Protein AF-0000000078801180 (afdb_homodimer)

InterPro domains:
  IPR013830 SGNH hydrolase-type esterase domain [PF13472] (107-257)
  IPR036514 SGNH hydrolase superfamily [G3DSA:3.40.50.1110] (74-267)
  IPR051532 Diverse Ester Hydrolysis Enzymes [PTHR30383] (93-264)

Organism: NCBI:txid675817

Nearest PDB structures (foldseek):
  7pzh-assembly4_GGG  TM=9.002E-01  e=5.634E-15  Phocaeicola vulgatus
  7pzg-assembly1_AAA  TM=9.194E-01  e=4.192E-14  Phocaeicola vulgatus
  4rsh-assembly3_C  TM=8.633E-01  e=1.940E-08  Desulfitobacterium hafniense DCB-2
  5a4a-assembly1_A  TM=7.432E-01  e=2.061E-05  Drosophila melanogaster
  5cd9-assembly1_A  TM=7.722E-01  e=9.286E-05  Drosophila melanogaster

Radius of gyration: 22.98 Å; Cα contacts (8 Å, |Δi|>4): 877; chains: 2; bounding box: 66×63×44 Å

Structure (mmCIF, N/CA/C/O backbone):
data_AF-0000000078801180-model_v1
#
loop_
_entity.id
_entity.type
_entity.pdbx_description
1 polymer 'Lipase/acylhydrolase family protein'
#
loop_
_atom_site.group_PDB
_atom_site.id
_atom_site.type_symbol
_atom_site.label_atom_id
_atom_site.label_alt_id
_atom_site.label_comp_id
_atom_site.label_asym_id
_atom_site.label_entity_id
_atom_site.label_seq_id
_atom_site.pdbx_PDB_ins_code
_atom_site.Cartn_x
_atom_site.Cartn_y
_atom_site.Cartn_z
_atom_site.occupancy
_atom_site.B_iso_or_equiv
_atom_site.auth_seq_id
_atom_site.auth_comp_id
_atom_site.auth_asym_id
_atom_site.auth_atom_id
_atom_site.pdbx_PDB_model_num
ATOM 1 N N . MET A 1 1 ? -27.172 15.695 18.641 1 19.78 1 MET A N 1
ATOM 2 C CA . MET A 1 1 ? -26.609 16.672 17.703 1 19.78 1 MET A CA 1
ATOM 3 C C . MET A 1 1 ? -25.266 16.203 17.156 1 19.78 1 MET A C 1
ATOM 5 O O . MET A 1 1 ? -24.766 16.75 16.188 1 19.78 1 MET A O 1
ATOM 9 N N . THR A 1 2 ? -24.531 15.453 18.062 1 22.25 2 THR A N 1
ATOM 10 C CA . THR A 1 2 ? -23.172 14.93 17.891 1 22.25 2 THR A CA 1
ATOM 11 C C . THR A 1 2 ? -23.141 13.852 16.812 1 22.25 2 THR A C 1
ATOM 13 O O . THR A 1 2 ? -22.125 13.195 16.609 1 22.25 2 THR A O 1
ATOM 16 N N . LYS A 1 3 ? -24.328 13.344 16.484 1 25.94 3 LYS A N 1
ATOM 17 C CA . LYS A 1 3 ? -24.688 12.086 15.828 1 25.94 3 LYS A CA 1
ATOM 18 C C . LYS A 1 3 ? -24.172 12.055 14.391 1 25.94 3 LYS A C 1
ATOM 20 O O . LYS A 1 3 ? -23.969 10.977 13.828 1 25.94 3 LYS A O 1
ATOM 25 N N . GLU A 1 4 ? -24.484 13.164 13.664 1 24.86 4 GLU A N 1
ATOM 26 C CA . GLU A 1 4 ? -24.5 12.992 12.219 1 24.86 4 GLU A CA 1
ATOM 27 C C . GLU A 1 4 ? -23.094 12.992 11.633 1 24.86 4 GLU A C 1
ATOM 29 O O . GLU A 1 4 ? -22.641 14.008 11.102 1 24.86 4 GLU A O 1
ATOM 34 N N . ILE A 1 5 ? -22.125 12.82 12.492 1 25.98 5 ILE A N 1
ATOM 35 C CA . ILE A 1 5 ? -20.781 12.789 11.922 1 25.98 5 ILE A CA 1
ATOM 36 C C . ILE A 1 5 ? -20.766 11.836 10.727 1 25.98 5 ILE A C 1
ATOM 38 O O . ILE A 1 5 ? -20.859 10.617 10.891 1 25.98 5 ILE A O 1
ATOM 42 N N . ASN A 1 6 ? -21.547 12.234 9.734 1 26.91 6 ASN A N 1
ATOM 43 C CA . ASN A 1 6 ? -21.531 11.5 8.469 1 26.91 6 ASN A CA 1
ATOM 44 C C . ASN A 1 6 ? -20.125 11.102 8.07 1 26.91 6 ASN A C 1
ATOM 46 O O . ASN A 1 6 ? -19.25 11.961 7.902 1 26.91 6 ASN A O 1
ATOM 50 N N . ASN A 1 7 ? -19.641 10.141 8.648 1 28.7 7 ASN A N 1
ATOM 51 C CA . ASN A 1 7 ? -18.375 9.414 8.648 1 28.7 7 ASN A CA 1
ATOM 52 C C . ASN A 1 7 ? -17.828 9.242 7.242 1 28.7 7 ASN A C 1
ATOM 54 O O . ASN A 1 7 ? -18 8.195 6.621 1 28.7 7 ASN A O 1
ATOM 58 N N . ARG A 1 8 ? -18.203 10.219 6.398 1 29.83 8 ARG A N 1
ATOM 59 C CA . ARG A 1 8 ? -17.703 10.016 5.047 1 29.83 8 ARG A CA 1
ATOM 60 C C . ARG A 1 8 ? -16.188 9.828 5.047 1 29.83 8 ARG A C 1
ATOM 62 O O . ARG A 1 8 ? -15.445 10.703 5.496 1 29.83 8 ARG A O 1
ATOM 69 N N . ILE A 1 9 ? -15.781 8.844 5.391 1 31.25 9 ILE A N 1
ATOM 70 C CA . ILE A 1 9 ? -14.383 8.523 5.109 1 31.25 9 ILE A CA 1
ATOM 71 C C . ILE A 1 9 ? -14.047 8.898 3.668 1 31.25 9 ILE A C 1
ATOM 73 O O . ILE A 1 9 ? -14.945 9 2.822 1 31.25 9 ILE A O 1
ATOM 77 N N . GLN A 1 10 ? -12.773 8.758 3.184 1 36.28 10 GLN A N 1
ATOM 78 C CA . GLN A 1 10 ? -12.07 9.227 1.995 1 36.28 10 GLN A CA 1
ATOM 79 C C . GLN A 1 10 ? -12.82 8.836 0.722 1 36.28 10 GLN A C 1
ATOM 81 O O . GLN A 1 10 ? -13.016 7.652 0.45 1 36.28 10 GLN A O 1
ATOM 86 N N . ASN A 1 11 ? -13.883 9.375 0.411 1 37.59 11 ASN A N 1
ATOM 87 C CA . ASN A 1 11 ? -14.578 9.273 -0.865 1 37.59 11 ASN A CA 1
ATOM 88 C C . ASN A 1 11 ? -13.625 9.438 -2.043 1 37.59 11 ASN A C 1
ATOM 90 O O . ASN A 1 11 ? -13.5 10.531 -2.6 1 37.59 11 ASN A O 1
ATOM 94 N N . TYR A 1 12 ? -12.391 9.125 -2.018 1 42.25 12 TYR A N 1
ATOM 95 C CA . TYR A 1 12 ? -11.883 9.398 -3.355 1 42.25 12 TYR A CA 1
ATOM 96 C C . TYR A 1 12 ? -12.68 8.641 -4.41 1 42.25 12 TYR A C 1
ATOM 98 O O . TYR A 1 12 ? -12.703 7.41 -4.422 1 42.25 12 TYR A O 1
ATOM 106 N N . ASP A 1 13 ? -13.852 9.148 -4.691 1 46.62 13 ASP A N 1
ATOM 107 C CA . ASP A 1 13 ? -14.875 8.68 -5.613 1 46.62 13 ASP A CA 1
ATOM 108 C C . ASP A 1 13 ? -14.273 8.281 -6.957 1 46.62 13 ASP A C 1
ATOM 110 O O . ASP A 1 13 ? -13.148 8.68 -7.277 1 46.62 13 ASP A O 1
ATOM 114 N N . ALA A 1 14 ? -14.883 7.211 -7.469 1 50.72 14 ALA A N 1
ATOM 115 C CA . ALA A 1 14 ? -14.695 6.832 -8.867 1 50.72 14 ALA A CA 1
ATOM 116 C C . ALA A 1 14 ? -14.438 8.062 -9.734 1 50.72 14 ALA A C 1
ATOM 118 O O . ALA A 1 14 ? -13.75 7.977 -10.758 1 50.72 14 ALA A O 1
ATOM 119 N N . SER A 1 15 ? -14.844 9.141 -9.148 1 53.44 15 SER A N 1
ATOM 120 C CA . SER A 1 15 ? -14.719 10.352 -9.945 1 53.44 15 SER A CA 1
ATOM 121 C C . SER A 1 15 ? -13.273 10.844 -9.969 1 53.44 15 SER A C 1
ATOM 123 O O . SER A 1 15 ? -12.789 11.32 -11 1 53.44 15 SER A O 1
ATOM 125 N N . ILE A 1 16 ? -12.641 10.688 -8.898 1 59 16 ILE A N 1
ATOM 126 C CA . ILE A 1 16 ? -11.258 11.148 -8.883 1 59 16 ILE A CA 1
ATOM 127 C C . ILE A 1 16 ? -10.406 10.266 -9.797 1 59 16 ILE A C 1
ATOM 129 O O . ILE A 1 16 ? -9.547 10.766 -10.531 1 59 16 ILE A O 1
ATOM 133 N N . TYR A 1 17 ? -10.781 9.016 -9.742 1 58.81 17 TYR A N 1
ATOM 134 C CA . TYR A 1 17 ? -10.055 8.102 -10.617 1 58.81 17 TYR A CA 1
ATOM 135 C C . TYR A 1 17 ? -10.297 8.445 -12.086 1 58.81 17 TYR A C 1
ATOM 137 O O . TYR A 1 17 ? -9.352 8.508 -12.875 1 58.81 17 TYR A O 1
ATOM 145 N N . LYS A 1 18 ? -11.586 8.633 -12.242 1 59.03 18 LYS A N 1
ATOM 146 C CA . LYS A 1 18 ? -11.93 9.039 -13.609 1 59.03 18 LYS A CA 1
ATOM 147 C C . LYS A 1 18 ? -11.219 10.336 -13.984 1 59.03 18 LYS A C 1
ATOM 149 O O . LYS A 1 18 ? -10.703 10.461 -15.102 1 59.03 18 LYS A O 1
ATOM 154 N N . TYR A 1 19 ? -11.188 11.172 -13.055 1 61.28 19 TYR A N 1
ATOM 155 C CA . TYR A 1 19 ? -10.523 12.453 -13.281 1 61.28 19 TYR A CA 1
ATOM 156 C C . TYR A 1 19 ? -9.031 12.258 -13.531 1 61.28 19 TYR A C 1
ATOM 158 O O . TYR A 1 19 ? -8.469 12.852 -14.453 1 61.28 19 TYR A O 1
ATOM 166 N N . CYS A 1 20 ? -8.445 11.398 -12.758 1 62.66 20 CYS A N 1
ATOM 167 C CA . CYS A 1 20 ? -7.016 11.148 -12.914 1 62.66 20 CYS A CA 1
ATOM 168 C C . CYS A 1 20 ? -6.723 10.445 -14.234 1 62.66 20 CYS A C 1
ATOM 170 O O . CYS A 1 20 ? -5.73 10.75 -14.898 1 62.66 20 CYS A O 1
ATOM 172 N N . LEU A 1 21 ? -7.672 9.602 -14.523 1 61.16 21 LEU A N 1
ATOM 173 C CA . LEU A 1 21 ? -7.5 8.883 -15.781 1 61.16 21 LEU A CA 1
ATOM 174 C C . LEU A 1 21 ? -7.672 9.812 -16.969 1 61.16 21 LEU A C 1
ATOM 176 O O . LEU A 1 21 ? -6.969 9.688 -17.969 1 61.16 21 LEU A O 1
ATOM 180 N N . GLU A 1 22 ? -8.57 10.75 -16.781 1 63 22 GLU A N 1
ATOM 181 C CA . GLU A 1 22 ? -8.852 11.695 -17.859 1 63 22 GLU A CA 1
ATOM 182 C C . GLU A 1 22 ? -7.734 12.719 -18 1 63 22 GLU A C 1
ATOM 184 O O . GLU A 1 22 ? -7.555 13.305 -19.078 1 63 22 GLU A O 1
ATOM 189 N N . HIS A 1 23 ? -7.016 12.898 -16.859 1 65.06 23 HIS A N 1
ATOM 190 C CA . HIS A 1 23 ? -5.953 13.898 -16.875 1 65.06 23 HIS A CA 1
ATOM 191 C C . HIS A 1 23 ? -4.598 13.273 -16.578 1 65.06 23 HIS A C 1
ATOM 193 O O . HIS A 1 23 ? -3.824 13.797 -15.781 1 65.06 23 HIS A O 1
ATOM 199 N N . LYS A 1 24 ? -4.41 12.219 -17.234 1 61.19 24 LYS A N 1
ATOM 200 C CA . LYS A 1 24 ? -3.273 11.352 -16.938 1 61.19 24 LYS A CA 1
ATOM 201 C C . LYS A 1 24 ? -1.95 12.07 -17.203 1 61.19 24 LYS A C 1
ATOM 203 O O . LYS A 1 24 ? -0.89 11.594 -16.781 1 61.19 24 LYS A O 1
ATOM 208 N N . GLU A 1 25 ? -2.088 13.172 -17.797 1 60.78 25 GLU A N 1
ATOM 209 C CA . GLU A 1 25 ? -0.867 13.898 -18.125 1 60.78 25 GLU A CA 1
ATOM 210 C C . GLU A 1 25 ? -0.395 14.758 -16.953 1 60.78 25 GLU A C 1
ATOM 212 O O . GLU A 1 25 ? 0.766 15.172 -16.922 1 60.78 25 GLU A O 1
ATOM 217 N N . LYS A 1 26 ? -1.3 14.883 -16.047 1 65.5 26 LYS A N 1
ATOM 218 C CA . LYS A 1 26 ? -0.955 15.742 -14.93 1 65.5 26 LYS A CA 1
ATOM 219 C C . LYS A 1 26 ? -0.483 14.93 -13.727 1 65.5 26 LYS A C 1
ATOM 221 O O . LYS A 1 26 ? -0.857 13.758 -13.578 1 65.5 26 LYS A O 1
ATOM 226 N N . SER A 1 27 ? 0.336 15.688 -13.031 1 70.06 27 SER A N 1
ATOM 227 C CA . SER A 1 27 ? 0.757 15.031 -11.789 1 70.06 27 SER A CA 1
ATOM 228 C C . SER A 1 27 ? -0.417 14.852 -10.836 1 70.06 27 SER A C 1
ATOM 230 O O . SER A 1 27 ? -1.324 15.688 -10.797 1 70.06 27 SER A O 1
ATOM 232 N N . VAL A 1 28 ? -0.466 13.75 -10.125 1 69.06 28 VAL A N 1
ATOM 233 C CA . VAL A 1 28 ? -1.507 13.453 -9.141 1 69.06 28 VAL A CA 1
ATOM 234 C C . VAL A 1 28 ? -1.634 14.617 -8.164 1 69.06 28 VAL A C 1
ATOM 236 O O . VAL A 1 28 ? -2.738 14.969 -7.742 1 69.06 28 VAL A O 1
ATOM 239 N N . PHE A 1 29 ? -0.525 15.188 -7.93 1 61.09 29 PHE A N 1
ATOM 240 C CA . PHE A 1 29 ? -0.535 16.297 -6.984 1 61.09 29 PHE A CA 1
ATOM 241 C C . PHE A 1 29 ? -1.318 17.484 -7.543 1 61.09 29 PHE A C 1
ATOM 243 O O . PHE A 1 29 ? -2.113 18.094 -6.832 1 61.09 29 PHE A O 1
ATOM 250 N N . ASP A 1 30 ? -1.023 17.703 -8.773 1 66.31 30 ASP A N 1
ATOM 251 C CA . ASP A 1 30 ? -1.758 18.781 -9.422 1 66.31 30 ASP A CA 1
ATOM 252 C C . ASP A 1 30 ? -3.252 18.469 -9.492 1 66.31 30 ASP A C 1
ATOM 254 O O . ASP A 1 30 ? -4.086 19.359 -9.289 1 66.31 30 ASP A O 1
ATOM 258 N N . LEU A 1 31 ? -3.512 17.25 -9.703 1 67.5 31 LEU A N 1
ATOM 259 C CA . LEU A 1 31 ? -4.906 16.828 -9.797 1 67.5 31 LEU A CA 1
ATOM 260 C C . LEU A 1 31 ? -5.602 16.953 -8.445 1 67.5 31 LEU A C 1
ATOM 262 O O . LEU A 1 31 ? -6.727 17.438 -8.359 1 67.5 31 LEU A O 1
ATOM 266 N N . MET A 1 32 ? -4.883 16.547 -7.449 1 66.25 32 MET A N 1
ATOM 267 C CA . MET A 1 32 ? -5.461 16.594 -6.109 1 66.25 32 MET A CA 1
ATOM 268 C C . MET A 1 32 ? -5.621 18.047 -5.648 1 66.25 32 MET A C 1
ATOM 270 O O . MET A 1 32 ? -6.637 18.391 -5.043 1 66.25 32 MET A O 1
ATOM 274 N N . ALA A 1 33 ? -4.625 18.828 -5.984 1 61.66 33 ALA A N 1
ATOM 275 C CA . ALA A 1 33 ? -4.723 20.25 -5.66 1 61.66 33 ALA A CA 1
ATOM 276 C C . ALA A 1 33 ? -5.945 20.875 -6.324 1 61.66 33 ALA A C 1
ATOM 278 O O . ALA A 1 33 ? -6.68 21.641 -5.691 1 61.66 33 ALA A O 1
ATOM 279 N N . SER A 1 34 ? -6.074 20.594 -7.59 1 63.81 34 SER A N 1
ATOM 280 C CA . SER A 1 34 ? -7.215 21.109 -8.336 1 63.81 34 SER A CA 1
ATOM 281 C C . SER A 1 34 ? -8.531 20.578 -7.766 1 63.81 34 SER A C 1
ATOM 283 O O . SER A 1 34 ? -9.484 21.344 -7.594 1 63.81 34 SER A O 1
ATOM 285 N N . PHE A 1 35 ? -8.547 19.375 -7.441 1 63.91 35 PHE A N 1
ATOM 286 C CA . PHE A 1 35 ? -9.758 18.734 -6.934 1 63.91 35 PHE A CA 1
ATOM 287 C C . PHE A 1 35 ? -10.164 19.328 -5.594 1 63.91 35 PHE A C 1
ATOM 289 O O . PHE A 1 35 ? -11.336 19.672 -5.391 1 63.91 35 PHE A O 1
ATOM 296 N N . PHE A 1 36 ? -9.195 19.531 -4.773 1 62.19 36 PHE A N 1
ATOM 297 C CA . PHE A 1 36 ? -9.5 19.984 -3.42 1 62.19 36 PHE A CA 1
ATOM 298 C C . PHE A 1 36 ? -9.672 21.5 -3.371 1 62.19 36 PHE A C 1
ATOM 300 O O . PHE A 1 36 ? -10.07 22.047 -2.342 1 62.19 36 PHE A O 1
ATOM 307 N N . SER A 1 37 ? -9.281 22.141 -4.469 1 60.84 37 SER A N 1
ATOM 308 C CA . SER A 1 37 ? -9.539 23.578 -4.555 1 60.84 37 SER A CA 1
ATOM 309 C C . SER A 1 37 ? -11.031 23.859 -4.688 1 60.84 37 SER A C 1
ATOM 311 O O . SER A 1 37 ? -11.492 24.969 -4.387 1 60.84 37 SER A O 1
ATOM 313 N N . ASP A 1 38 ? -11.656 22.828 -5.207 1 60.16 38 ASP A N 1
ATOM 314 C CA . ASP A 1 38 ? -13.109 22.938 -5.297 1 60.16 38 ASP A CA 1
ATOM 315 C C . ASP A 1 38 ? -13.773 22.578 -3.965 1 60.16 38 ASP A C 1
ATOM 317 O O . ASP A 1 38 ? -13.742 21.422 -3.539 1 60.16 38 ASP A O 1
ATOM 321 N N . LYS A 1 39 ? -14.305 23.562 -3.365 1 57.34 39 LYS A N 1
ATOM 322 C CA . LYS A 1 39 ? -14.898 23.438 -2.039 1 57.34 39 LYS A CA 1
ATOM 323 C C . LYS A 1 39 ? -15.945 22.328 -2.002 1 57.34 39 LYS A C 1
ATOM 325 O O . LYS A 1 39 ? -16.156 21.703 -0.959 1 57.34 39 LYS A O 1
ATOM 330 N N . SER A 1 40 ? -16.594 22.109 -3.031 1 56.25 40 SER A N 1
ATOM 331 C CA . SER A 1 40 ? -17.641 21.094 -3.082 1 56.25 40 SER A CA 1
ATOM 332 C C . SER A 1 40 ? -17.047 19.688 -2.91 1 56.25 40 SER A C 1
ATOM 334 O O . SER A 1 40 ? -17.766 18.75 -2.576 1 56.25 40 SER A O 1
ATOM 336 N N . ASN A 1 41 ? -15.766 19.656 -3.191 1 56.03 41 ASN A N 1
ATOM 337 C CA . ASN A 1 41 ? -15.117 18.344 -3.129 1 56.03 41 ASN A CA 1
ATOM 338 C C . ASN A 1 41 ? -14.57 18.062 -1.732 1 56.03 41 ASN A C 1
ATOM 340 O O . ASN A 1 41 ? -14.047 16.984 -1.479 1 56.03 41 ASN A O 1
ATOM 344 N N . LEU A 1 42 ? -14.492 19.047 -0.943 1 52.09 42 LEU A N 1
ATOM 345 C CA . LEU A 1 42 ? -13.844 19 0.364 1 52.09 42 LEU A CA 1
ATOM 346 C C . LEU A 1 42 ? -14.742 18.297 1.385 1 52.09 42 LEU A C 1
ATOM 348 O O . LEU A 1 42 ? -14.477 18.375 2.588 1 52.09 42 LEU A O 1
ATOM 352 N N . ASP A 1 43 ? -15.625 17.703 0.972 1 51.12 43 ASP A N 1
ATOM 353 C CA . ASP A 1 43 ? -16.562 17.203 1.962 1 51.12 43 ASP A CA 1
ATOM 354 C C . ASP A 1 43 ? -15.922 16.109 2.826 1 51.12 43 ASP A C 1
ATOM 356 O O . ASP A 1 43 ? -16.594 15.164 3.234 1 51.12 43 ASP A O 1
ATOM 360 N N . ASN A 1 44 ? -14.516 16.375 3.131 1 56.66 44 ASN A N 1
ATOM 361 C CA . ASN A 1 44 ? -14.086 15.398 4.133 1 56.66 44 ASN A CA 1
ATOM 362 C C . ASN A 1 44 ? -14.586 15.773 5.523 1 56.66 44 ASN A C 1
ATOM 364 O O . ASN A 1 44 ? -13.938 16.531 6.238 1 56.66 44 ASN A O 1
ATOM 368 N N . LYS A 1 45 ? -15.734 15.328 5.82 1 57.44 45 LYS A N 1
ATOM 369 C CA . LYS A 1 45 ? -16.453 15.68 7.043 1 57.44 45 LYS A CA 1
ATOM 370 C C . LYS A 1 45 ? -15.648 15.289 8.281 1 57.44 45 LYS A C 1
ATOM 372 O O . LYS A 1 45 ? -15.656 16.016 9.281 1 57.44 45 LYS A O 1
ATOM 377 N N . ILE A 1 46 ? -14.914 14.273 8.141 1 60.03 46 ILE A N 1
ATOM 378 C CA . ILE A 1 46 ? -14.164 13.812 9.305 1 60.03 46 ILE A CA 1
ATOM 379 C C . ILE A 1 46 ? -13.062 14.812 9.641 1 60.03 46 ILE A C 1
ATOM 381 O O . ILE A 1 46 ? -12.93 15.242 10.789 1 60.03 46 ILE A O 1
ATOM 385 N N . LEU A 1 47 ? -12.344 15.148 8.617 1 68.75 47 LEU A N 1
ATOM 386 C CA . LEU A 1 47 ? -11.266 16.109 8.836 1 68.75 47 LEU A CA 1
ATOM 387 C C . LEU A 1 47 ? -11.82 17.438 9.328 1 68.75 47 LEU A C 1
ATOM 389 O O . LEU A 1 47 ? -11.242 18.078 10.211 1 68.75 47 LEU A O 1
ATOM 393 N N . PHE A 1 48 ? -12.93 17.797 8.734 1 69.25 48 PHE A N 1
ATOM 394 C CA . PHE A 1 48 ? -13.531 19.078 9.117 1 69.25 48 PHE A CA 1
ATOM 395 C C . PHE A 1 48 ? -13.961 19.047 10.578 1 69.25 48 PHE A C 1
ATOM 397 O O . PHE A 1 48 ? -13.719 20 11.32 1 69.25 48 PHE A O 1
ATOM 404 N N . ASN A 1 49 ? -14.562 17.953 10.93 1 68.62 49 ASN A N 1
ATOM 405 C CA . ASN A 1 49 ? -14.984 17.828 12.32 1 68.62 49 ASN A CA 1
ATOM 406 C C . ASN A 1 49 ? -13.797 17.875 13.273 1 68.62 49 ASN A C 1
ATOM 408 O O . ASN A 1 49 ? -13.891 18.453 14.359 1 68.62 49 ASN A O 1
ATOM 412 N N . GLN A 1 50 ? -12.805 17.234 12.867 1 71.69 50 GLN A N 1
ATOM 413 C CA . GLN A 1 50 ? -11.602 17.281 13.695 1 71.69 50 GLN A CA 1
ATOM 414 C C . GLN A 1 50 ? -11.055 18.688 13.812 1 71.69 50 GLN A C 1
ATOM 416 O O . GLN A 1 50 ? -10.633 19.125 14.891 1 71.69 50 GLN A O 1
ATOM 421 N N . ALA A 1 51 ? -11.039 19.344 12.719 1 75.06 51 ALA A N 1
ATOM 422 C CA . ALA A 1 51 ? -10.578 20.734 12.734 1 75.06 51 ALA A CA 1
ATOM 423 C C . ALA A 1 51 ? -11.453 21.594 13.633 1 75.06 51 ALA A C 1
ATOM 425 O O . ALA A 1 51 ? -10.945 22.438 14.383 1 75.06 51 ALA A O 1
ATOM 426 N N . GLU A 1 52 ? -12.703 21.391 13.516 1 79.06 52 GLU A N 1
ATOM 427 C CA . GLU A 1 52 ? -13.641 22.125 14.367 1 79.06 52 GLU A CA 1
ATOM 428 C C . GLU A 1 52 ? -13.367 21.844 15.844 1 79.06 52 GLU A C 1
ATOM 430 O O . GLU A 1 52 ? -13.438 22.75 16.672 1 79.06 52 GLU A O 1
ATOM 435 N N . GLN A 1 53 ? -13.172 20.672 16.125 1 79.19 53 GLN A N 1
ATOM 436 C CA . GLN A 1 53 ? -12.898 20.281 17.516 1 79.19 53 GLN A CA 1
ATOM 437 C C . GLN A 1 53 ? -11.648 20.969 18.047 1 79.19 53 GLN A C 1
ATOM 439 O O . GLN A 1 53 ? -11.602 21.391 19.203 1 79.19 53 GLN A O 1
ATOM 444 N N . VAL A 1 54 ? -10.648 20.969 17.25 1 78.5 54 VAL A N 1
ATOM 445 C CA . VAL A 1 54 ? -9.438 21.672 17.656 1 78.5 54 VAL A CA 1
ATOM 446 C C . VAL A 1 54 ? -9.758 23.125 17.953 1 78.5 54 VAL A C 1
ATOM 448 O O . VAL A 1 54 ? -9.336 23.672 18.969 1 78.5 54 VAL A O 1
ATOM 451 N N . ALA A 1 55 ? -10.461 23.75 17.062 1 85.12 55 ALA A N 1
ATOM 452 C CA . ALA A 1 55 ? -10.82 25.141 17.25 1 85.12 55 ALA A CA 1
ATOM 453 C C . ALA A 1 55 ? -11.586 25.328 18.562 1 85.12 55 ALA A C 1
ATOM 455 O O . ALA A 1 55 ? -11.312 26.281 19.312 1 85.12 55 ALA A O 1
ATOM 456 N N . LYS A 1 56 ? -12.461 24.453 18.797 1 85.25 56 LYS A N 1
ATOM 457 C CA . LYS A 1 56 ? -13.266 24.531 20.016 1 85.25 56 LYS A CA 1
ATOM 458 C C . LYS A 1 56 ? -12.391 24.359 21.25 1 85.25 56 LYS A C 1
ATOM 460 O O . LYS A 1 56 ? -12.586 25.047 22.25 1 85.25 56 LYS A O 1
ATOM 465 N N . GLU A 1 57 ? -11.555 23.453 21.219 1 84.56 57 GLU A N 1
ATOM 466 C CA . GLU A 1 57 ? -10.672 23.156 22.344 1 84.56 57 GLU A CA 1
ATOM 467 C C . GLU A 1 57 ? -9.836 24.375 22.719 1 84.56 57 GLU A C 1
ATOM 469 O O . GLU A 1 57 ? -9.484 24.562 23.891 1 84.56 57 GLU A O 1
ATOM 474 N N . PHE A 1 58 ? -9.547 25.156 21.781 1 86.38 58 PHE A N 1
ATOM 475 C CA . PHE A 1 58 ? -8.734 26.344 22.047 1 86.38 58 PHE A CA 1
ATOM 476 C C . PHE A 1 58 ? -9.586 27.594 22.031 1 86.38 58 PHE A C 1
ATOM 478 O O . PHE A 1 58 ? -9.062 28.703 21.938 1 86.38 58 PHE A O 1
ATOM 485 N N . ASN A 1 59 ? -10.844 27.438 22.062 1 87.88 59 ASN A N 1
ATOM 486 C CA . ASN A 1 59 ? -11.82 28.516 22.125 1 87.88 59 ASN A CA 1
ATOM 487 C C . ASN A 1 59 ? -11.633 29.5 20.969 1 87.88 59 ASN A C 1
ATOM 489 O O . ASN A 1 59 ? -11.633 30.719 21.172 1 87.88 59 ASN A O 1
ATOM 493 N N . LEU A 1 60 ? -11.344 28.875 19.844 1 87.25 60 LEU A N 1
ATOM 494 C CA . LEU A 1 60 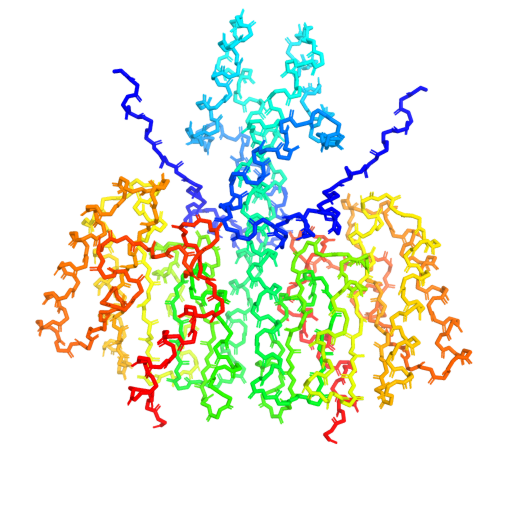? -11.188 29.688 18.641 1 87.25 60 LEU A CA 1
ATOM 495 C C . LEU A 1 60 ? -12.477 29.703 17.828 1 87.25 60 LEU A C 1
ATOM 497 O O . LEU A 1 60 ? -13.109 28.656 17.641 1 87.25 60 LEU A O 1
ATOM 501 N N . ASN A 1 61 ? -12.898 30.875 17.516 1 85.06 61 ASN A N 1
ATOM 502 C CA . ASN A 1 61 ? -14.008 31.031 16.578 1 85.06 61 ASN A CA 1
ATOM 503 C C . ASN A 1 61 ? -13.516 31.203 15.141 1 85.06 61 ASN A C 1
ATOM 505 O O . ASN A 1 61 ? -13.391 32.344 14.664 1 85.06 61 ASN A O 1
ATOM 509 N N . LEU A 1 62 ? -13.258 30.125 14.562 1 86.62 62 LEU A N 1
ATOM 510 C CA . LEU A 1 62 ? -12.75 30.188 13.195 1 86.62 62 LEU A CA 1
ATOM 511 C C . LEU A 1 62 ? -13.867 29.938 12.188 1 86.62 62 LEU A C 1
ATOM 513 O O . LEU A 1 62 ? -14.734 29.094 12.406 1 86.62 62 LEU A O 1
ATOM 517 N N . ASP A 1 63 ? -13.812 30.703 11.164 1 85.25 63 ASP A N 1
ATOM 518 C CA . ASP A 1 63 ? -14.773 30.516 10.078 1 85.25 63 ASP A CA 1
ATOM 519 C C . ASP A 1 63 ? -14.578 29.172 9.391 1 85.25 63 ASP A C 1
ATOM 521 O O . ASP A 1 63 ? -13.484 28.594 9.43 1 85.25 63 ASP A O 1
ATOM 525 N N . SER A 1 64 ? -15.656 28.703 8.773 1 79.38 64 SER A N 1
ATOM 526 C CA . SER A 1 64 ? -15.633 27.438 8.07 1 79.38 64 SER A CA 1
ATOM 527 C C . SER A 1 64 ? -14.555 27.422 6.984 1 79.38 64 SER A C 1
ATOM 529 O O . SER A 1 64 ? -13.93 26.391 6.742 1 79.38 64 SER A O 1
ATOM 531 N N . ASP A 1 65 ? -14.336 28.594 6.473 1 77.5 65 ASP A N 1
ATOM 532 C CA . ASP A 1 65 ? -13.344 28.688 5.402 1 77.5 65 ASP A CA 1
ATOM 533 C C . ASP A 1 65 ? -11.938 28.438 5.93 1 77.5 65 ASP A C 1
ATOM 535 O O . ASP A 1 65 ? -11.102 27.844 5.242 1 77.5 65 ASP A O 1
ATOM 539 N N . VAL A 1 66 ? -11.695 28.922 7.133 1 79.81 66 VAL A N 1
ATOM 540 C CA . VAL A 1 66 ? -10.398 28.75 7.762 1 79.81 66 VAL A CA 1
ATOM 541 C C . VAL A 1 66 ? -10.18 27.266 8.086 1 79.81 66 VAL A C 1
ATOM 543 O O . VAL A 1 66 ? -9.133 26.703 7.77 1 79.81 66 VAL A O 1
ATOM 546 N N . LEU A 1 67 ? -11.195 26.688 8.594 1 77.5 67 LEU A N 1
ATOM 547 C CA . LEU A 1 67 ? -11.109 25.281 8.969 1 77.5 67 LEU A CA 1
ATOM 548 C C . LEU A 1 67 ? -10.922 24.406 7.734 1 77.5 67 LEU A C 1
ATOM 550 O O . LEU A 1 67 ? -10.117 23.469 7.754 1 77.5 67 LEU A O 1
ATOM 554 N N . LEU A 1 68 ? -11.602 24.719 6.75 1 73.5 68 LEU A N 1
ATOM 555 C CA . LEU A 1 68 ? -11.469 23.984 5.5 1 73.5 68 LEU A CA 1
ATOM 556 C C . LEU A 1 68 ? -10.062 24.125 4.93 1 73.5 68 LEU A C 1
ATOM 558 O O . LEU A 1 68 ? -9.523 23.156 4.367 1 73.5 68 LEU A O 1
ATOM 562 N N . SER A 1 69 ? -9.516 25.281 5.086 1 74.12 69 SER A N 1
ATOM 563 C CA . SER A 1 69 ? -8.156 25.516 4.598 1 74.12 69 SER A CA 1
ATOM 564 C C . SER A 1 69 ? -7.145 24.672 5.371 1 74.12 69 SER A C 1
ATOM 566 O O . SER A 1 69 ? -6.207 24.125 4.789 1 74.12 69 SER A O 1
ATOM 568 N N . PHE A 1 70 ? -7.34 24.625 6.645 1 75.56 70 PHE A N 1
ATOM 569 C CA . PHE A 1 70 ? -6.484 23.766 7.445 1 75.56 70 PHE A CA 1
ATOM 570 C C . PHE A 1 70 ? -6.617 22.312 7.004 1 75.56 70 PHE A C 1
ATOM 572 O O . PHE A 1 70 ? -5.613 21.625 6.805 1 75.56 70 PHE A O 1
ATOM 579 N N . CYS A 1 71 ? -7.812 21.859 6.816 1 70.31 71 CYS A N 1
ATOM 580 C CA . CYS A 1 71 ? -8.07 20.484 6.418 1 70.31 71 CYS A CA 1
ATOM 581 C C . CYS A 1 71 ? -7.418 20.188 5.074 1 70.31 71 CYS A C 1
ATOM 583 O O . CYS A 1 71 ? -6.703 19.188 4.938 1 70.31 71 CYS A O 1
ATOM 585 N N . ASN A 1 72 ? -7.641 21.047 4.207 1 67.75 72 ASN A N 1
ATOM 586 C CA . ASN A 1 72 ? -7.141 20.812 2.855 1 67.75 72 ASN A CA 1
ATOM 587 C C . ASN A 1 72 ? -5.617 20.828 2.811 1 67.75 72 ASN A C 1
ATOM 589 O O . ASN A 1 72 ? -5 19.922 2.232 1 67.75 72 ASN A O 1
ATOM 593 N N . ARG A 1 73 ? -5.105 21.766 3.41 1 67.31 73 ARG A N 1
ATOM 594 C CA . ARG A 1 73 ? -3.658 21.938 3.344 1 67.31 73 ARG A CA 1
ATOM 595 C C . ARG A 1 73 ? -2.943 20.812 4.094 1 67.31 73 ARG A C 1
ATOM 597 O O . ARG A 1 73 ? -1.874 20.359 3.676 1 67.31 73 ARG A O 1
ATOM 604 N N . LEU A 1 74 ? -3.562 20.438 5.141 1 69.12 74 LEU A N 1
ATOM 605 C CA . LEU A 1 74 ? -2.881 19.453 5.969 1 69.12 74 LEU A CA 1
ATOM 606 C C . LEU A 1 74 ? -3.16 18.031 5.469 1 69.12 74 LEU A C 1
ATOM 608 O O . LEU A 1 74 ? -2.447 17.094 5.824 1 69.12 74 LEU A O 1
ATOM 612 N N . ASN A 1 75 ? -4.121 17.938 4.551 1 68.31 75 ASN A N 1
ATOM 613 C CA . ASN A 1 75 ? -4.488 16.609 4.066 1 68.31 75 ASN A CA 1
ATOM 614 C C . ASN A 1 75 ? -3.996 16.375 2.643 1 68.31 75 ASN A C 1
ATOM 616 O O . ASN A 1 75 ? -3.982 15.242 2.164 1 68.31 75 ASN A O 1
ATOM 620 N N . ILE A 1 76 ? -3.594 17.375 1.993 1 63.56 76 ILE A N 1
ATOM 621 C CA . ILE A 1 76 ? -3.324 17.297 0.561 1 63.56 76 ILE A CA 1
ATOM 622 C C . ILE A 1 76 ? -2.221 16.281 0.295 1 63.56 76 ILE A C 1
ATOM 624 O O . ILE A 1 76 ? -2.303 15.5 -0.656 1 63.56 76 ILE A O 1
ATOM 628 N N . LEU A 1 77 ? -1.224 16.359 1.05 1 63.66 77 LEU A N 1
ATOM 629 C CA . LEU A 1 77 ? -0.103 15.461 0.812 1 63.66 77 LEU A CA 1
ATOM 630 C C . LEU A 1 77 ? -0.53 14 0.984 1 63.66 77 LEU A C 1
ATOM 632 O O . LEU A 1 77 ? -0.2 13.148 0.155 1 63.66 77 LEU A O 1
ATOM 636 N N . GLN A 1 78 ? -1.239 13.789 1.944 1 66 78 GLN A N 1
ATOM 637 C CA . GLN A 1 78 ? -1.691 12.43 2.227 1 66 78 GLN A CA 1
ATOM 638 C C . GLN A 1 78 ? -2.66 11.938 1.155 1 66 78 GLN A C 1
ATOM 640 O O . GLN A 1 78 ? -2.561 10.797 0.698 1 66 78 GLN A O 1
ATOM 645 N N . ALA A 1 79 ? -3.549 12.758 0.872 1 68.06 79 ALA A N 1
ATOM 646 C CA . ALA A 1 79 ? -4.504 12.422 -0.179 1 68.06 79 ALA A CA 1
ATOM 647 C C . ALA A 1 79 ? -3.793 12.164 -1.504 1 68.06 79 ALA A C 1
ATOM 649 O O . ALA A 1 79 ? -4.148 11.234 -2.238 1 68.06 79 ALA A O 1
ATOM 650 N N . SER A 1 80 ? -2.84 12.922 -1.731 1 70.5 80 SER A N 1
ATOM 651 C CA . SER A 1 80 ? -2.078 12.766 -2.965 1 70.5 80 SER A CA 1
ATOM 652 C C . SER A 1 80 ? -1.329 11.438 -2.984 1 70.5 80 SER A C 1
ATOM 654 O O . SER A 1 80 ? -1.294 10.75 -4.008 1 70.5 80 SER A O 1
ATOM 656 N N . ASN A 1 81 ? -0.776 11.078 -1.884 1 74.31 81 ASN A N 1
ATOM 657 C CA . ASN A 1 81 ? -0.064 9.812 -1.803 1 74.31 81 ASN A CA 1
ATOM 658 C C . ASN A 1 81 ? -1.008 8.625 -1.99 1 74.31 81 ASN A C 1
ATOM 660 O O . ASN A 1 81 ? -0.679 7.668 -2.693 1 74.31 81 ASN A O 1
ATOM 664 N N . ALA A 1 82 ? -2.092 8.695 -1.308 1 76.19 82 ALA A N 1
ATOM 665 C CA . ALA A 1 82 ? -3.09 7.641 -1.443 1 76.19 82 ALA A CA 1
ATOM 666 C C . ALA A 1 82 ? -3.553 7.504 -2.891 1 76.19 82 ALA A C 1
ATOM 668 O O . ALA A 1 82 ? -3.695 6.391 -3.402 1 76.19 82 ALA A O 1
ATOM 669 N N . MET A 1 83 ? -3.74 8.609 -3.477 1 77.38 83 MET A N 1
ATOM 670 C CA . MET A 1 83 ? -4.199 8.594 -4.863 1 77.38 83 MET A CA 1
ATOM 671 C C . MET A 1 83 ? -3.104 8.094 -5.797 1 77.38 83 MET A C 1
ATOM 673 O O . MET A 1 83 ? -3.383 7.398 -6.77 1 77.38 83 MET A O 1
ATOM 677 N N . SER A 1 84 ? -1.931 8.477 -5.508 1 82.19 84 SER A N 1
ATOM 678 C CA . SER A 1 84 ? -0.812 7.973 -6.301 1 82.19 84 SER A CA 1
ATOM 679 C C . SER A 1 84 ? -0.743 6.449 -6.254 1 82.19 84 SER A C 1
ATOM 681 O O . SER A 1 84 ? -0.55 5.801 -7.285 1 82.19 84 SER A O 1
ATOM 683 N N . GLN A 1 85 ? -0.888 5.949 -5.078 1 85.69 85 GLN A N 1
ATOM 684 C CA . GLN A 1 85 ? -0.87 4.496 -4.93 1 85.69 85 GLN A CA 1
ATOM 685 C C . GLN A 1 85 ? -2.033 3.854 -5.68 1 85.69 85 GLN A C 1
ATOM 687 O O . GLN A 1 85 ? -1.857 2.832 -6.348 1 85.69 85 GLN A O 1
ATOM 692 N N . TYR A 1 86 ? -3.186 4.414 -5.547 1 86.25 86 TYR A N 1
ATOM 693 C CA . TYR A 1 86 ? -4.375 3.889 -6.207 1 86.25 86 TYR A CA 1
ATOM 694 C C . TYR A 1 86 ? -4.199 3.869 -7.719 1 86.25 86 TYR A C 1
ATOM 696 O O . TYR A 1 86 ? -4.418 2.84 -8.359 1 86.25 86 TYR A O 1
ATOM 704 N N . ILE A 1 87 ? -3.748 4.98 -8.25 1 82 87 ILE A N 1
ATOM 705 C CA . ILE A 1 87 ? -3.568 5.113 -9.688 1 82 87 ILE A CA 1
ATOM 706 C C . ILE A 1 87 ? -2.449 4.188 -10.156 1 82 87 ILE A C 1
ATOM 708 O O . ILE A 1 87 ? -2.561 3.553 -11.211 1 82 87 ILE A O 1
ATOM 712 N N . GLY A 1 88 ? -1.433 4.148 -9.375 1 86.88 88 GLY A N 1
ATOM 713 C CA . GLY A 1 88 ? -0.335 3.25 -9.703 1 86.88 88 GLY A CA 1
ATOM 714 C C . GLY A 1 88 ? -0.753 1.794 -9.766 1 86.88 88 GLY A C 1
ATOM 715 O O . GLY A 1 88 ? -0.368 1.071 -10.688 1 86.88 88 GLY A O 1
ATOM 716 N N . LYS A 1 89 ? -1.515 1.368 -8.805 1 91.56 89 LYS A N 1
ATOM 717 C CA . LYS A 1 89 ? -1.985 -0.014 -8.773 1 91.56 89 LYS A CA 1
ATOM 718 C C . LYS A 1 89 ? -2.934 -0.303 -9.93 1 91.56 89 LYS A C 1
ATOM 720 O O . LYS A 1 89 ? -2.865 -1.371 -10.539 1 91.56 89 LYS A O 1
ATOM 725 N N . MET A 1 90 ? -3.814 0.647 -10.18 1 88.12 90 MET A N 1
ATOM 726 C CA . MET A 1 90 ? -4.719 0.479 -11.312 1 88.12 90 MET A CA 1
ATOM 727 C C . MET A 1 90 ? -3.939 0.315 -12.609 1 88.12 90 MET A C 1
ATOM 729 O O . MET A 1 90 ? -4.242 -0.569 -13.414 1 88.12 90 MET A O 1
ATOM 733 N N . ASP A 1 91 ? -2.994 1.169 -12.766 1 87.25 91 ASP A N 1
ATOM 734 C CA . ASP A 1 91 ? -2.137 1.116 -13.945 1 87.25 91 ASP A CA 1
ATOM 735 C C . ASP A 1 91 ? -1.397 -0.217 -14.023 1 87.25 91 ASP A C 1
ATOM 737 O O . ASP A 1 91 ? -1.364 -0.851 -15.086 1 87.25 91 ASP A O 1
ATOM 741 N N . SER A 1 92 ? -0.86 -0.626 -12.984 1 94.12 92 SER A N 1
ATOM 742 C CA . SER A 1 92 ? -0.111 -1.877 -12.922 1 94.12 92 SER A CA 1
ATOM 743 C C . SER A 1 92 ? -1.007 -3.074 -13.227 1 94.12 92 SER A C 1
ATOM 745 O O . SER A 1 92 ? -0.653 -3.93 -14.039 1 94.12 92 SER A O 1
ATOM 747 N N . HIS A 1 93 ? -2.174 -3.141 -12.57 1 95.56 93 HIS A N 1
ATOM 748 C CA . HIS A 1 93 ? -3.1 -4.25 -12.781 1 95.56 93 HIS A CA 1
ATOM 749 C C . HIS A 1 93 ? -3.539 -4.336 -14.234 1 95.56 93 HIS A C 1
ATOM 751 O O . HIS A 1 93 ? -3.547 -5.422 -14.82 1 95.56 93 HIS A O 1
ATOM 757 N N . LYS A 1 94 ? -3.857 -3.203 -14.773 1 91.12 94 LYS A N 1
ATOM 758 C CA . LYS A 1 94 ? -4.324 -3.164 -16.156 1 91.12 94 LYS A CA 1
ATOM 759 C C . LYS A 1 94 ? -3.232 -3.613 -17.125 1 91.12 94 LYS A C 1
ATOM 761 O O . LYS A 1 94 ? -3.482 -4.414 -18.016 1 91.12 94 LYS A O 1
ATOM 766 N N . ASN A 1 95 ? -2.066 -3.15 -16.938 1 92.31 95 ASN A N 1
ATOM 767 C CA . ASN A 1 95 ? -0.953 -3.488 -17.812 1 92.31 95 ASN A CA 1
ATOM 768 C C . ASN A 1 95 ? -0.543 -4.949 -17.656 1 92.31 95 ASN A C 1
ATOM 770 O O . ASN A 1 95 ? -0.339 -5.648 -18.656 1 92.31 95 ASN A O 1
ATOM 774 N N . MET A 1 96 ? -0.477 -5.418 -16.469 1 94.38 96 MET A N 1
ATOM 775 C CA . MET A 1 96 ? -0.021 -6.781 -16.219 1 94.38 96 MET A CA 1
ATOM 776 C C . MET A 1 96 ? -1.047 -7.797 -16.703 1 94.38 96 MET A C 1
ATOM 778 O O . MET A 1 96 ? -0.686 -8.898 -17.125 1 94.38 96 MET A O 1
ATOM 782 N N . SER A 1 97 ? -2.295 -7.391 -16.672 1 94 97 SER A N 1
ATOM 783 C CA . SER A 1 97 ? -3.348 -8.305 -17.094 1 94 97 SER A CA 1
ATOM 784 C C . SER A 1 97 ? -3.191 -8.672 -18.578 1 94 97 SER A C 1
ATOM 786 O O . SER A 1 97 ? -3.672 -9.719 -19.016 1 94 97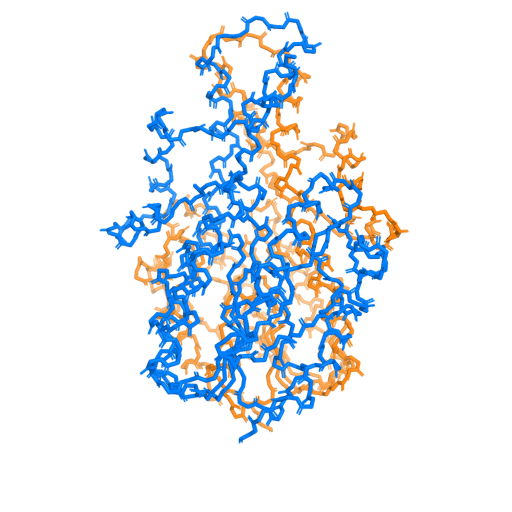 SER A O 1
ATOM 788 N N . LYS A 1 98 ? -2.469 -7.883 -19.328 1 93.25 98 LYS A N 1
ATOM 789 C CA . LYS A 1 98 ? -2.295 -8.109 -20.766 1 93.25 98 LYS A CA 1
ATOM 790 C C . LYS A 1 98 ? -1.025 -8.906 -21.047 1 93.25 98 LYS A C 1
ATOM 792 O O . LYS A 1 98 ? -0.742 -9.25 -22.188 1 93.25 98 LYS A O 1
ATOM 797 N N . GLN A 1 99 ? -0.358 -9.273 -19.969 1 93.06 99 GLN A N 1
ATOM 798 C CA . GLN A 1 99 ? 0.972 -9.836 -20.172 1 93.06 99 GLN A CA 1
ATOM 799 C C . GLN A 1 99 ? 0.982 -11.336 -19.875 1 93.06 99 GLN A C 1
ATOM 801 O O . GLN A 1 99 ? 1.908 -12.047 -20.281 1 93.06 99 GLN A O 1
ATOM 806 N N . HIS A 1 100 ? -0.042 -11.773 -19.188 1 93.88 100 HIS A N 1
ATOM 807 C CA . HIS A 1 100 ? -0.11 -13.188 -18.828 1 93.88 100 HIS A CA 1
ATOM 808 C C . HIS A 1 100 ? -1.521 -13.586 -18.406 1 93.88 100 HIS A C 1
ATOM 810 O O . HIS A 1 100 ? -2.41 -12.734 -18.328 1 93.88 100 HIS A O 1
ATOM 816 N N . THR A 1 101 ? -1.687 -14.883 -18.219 1 96.12 101 THR A N 1
ATOM 817 C CA . THR A 1 101 ? -2.953 -15.383 -17.703 1 96.12 101 THR A CA 1
ATOM 818 C C . THR A 1 101 ? -2.814 -15.797 -16.234 1 96.12 101 THR A C 1
ATOM 820 O O . THR A 1 101 ? -1.7 -15.977 -15.734 1 96.12 101 THR A O 1
ATOM 823 N N . ALA A 1 102 ? -3.896 -15.852 -15.562 1 96.62 102 ALA A N 1
ATOM 824 C CA . ALA A 1 102 ? -3.953 -16.297 -14.172 1 96.62 102 ALA A CA 1
ATOM 825 C C . ALA A 1 102 ? -5.285 -16.984 -13.875 1 96.62 102 ALA A C 1
ATOM 827 O O . ALA A 1 102 ? -6.352 -16.438 -14.172 1 96.62 102 ALA A O 1
ATOM 828 N N . ASN A 1 103 ? -5.262 -18.109 -13.219 1 97.44 103 ASN A N 1
ATOM 829 C CA . ASN A 1 103 ? -6.469 -18.891 -12.961 1 97.44 103 ASN A CA 1
ATOM 830 C C . ASN A 1 103 ? -7.27 -18.312 -11.797 1 97.44 103 ASN A C 1
ATOM 832 O O . ASN A 1 103 ? -8.5 -18.422 -11.766 1 97.44 103 ASN A O 1
ATOM 836 N N . ILE A 1 104 ? -6.543 -17.781 -10.836 1 98.31 104 ILE A N 1
ATOM 837 C CA . ILE A 1 104 ? -7.188 -17.344 -9.602 1 98.31 104 ILE A CA 1
ATOM 838 C C . ILE A 1 104 ? -6.898 -15.852 -9.367 1 98.31 104 ILE A C 1
ATOM 840 O O . ILE A 1 104 ? -5.746 -15.422 -9.43 1 98.31 104 ILE A O 1
ATOM 844 N N . ILE A 1 105 ? -7.91 -15.078 -9.117 1 98.62 105 ILE A N 1
ATOM 845 C CA . ILE A 1 105 ? -7.77 -13.664 -8.781 1 98.62 105 ILE A CA 1
ATOM 846 C C . ILE A 1 105 ? -8.305 -13.414 -7.375 1 98.62 105 ILE A C 1
ATOM 848 O O . ILE A 1 105 ? -9.43 -13.789 -7.051 1 98.62 105 ILE A O 1
ATOM 852 N N . MET A 1 106 ? -7.465 -12.859 -6.516 1 98.81 106 MET A N 1
ATOM 853 C CA . MET A 1 106 ? -7.953 -12.242 -5.285 1 98.81 106 MET A CA 1
ATOM 854 C C . MET A 1 106 ? -8.359 -10.797 -5.527 1 98.81 106 MET A C 1
ATOM 856 O O . MET A 1 106 ? -7.523 -9.961 -5.863 1 98.81 106 MET A O 1
ATOM 860 N N . PHE A 1 107 ? -9.641 -10.461 -5.41 1 98.81 107 PHE A N 1
ATOM 861 C CA . PHE A 1 107 ? -10.188 -9.172 -5.816 1 98.81 107 PHE A CA 1
ATOM 862 C C . PHE A 1 107 ? -10.773 -8.43 -4.625 1 98.81 107 PHE A C 1
ATOM 864 O O . PHE A 1 107 ? -11.609 -8.977 -3.9 1 98.81 107 PHE A O 1
ATOM 871 N N . GLY A 1 108 ? -10.258 -7.25 -4.336 1 98.31 108 GLY A N 1
ATOM 872 C CA . GLY A 1 108 ? -10.773 -6.555 -3.168 1 98.31 108 GLY A CA 1
ATOM 873 C C . GLY A 1 108 ? -10.055 -5.254 -2.877 1 98.31 108 GLY A C 1
ATOM 874 O O . GLY A 1 108 ? -9.578 -4.578 -3.795 1 98.31 108 GLY A O 1
ATOM 875 N N . ASP A 1 109 ? -10.133 -4.828 -1.634 1 96.25 109 ASP A N 1
ATOM 876 C CA . ASP A 1 109 ? -9.562 -3.566 -1.174 1 96.25 109 ASP A CA 1
ATOM 877 C C . ASP A 1 109 ? -8.227 -3.793 -0.464 1 96.25 109 ASP A C 1
ATOM 879 O O . ASP A 1 109 ? -7.402 -4.586 -0.92 1 96.25 109 ASP A O 1
ATOM 883 N N . SER A 1 110 ? -7.961 -3.061 0.625 1 96.25 110 SER A N 1
ATOM 884 C CA . SER A 1 110 ? -6.676 -3.164 1.306 1 96.25 110 SER A CA 1
ATOM 885 C C . SER A 1 110 ? -6.508 -4.527 1.971 1 96.25 110 SER A C 1
ATOM 887 O O . SER A 1 110 ? -5.395 -5.043 2.066 1 96.25 110 SER A O 1
ATOM 889 N N . ILE A 1 111 ? -7.613 -5.098 2.445 1 97.94 111 ILE A N 1
ATOM 890 C CA . ILE A 1 111 ? -7.543 -6.391 3.119 1 97.94 111 ILE A CA 1
ATOM 891 C C . ILE A 1 111 ? -7.047 -7.457 2.145 1 97.94 111 ILE A C 1
ATOM 893 O O . ILE A 1 111 ? -6.234 -8.305 2.508 1 97.94 111 ILE A O 1
ATOM 897 N N . THR A 1 112 ? -7.508 -7.395 0.938 1 98.69 112 THR A N 1
ATOM 898 C CA . THR A 1 112 ? -7.016 -8.289 -0.107 1 98.69 112 THR A CA 1
ATOM 899 C C . THR A 1 112 ? -5.625 -7.863 -0.571 1 98.69 112 THR A C 1
ATOM 901 O O . THR A 1 112 ? -4.727 -8.695 -0.69 1 98.69 112 THR A O 1
ATOM 904 N N . ASP A 1 113 ? -5.445 -6.582 -0.753 1 97.5 113 ASP A N 1
ATOM 905 C CA . ASP A 1 113 ? -4.211 -6.012 -1.287 1 97.5 113 ASP A CA 1
ATOM 906 C C . ASP A 1 113 ? -3.008 -6.41 -0.435 1 97.5 113 ASP A C 1
ATOM 908 O O . ASP A 1 113 ? -1.933 -6.695 -0.964 1 97.5 113 ASP A O 1
ATOM 912 N N . TRP A 1 114 ? -3.17 -6.41 0.866 1 97.06 114 TRP A N 1
ATOM 913 C CA . TRP A 1 114 ? -2.041 -6.578 1.776 1 97.06 114 TRP A CA 1
ATOM 914 C C . TRP A 1 114 ? -1.723 -8.055 1.982 1 97.06 114 TRP A C 1
ATOM 916 O O . TRP A 1 114 ? -0.71 -8.398 2.596 1 97.06 114 TRP A O 1
ATOM 926 N N . GLY A 1 115 ? -2.49 -8.977 1.428 1 97.81 115 GLY A N 1
ATOM 927 C CA . GLY A 1 115 ? -2.23 -10.398 1.565 1 97.81 115 GLY A CA 1
ATOM 928 C C . GLY A 1 115 ? -1.077 -10.883 0.706 1 97.81 115 GLY A C 1
ATOM 929 O O . GLY A 1 115 ? -0.964 -10.5 -0.461 1 97.81 115 GLY A O 1
ATOM 930 N N . PRO A 1 116 ? -0.211 -11.641 1.325 1 97.38 116 PRO A N 1
ATOM 931 C CA . PRO A 1 116 ? 0.89 -12.219 0.55 1 97.38 116 PRO A CA 1
ATOM 932 C C . PRO A 1 116 ? 0.482 -13.484 -0.206 1 97.38 116 PRO A C 1
ATOM 934 O O . PRO A 1 116 ? 1.092 -14.539 -0.026 1 97.38 116 PRO A O 1
ATOM 937 N N . TRP A 1 117 ? -0.385 -13.383 -1.141 1 97.69 117 TRP A N 1
ATOM 938 C CA . TRP A 1 117 ? -1.061 -14.5 -1.789 1 97.69 117 TRP A CA 1
ATOM 939 C C . TRP A 1 117 ? -0.065 -15.367 -2.551 1 97.69 117 TRP A C 1
ATOM 941 O O . TRP A 1 117 ? -0.15 -16.594 -2.514 1 97.69 117 TRP A O 1
ATOM 951 N N . TYR A 1 118 ? 0.917 -14.742 -3.223 1 95.12 118 TYR A N 1
ATOM 952 C CA . TYR A 1 118 ? 1.906 -15.492 -3.994 1 95.12 118 TYR A CA 1
ATOM 953 C C . TYR A 1 118 ? 2.742 -16.391 -3.088 1 95.12 118 TYR A C 1
ATOM 955 O O . TYR A 1 118 ? 3.055 -17.516 -3.449 1 95.12 118 TYR A O 1
ATOM 963 N N . GLU A 1 119 ? 3.027 -15.883 -1.953 1 96.25 119 GLU A N 1
ATOM 964 C CA . GLU A 1 119 ? 3.865 -16.656 -1.037 1 96.25 119 GLU A CA 1
ATOM 965 C C . GLU A 1 119 ? 3.043 -17.688 -0.27 1 96.25 119 GLU A C 1
ATOM 967 O O . GLU A 1 119 ? 3.559 -18.734 0.117 1 96.25 119 GLU A O 1
ATOM 972 N N . LEU A 1 120 ? 1.77 -17.406 -0.066 1 96.69 120 LEU A N 1
ATOM 973 C CA . LEU A 1 120 ? 0.875 -18.344 0.602 1 96.69 120 LEU A CA 1
ATOM 974 C C . LEU A 1 120 ? 0.528 -19.5 -0.318 1 96.69 120 LEU A C 1
ATOM 976 O O . LEU A 1 120 ? 0.277 -20.609 0.152 1 96.69 120 LEU A O 1
ATOM 980 N N . PHE A 1 121 ? 0.536 -19.172 -1.662 1 95.12 121 PHE A N 1
ATOM 981 C CA . PHE A 1 121 ? 0.192 -20.172 -2.66 1 95.12 121 PHE A CA 1
ATOM 982 C C . PHE A 1 121 ? 1.209 -20.188 -3.795 1 95.12 121 PHE A C 1
ATOM 984 O O . PHE A 1 121 ? 0.857 -19.953 -4.953 1 95.12 121 PHE A O 1
ATOM 991 N N . PRO A 1 122 ? 2.41 -20.609 -3.549 1 89.75 122 PRO A N 1
ATOM 992 C CA . PRO A 1 122 ? 3.477 -20.484 -4.543 1 89.75 122 PRO A CA 1
ATOM 993 C C . PRO A 1 122 ? 3.258 -21.375 -5.766 1 89.75 122 PRO A C 1
ATOM 995 O O . PRO A 1 122 ? 3.809 -21.109 -6.836 1 89.75 122 PRO A O 1
ATOM 998 N N . GLU A 1 123 ? 2.418 -22.359 -5.688 1 89.62 123 GLU A N 1
ATOM 999 C CA . GLU A 1 123 ? 2.242 -23.297 -6.797 1 89.62 123 GLU A CA 1
ATOM 1000 C C . GLU A 1 123 ? 0.971 -22.984 -7.582 1 89.62 123 GLU A C 1
ATOM 1002 O O . GLU A 1 123 ? 0.631 -23.703 -8.523 1 89.62 123 GLU A O 1
ATOM 1007 N N . LYS A 1 124 ? 0.317 -21.938 -7.18 1 93.75 124 LYS A N 1
ATOM 1008 C CA . LYS A 1 124 ? -0.954 -21.609 -7.816 1 93.75 124 LYS A CA 1
ATOM 1009 C C . LYS A 1 124 ? -0.802 -20.406 -8.758 1 93.75 124 LYS A C 1
ATOM 1011 O O . LYS A 1 124 ? -0.029 -19.5 -8.484 1 93.75 124 LYS A O 1
ATOM 1016 N N . SER A 1 125 ? -1.465 -20.5 -9.867 1 95.12 125 SER A N 1
ATOM 1017 C CA . SER A 1 125 ? -1.584 -19.344 -10.758 1 95.12 125 SER A CA 1
ATOM 1018 C C . SER A 1 125 ? -2.541 -18.297 -10.188 1 95.12 125 SER A C 1
ATOM 1020 O O . SER A 1 125 ? -3.715 -18.266 -10.555 1 95.12 125 SER A O 1
ATOM 1022 N N . ILE A 1 126 ? -2.047 -17.484 -9.273 1 97.06 126 ILE A N 1
ATOM 1023 C CA . ILE A 1 126 ? -2.881 -16.578 -8.492 1 97.06 126 ILE A CA 1
ATOM 1024 C C . ILE A 1 126 ? -2.336 -15.156 -8.602 1 97.06 126 ILE A C 1
ATOM 1026 O O . ILE A 1 126 ? -1.12 -14.945 -8.586 1 97.06 126 ILE A O 1
ATOM 1030 N N . VAL A 1 127 ? -3.191 -14.148 -8.797 1 97.69 127 VAL A N 1
ATOM 1031 C CA . VAL A 1 127 ? -2.76 -12.758 -8.82 1 97.69 127 VAL A CA 1
ATOM 1032 C C . VAL A 1 127 ? -3.557 -11.953 -7.793 1 97.69 127 VAL A C 1
ATOM 1034 O O . VAL A 1 127 ? -4.703 -12.289 -7.492 1 97.69 127 VAL A O 1
ATOM 1037 N N . ASN A 1 128 ? -2.9 -10.984 -7.219 1 98.38 128 ASN A N 1
ATOM 1038 C CA . ASN A 1 128 ? -3.51 -10.039 -6.297 1 98.38 128 ASN A CA 1
ATOM 1039 C C . ASN A 1 128 ? -4.078 -8.828 -7.035 1 98.38 128 ASN A C 1
ATOM 1041 O O . ASN A 1 128 ? -3.332 -8.062 -7.652 1 98.38 128 ASN A O 1
ATOM 1045 N N . ARG A 1 129 ? -5.34 -8.625 -6.957 1 98.38 129 ARG A N 1
ATOM 1046 C CA . ARG A 1 129 ? -6.004 -7.469 -7.539 1 98.38 129 ARG A CA 1
ATOM 1047 C C . ARG A 1 129 ? -6.746 -6.668 -6.473 1 98.38 129 ARG A C 1
ATOM 1049 O O . ARG A 1 129 ? -7.832 -6.145 -6.727 1 98.38 129 ARG A O 1
ATOM 1056 N N . GLY A 1 130 ? -6.188 -6.727 -5.289 1 98 130 GLY A N 1
ATOM 1057 C CA . GLY A 1 130 ? -6.59 -5.77 -4.273 1 98 130 GLY A CA 1
ATOM 1058 C C . GLY A 1 130 ? -5.977 -4.395 -4.473 1 98 130 GLY A C 1
ATOM 1059 O O . GLY A 1 130 ? -4.828 -4.277 -4.906 1 98 130 GLY A O 1
ATOM 1060 N N . ILE A 1 131 ? -6.746 -3.4 -4.156 1 94.44 131 ILE A N 1
ATOM 1061 C CA . ILE A 1 131 ? -6.23 -2.037 -4.133 1 94.44 131 ILE A CA 1
ATOM 1062 C C . ILE A 1 131 ? -6.605 -1.361 -2.816 1 94.44 131 ILE A C 1
ATOM 1064 O O . ILE A 1 131 ? -7.785 -1.23 -2.494 1 94.44 131 ILE A O 1
ATOM 1068 N N . ALA A 1 132 ? -5.57 -0.959 -2.1 1 92.12 132 ALA A N 1
ATOM 1069 C CA . ALA A 1 132 ? -5.789 -0.317 -0.806 1 92.12 132 ALA A CA 1
ATOM 1070 C C . ALA A 1 132 ? -6.668 0.923 -0.951 1 92.12 132 ALA A C 1
ATOM 1072 O O . ALA A 1 132 ? -6.449 1.746 -1.843 1 92.12 132 ALA A O 1
ATOM 1073 N N . GLY A 1 133 ? -7.637 1.074 -0.08 1 87.5 133 GLY A N 1
ATOM 1074 C CA . GLY A 1 133 ? -8.516 2.23 -0.046 1 87.5 133 GLY A CA 1
ATOM 1075 C C . GLY A 1 133 ? -9.695 2.109 -0.993 1 87.5 133 GLY A C 1
ATOM 1076 O O . GLY A 1 133 ? -10.633 2.912 -0.937 1 87.5 133 GLY A O 1
ATOM 1077 N N . ASP A 1 134 ? -9.695 1.063 -1.823 1 90.56 134 ASP A N 1
ATOM 1078 C CA . ASP A 1 134 ? -10.75 0.872 -2.814 1 90.56 134 ASP A CA 1
ATOM 1079 C C . ASP A 1 134 ? -12.062 0.467 -2.148 1 90.56 134 ASP A C 1
ATOM 1081 O O . ASP A 1 134 ? -12.086 0.163 -0.954 1 90.56 134 ASP A O 1
ATOM 1085 N N . ASN A 1 135 ? -13.148 0.672 -2.893 1 91.75 135 ASN A N 1
ATOM 1086 C CA . ASN A 1 135 ? -14.469 0.219 -2.488 1 91.75 135 ASN A CA 1
ATOM 1087 C C . ASN A 1 135 ? -15.211 -0.459 -3.639 1 91.75 135 ASN A C 1
ATOM 1089 O O . ASN A 1 135 ? -14.625 -0.694 -4.699 1 91.75 135 ASN A O 1
ATOM 1093 N N . THR A 1 136 ? -16.453 -0.849 -3.406 1 94.12 136 THR A N 1
ATOM 1094 C CA . THR A 1 136 ? -17.141 -1.644 -4.414 1 94.12 136 THR A CA 1
ATOM 1095 C C . THR A 1 136 ? -17.406 -0.817 -5.672 1 94.12 136 THR A C 1
ATOM 1097 O O . THR A 1 136 ? -17.547 -1.368 -6.766 1 94.12 136 THR A O 1
ATOM 1100 N N . GLN A 1 137 ? -17.531 0.484 -5.516 1 88.94 137 GLN A N 1
ATOM 1101 C CA . GLN A 1 137 ? -17.656 1.329 -6.699 1 88.94 137 GLN A CA 1
ATOM 1102 C C . GLN A 1 137 ? -16.406 1.24 -7.574 1 88.94 137 GLN A C 1
ATOM 1104 O O . GLN A 1 137 ? -16.516 1.057 -8.789 1 88.94 137 GLN A O 1
ATOM 1109 N N . GLY A 1 138 ? -15.234 1.433 -6.945 1 89.5 138 GLY A N 1
ATOM 1110 C CA . GLY A 1 138 ? -13.984 1.293 -7.672 1 89.5 138 GLY A CA 1
ATOM 1111 C C . GLY A 1 138 ? -13.773 -0.1 -8.234 1 89.5 138 GLY A C 1
ATOM 1112 O O . GLY A 1 138 ? -13.289 -0.256 -9.359 1 89.5 138 GLY A O 1
ATOM 1113 N N . MET A 1 139 ? -14.172 -1.066 -7.512 1 94.25 139 MET A N 1
ATOM 1114 C CA . MET A 1 139 ? -14.047 -2.453 -7.949 1 94.25 139 MET A CA 1
ATOM 1115 C C . MET A 1 139 ? -14.906 -2.721 -9.172 1 94.25 139 MET A C 1
ATOM 1117 O O . MET A 1 139 ? -14.461 -3.365 -10.125 1 94.25 139 MET A O 1
ATOM 1121 N N . LEU A 1 140 ? -16.094 -2.25 -9.102 1 93.44 140 LEU A N 1
ATOM 1122 C CA . LEU A 1 140 ? -16.984 -2.412 -10.25 1 93.44 140 LEU A CA 1
ATOM 1123 C C . LEU A 1 140 ? -16.406 -1.726 -11.484 1 93.44 140 LEU A C 1
ATOM 1125 O O . LEU A 1 140 ? -16.5 -2.258 -12.594 1 93.44 140 LEU A O 1
ATOM 1129 N N . PHE A 1 141 ? -15.852 -0.652 -11.273 1 88.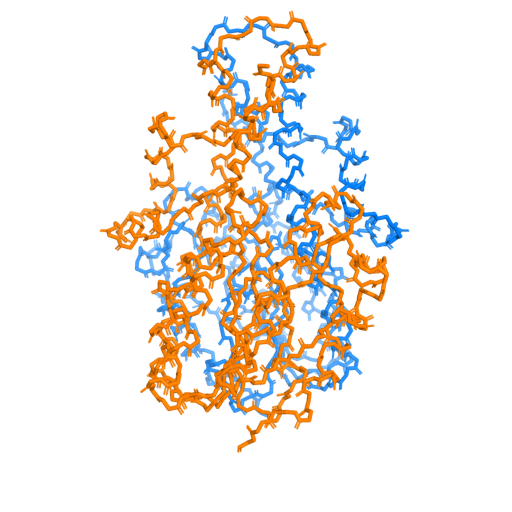06 141 PHE A N 1
ATOM 1130 C CA . PHE A 1 141 ? -15.266 0.127 -12.359 1 88.06 141 PHE A CA 1
ATOM 1131 C C . PHE A 1 141 ? -14.125 -0.639 -13.023 1 88.06 141 PHE A C 1
ATOM 1133 O O . PHE A 1 141 ? -13.945 -0.561 -14.242 1 88.06 141 PHE A O 1
ATOM 1140 N N . ARG A 1 142 ? -13.383 -1.411 -12.242 1 90.88 142 ARG A N 1
ATOM 1141 C CA . ARG A 1 142 ? -12.172 -2.012 -12.797 1 90.88 142 ARG A CA 1
ATOM 1142 C C . ARG A 1 142 ? -12.359 -3.51 -13.016 1 90.88 142 ARG A C 1
ATOM 1144 O O . ARG A 1 142 ? -11.422 -4.203 -13.43 1 90.88 142 ARG A O 1
ATOM 1151 N N . ILE A 1 143 ? -13.516 -4.035 -12.852 1 95.12 143 ILE A N 1
ATOM 1152 C CA . ILE A 1 143 ? -13.711 -5.48 -12.891 1 95.12 143 ILE A CA 1
ATOM 1153 C C . ILE A 1 143 ? -13.414 -6.004 -14.297 1 95.12 143 ILE A C 1
ATOM 1155 O O . ILE A 1 143 ? -12.906 -7.117 -14.453 1 95.12 143 ILE A O 1
ATOM 1159 N N . GLN A 1 144 ? -13.625 -5.242 -15.32 1 94.25 144 GLN A N 1
ATOM 1160 C CA . GLN A 1 144 ? -13.414 -5.699 -16.688 1 94.25 144 GLN A CA 1
ATOM 1161 C C . GLN A 1 144 ? -11.922 -5.914 -16.969 1 94.25 144 GLN A C 1
ATOM 1163 O O . GLN A 1 144 ? -11.562 -6.672 -17.875 1 94.25 144 GLN A O 1
ATOM 1168 N N . ASP A 1 145 ? -11.055 -5.301 -16.234 1 93.31 145 ASP A N 1
ATOM 1169 C CA . ASP A 1 145 ? -9.617 -5.367 -16.453 1 93.31 145 ASP A CA 1
ATOM 1170 C C . ASP A 1 145 ? -9.07 -6.75 -16.109 1 93.31 145 ASP A C 1
ATOM 1172 O O . ASP A 1 145 ? -7.93 -7.074 -16.453 1 93.31 145 ASP A O 1
ATOM 1176 N N . ILE A 1 146 ? -9.906 -7.625 -15.531 1 97.12 146 ILE A N 1
ATOM 1177 C CA . ILE A 1 146 ? -9.406 -8.945 -15.164 1 97.12 146 ILE A CA 1
ATOM 1178 C C . ILE A 1 146 ? -9.594 -9.914 -16.328 1 97.12 146 ILE A C 1
ATOM 1180 O O . ILE A 1 146 ? -9.023 -11.008 -16.328 1 97.12 146 ILE A O 1
ATOM 1184 N N . LEU A 1 147 ? -10.367 -9.562 -17.359 1 97.88 147 LEU A N 1
ATOM 1185 C CA . LEU A 1 147 ? -10.789 -10.484 -18.406 1 97.88 147 LEU A CA 1
ATOM 1186 C C . LEU A 1 147 ? -9.594 -10.992 -19.203 1 97.88 147 LEU A C 1
ATOM 1188 O O . LEU A 1 147 ? -9.5 -12.188 -19.5 1 97.88 147 LEU A O 1
ATOM 1192 N N . PRO A 1 148 ? -8.602 -10.078 -19.531 1 97.81 148 PRO A N 1
ATOM 1193 C CA . PRO A 1 148 ? -7.477 -10.578 -20.328 1 97.81 148 PRO A CA 1
ATOM 1194 C C . PRO A 1 148 ? -6.688 -11.672 -19.609 1 97.81 148 PRO A C 1
ATOM 1196 O O . PRO A 1 148 ? -5.984 -12.453 -20.25 1 97.81 148 PRO A O 1
ATOM 1199 N N . LEU A 1 149 ? -6.809 -11.797 -18.281 1 97.88 149 LEU A N 1
ATOM 1200 C CA . LEU A 1 149 ? -6.105 -12.812 -17.5 1 97.88 149 LEU A CA 1
ATOM 1201 C C . LEU A 1 149 ? -6.727 -14.188 -17.719 1 97.88 149 LEU A C 1
ATOM 1203 O O . LEU A 1 149 ? -6.129 -15.203 -17.375 1 97.88 149 LEU A O 1
ATOM 1207 N N . GLN A 1 150 ? -7.957 -14.188 -18.266 1 97.88 150 GLN A N 1
ATOM 1208 C CA . GLN A 1 150 ? -8.703 -15.43 -18.484 1 97.88 150 GLN A CA 1
ATOM 1209 C C . GLN A 1 150 ? -8.805 -16.25 -17.203 1 97.88 150 GLN A C 1
ATOM 1211 O O . GLN A 1 150 ? -8.461 -17.438 -17.188 1 97.88 150 GLN A O 1
ATOM 1216 N N . PRO A 1 151 ? -9.344 -15.617 -16.156 1 98.12 151 PRO A N 1
ATOM 1217 C CA . PRO A 1 151 ? -9.406 -16.328 -14.883 1 98.12 151 PRO A CA 1
ATOM 1218 C C . PRO A 1 151 ? -10.508 -17.391 -14.844 1 98.12 151 PRO A C 1
ATOM 1220 O O . PRO A 1 151 ? -11.539 -17.219 -15.5 1 98.12 151 PRO A O 1
ATOM 1223 N N . LYS A 1 152 ?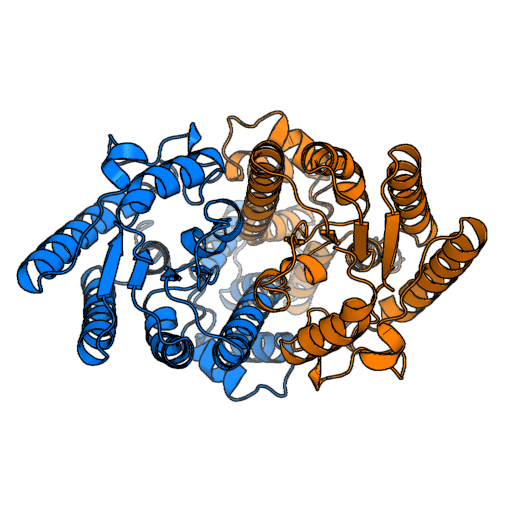 -10.242 -18.406 -14.055 1 98.31 152 LYS A N 1
ATOM 1224 C CA . LYS A 1 152 ? -11.266 -19.422 -13.773 1 98.31 152 LYS A CA 1
ATOM 1225 C C . LYS A 1 152 ? -12.102 -19.016 -12.555 1 98.31 152 LYS A C 1
ATOM 1227 O O . LYS A 1 152 ? -13.312 -19.25 -12.531 1 98.31 152 LYS A O 1
ATOM 1232 N N . GLN A 1 153 ? -11.398 -18.438 -11.539 1 98.56 153 GLN A N 1
ATOM 1233 C CA . GLN A 1 153 ? -12.039 -18.094 -10.273 1 98.56 153 GLN A CA 1
ATOM 1234 C C . GLN A 1 153 ? -11.672 -16.672 -9.852 1 98.56 153 GLN A C 1
ATOM 1236 O O . GLN A 1 153 ? -10.531 -16.234 -10.039 1 98.56 153 GLN A O 1
ATOM 1241 N N . VAL A 1 154 ? -12.594 -15.984 -9.273 1 98.75 154 VAL A N 1
ATOM 1242 C CA . VAL A 1 154 ? -12.352 -14.703 -8.625 1 98.75 154 VAL A CA 1
ATOM 1243 C C . VAL A 1 154 ? -12.891 -14.734 -7.199 1 98.75 154 VAL A C 1
ATOM 1245 O O . VAL A 1 154 ? -14.078 -15 -6.988 1 98.75 154 VAL A O 1
ATOM 1248 N N . PHE A 1 155 ? -12.047 -14.5 -6.211 1 98.88 155 PHE A N 1
ATOM 1249 C CA . PHE A 1 155 ? -12.422 -14.43 -4.805 1 98.88 155 PHE A CA 1
ATOM 1250 C C . PHE A 1 155 ? -12.656 -12.984 -4.379 1 98.88 155 PHE A C 1
ATOM 1252 O O . PHE A 1 155 ? -11.719 -12.18 -4.336 1 98.88 155 PHE A O 1
ATOM 1259 N N . PHE A 1 156 ? -13.891 -12.648 -4.016 1 98.88 156 PHE A N 1
ATOM 1260 C CA . PHE A 1 156 ? -14.289 -11.289 -3.682 1 98.88 156 PHE A CA 1
ATOM 1261 C C . PHE A 1 156 ? -14.297 -11.078 -2.172 1 98.88 156 PHE A C 1
ATOM 1263 O O . PHE A 1 156 ? -14.836 -11.906 -1.43 1 98.88 156 PHE A O 1
ATOM 1270 N N . LEU A 1 157 ? -13.711 -10.062 -1.703 1 98.88 157 LEU A N 1
ATOM 1271 C CA . LEU A 1 157 ? -13.906 -9.547 -0.353 1 98.88 157 LEU A CA 1
ATOM 1272 C C . LEU A 1 157 ? -13.836 -8.023 -0.337 1 98.88 157 LEU A C 1
ATOM 1274 O O . LEU A 1 157 ? -12.797 -7.445 -0.662 1 98.88 157 LEU A O 1
ATOM 1278 N N . ALA A 1 158 ? -14.953 -7.359 0.001 1 98.12 158 ALA A N 1
ATOM 1279 C CA . ALA A 1 158 ? -15.047 -5.902 0.021 1 98.12 158 ALA A CA 1
ATOM 1280 C C . ALA A 1 158 ? -16.219 -5.445 0.889 1 98.12 158 ALA A C 1
ATOM 1282 O O . ALA A 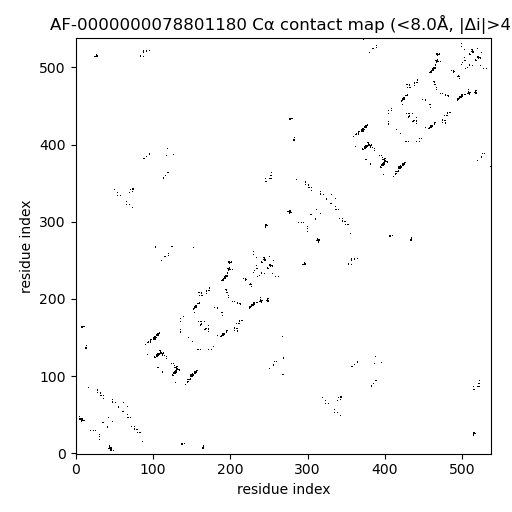1 158 ? -16.812 -6.246 1.62 1 98.12 158 ALA A O 1
ATOM 1283 N N . GLY A 1 159 ? -16.438 -4.168 0.945 1 97.38 159 GLY A N 1
ATOM 1284 C CA . GLY A 1 159 ? -17.641 -3.617 1.568 1 97.38 159 GLY A CA 1
ATOM 1285 C C . GLY A 1 159 ? -17.328 -2.742 2.77 1 97.38 159 GLY A C 1
ATOM 1286 O O . GLY A 1 159 ? -18.047 -1.78 3.043 1 97.38 159 GLY A O 1
ATOM 1287 N N . ILE A 1 160 ? -16.297 -3.08 3.52 1 96.38 160 ILE A N 1
ATOM 1288 C CA . ILE A 1 160 ? -16.047 -2.396 4.785 1 96.38 160 ILE A CA 1
ATOM 1289 C C . ILE A 1 160 ? -15.742 -0.922 4.523 1 96.38 160 ILE A C 1
ATOM 1291 O O . ILE A 1 160 ? -16.203 -0.048 5.262 1 96.38 160 ILE A O 1
ATOM 1295 N N . ASN A 1 161 ? -14.922 -0.677 3.463 1 90.62 161 ASN A N 1
ATOM 1296 C CA . ASN A 1 161 ? -14.633 0.713 3.125 1 90.62 161 ASN A CA 1
ATOM 1297 C C . ASN A 1 161 ? -15.898 1.46 2.705 1 90.62 161 ASN A C 1
ATOM 1299 O O . ASN A 1 161 ? -16.078 2.629 3.051 1 90.62 161 ASN A O 1
ATOM 1303 N N . ASP A 1 162 ? -16.797 0.804 1.968 1 90.69 162 ASP A N 1
ATOM 1304 C CA . ASP A 1 162 ? -18.062 1.39 1.567 1 90.69 162 ASP A CA 1
ATOM 1305 C C . ASP A 1 162 ? -18.875 1.833 2.785 1 90.69 162 ASP A C 1
ATOM 1307 O O . ASP A 1 162 ? -19.312 2.98 2.857 1 90.69 162 ASP A O 1
ATOM 1311 N N . LEU A 1 163 ? -19.016 0.916 3.643 1 91.75 163 LEU A N 1
ATOM 1312 C CA . LEU A 1 163 ? -19.812 1.17 4.836 1 91.75 163 LEU A CA 1
ATOM 1313 C C . LEU A 1 163 ? -19.203 2.281 5.676 1 91.75 163 LEU A C 1
ATOM 1315 O O . LEU A 1 163 ? -19.906 3.148 6.188 1 91.75 163 LEU A O 1
ATOM 1319 N N . ALA A 1 164 ? -17.859 2.238 5.809 1 84.31 164 ALA A N 1
ATOM 1320 C CA . ALA A 1 164 ? -17.156 3.281 6.555 1 84.31 164 ALA A CA 1
ATOM 1321 C C . ALA A 1 164 ? -17.344 4.645 5.891 1 84.31 164 ALA A C 1
ATOM 1323 O O . ALA A 1 164 ? -17.297 5.676 6.566 1 84.31 164 ALA A O 1
ATOM 1324 N N . GLN A 1 165 ? -17.516 4.594 4.602 1 77.75 165 GLN A N 1
ATOM 1325 C CA . GLN A 1 165 ? -17.656 5.828 3.836 1 77.75 165 GLN A CA 1
ATOM 1326 C C . GLN A 1 165 ? -19.125 6.285 3.789 1 77.75 165 GLN A C 1
ATOM 1328 O O . GLN A 1 165 ? -19.438 7.301 3.168 1 77.75 165 GLN A O 1
ATOM 1333 N N . GLY A 1 166 ? -20.016 5.523 4.328 1 81.12 166 GLY A N 1
ATOM 1334 C CA . GLY A 1 166 ? -21.391 5.965 4.5 1 81.12 166 GLY A CA 1
ATOM 1335 C C . GLY A 1 166 ? -22.344 5.398 3.451 1 81.12 166 GLY A C 1
ATOM 1336 O O . GLY A 1 166 ? -23.516 5.73 3.43 1 81.12 166 GLY A O 1
ATOM 1337 N N . PHE A 1 167 ? -21.875 4.598 2.607 1 86.69 167 PHE A N 1
ATOM 1338 C CA . PHE A 1 167 ? -22.766 3.934 1.667 1 86.69 167 PHE A CA 1
ATOM 1339 C C . PHE A 1 167 ? -23.703 2.977 2.395 1 86.69 167 PHE A C 1
ATOM 1341 O O . PHE A 1 167 ? -23.344 2.383 3.408 1 86.69 167 PHE A O 1
ATOM 1348 N N . THR A 1 168 ? -24.875 2.9 1.867 1 92.81 168 THR A N 1
ATOM 1349 C CA . THR A 1 168 ? -25.859 1.995 2.465 1 92.81 168 THR A CA 1
ATOM 1350 C C . THR A 1 168 ? -25.531 0.546 2.115 1 92.81 168 THR A C 1
ATOM 1352 O O . THR A 1 168 ? -24.859 0.278 1.115 1 92.81 168 THR A O 1
ATOM 1355 N N . VAL A 1 169 ? -26.031 -0.329 2.932 1 97.94 169 VAL A N 1
ATOM 1356 C CA . VAL A 1 169 ? -25.875 -1.756 2.672 1 97.94 169 VAL A CA 1
ATOM 1357 C C . VAL A 1 169 ? -26.453 -2.096 1.297 1 97.94 169 VAL A C 1
ATOM 1359 O O . VAL A 1 169 ? -25.859 -2.873 0.545 1 97.94 169 VAL A O 1
ATOM 1362 N N . HIS A 1 170 ? -27.516 -1.457 0.948 1 97.62 170 HIS A N 1
ATOM 1363 C CA . HIS A 1 170 ? -28.172 -1.722 -0.33 1 97.62 170 HIS A CA 1
ATOM 1364 C C . HIS A 1 170 ? -27.281 -1.327 -1.498 1 97.62 170 HIS A C 1
ATOM 1366 O O . HIS A 1 170 ? -27.188 -2.055 -2.488 1 97.62 170 HIS A O 1
ATOM 1372 N N . GLU A 1 171 ? -26.656 -0.231 -1.45 1 95.31 171 GLU A N 1
ATOM 1373 C CA . GLU A 1 171 ? -25.75 0.218 -2.506 1 95.31 171 GLU A CA 1
ATOM 1374 C C . GLU A 1 171 ? -24.578 -0.75 -2.686 1 95.31 171 GLU A C 1
ATOM 1376 O O . GLU A 1 171 ? -24.234 -1.111 -3.812 1 95.31 171 GLU A O 1
ATOM 1381 N N . VAL A 1 172 ? -24.016 -1.133 -1.581 1 97.56 172 VAL A N 1
ATOM 1382 C CA . VAL A 1 172 ? -22.891 -2.053 -1.601 1 97.56 172 VAL A CA 1
ATOM 1383 C C . VAL A 1 172 ? -23.312 -3.391 -2.193 1 97.56 172 VAL A C 1
ATOM 1385 O O . VAL A 1 172 ? -22.656 -3.928 -3.08 1 97.56 172 VAL A O 1
ATOM 1388 N N . PHE A 1 173 ? -24.438 -3.869 -1.713 1 98.56 173 PHE A N 1
ATOM 1389 C CA . PHE A 1 173 ? -24.984 -5.145 -2.168 1 98.56 173 PHE A CA 1
ATOM 1390 C C . PHE A 1 173 ? -25.266 -5.113 -3.666 1 98.56 173 PHE A C 1
ATOM 1392 O O . PHE A 1 173 ? -24.938 -6.059 -4.383 1 98.56 173 PHE A O 1
ATOM 1399 N N . SER A 1 174 ? -25.812 -4.059 -4.117 1 98 174 SER A N 1
ATOM 1400 C CA . SER A 1 174 ? -26.141 -3.934 -5.535 1 98 174 SER A CA 1
ATOM 1401 C C . SER A 1 174 ? -24.891 -3.992 -6.402 1 98 174 SER A C 1
ATOM 1403 O O . SER A 1 174 ? -24.891 -4.633 -7.457 1 98 174 SER A O 1
ATOM 1405 N N . ARG A 1 175 ? -23.875 -3.385 -5.996 1 96.5 175 ARG A N 1
ATOM 1406 C CA . ARG A 1 175 ? -22.625 -3.404 -6.754 1 96.5 175 ARG A CA 1
ATOM 1407 C C . ARG A 1 175 ? -21.984 -4.789 -6.727 1 96.5 175 ARG A C 1
ATOM 1409 O O . ARG A 1 175 ? -21.422 -5.238 -7.727 1 96.5 175 ARG A O 1
ATOM 1416 N N . TYR A 1 176 ? -22.094 -5.461 -5.594 1 98.38 176 TYR A N 1
ATOM 1417 C CA . TYR A 1 176 ? -21.672 -6.855 -5.52 1 98.38 176 TYR A CA 1
ATOM 1418 C C . TYR A 1 176 ? -22.391 -7.703 -6.562 1 98.38 176 TYR A C 1
ATOM 1420 O O . TYR A 1 176 ? -21.75 -8.438 -7.324 1 98.38 176 TYR A O 1
ATOM 1428 N N . CYS A 1 177 ? -23.688 -7.535 -6.535 1 98.5 177 CYS A N 1
ATOM 1429 C CA . CYS A 1 177 ? -24.484 -8.336 -7.461 1 98.5 177 CYS A CA 1
ATOM 1430 C C . CYS A 1 177 ? -24.047 -8.109 -8.898 1 98.5 177 CYS A C 1
ATOM 1432 O O . CYS A 1 177 ? -23.875 -9.062 -9.664 1 98.5 177 CYS A O 1
ATOM 1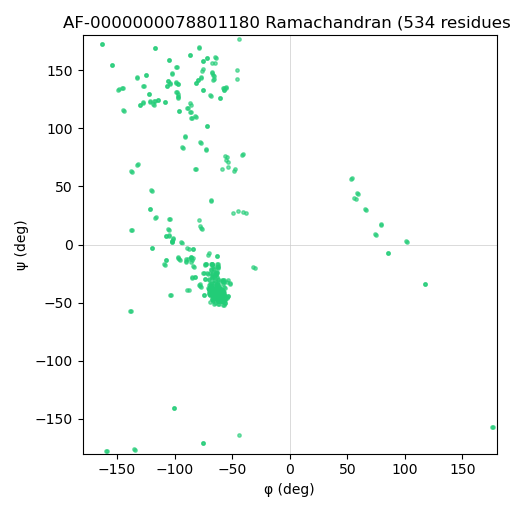434 N N . SER A 1 178 ? -23.812 -6.883 -9.234 1 98.19 178 SER A N 1
ATOM 1435 C CA . SER A 1 178 ? -23.375 -6.551 -10.586 1 98.19 178 SER A CA 1
ATOM 1436 C C . SER A 1 178 ? -22.047 -7.219 -10.914 1 98.19 178 SER A C 1
ATOM 1438 O O . SER A 1 178 ? -21.875 -7.742 -12.016 1 98.19 178 SER A O 1
ATOM 1440 N N . MET A 1 179 ? -21.141 -7.246 -10.031 1 98.56 179 MET A N 1
ATOM 1441 C CA . MET A 1 179 ? -19.828 -7.84 -10.266 1 98.56 179 MET A CA 1
ATOM 1442 C C . MET A 1 179 ? -19.922 -9.359 -10.367 1 98.56 179 MET A C 1
ATOM 1444 O O . MET A 1 179 ? -19.281 -9.969 -11.219 1 98.56 179 MET A O 1
ATOM 1448 N N . LEU A 1 180 ? -20.719 -9.922 -9.492 1 98.81 180 LEU A N 1
ATOM 1449 C CA . LEU A 1 180 ? -20.875 -11.375 -9.508 1 98.81 180 LEU A CA 1
ATOM 1450 C C . LEU A 1 180 ? -21.562 -11.836 -10.781 1 98.81 180 LEU A C 1
ATOM 1452 O O . LEU A 1 180 ? -21.156 -12.836 -11.391 1 98.81 180 LEU A O 1
ATOM 1456 N N . ASP A 1 181 ? -22.562 -11.102 -11.203 1 98.44 181 ASP A N 1
ATOM 1457 C CA . ASP A 1 181 ? -23.234 -11.406 -12.461 1 98.44 181 ASP A CA 1
ATOM 1458 C C . ASP A 1 181 ? -22.266 -11.297 -13.641 1 98.44 181 ASP A C 1
ATOM 1460 O O . ASP A 1 181 ? -22.297 -12.125 -14.547 1 98.44 181 ASP A O 1
ATOM 1464 N N . PHE A 1 182 ? -21.469 -10.273 -13.625 1 98.38 182 PHE A N 1
ATOM 1465 C CA . PHE A 1 182 ? -20.469 -10.07 -14.656 1 98.38 182 PHE A CA 1
ATOM 1466 C C . PHE A 1 182 ? -19.578 -11.305 -14.789 1 98.38 182 PHE A C 1
ATOM 1468 O O . PHE A 1 182 ? -19.312 -11.766 -15.898 1 98.38 182 PHE A O 1
ATOM 1475 N N . CYS A 1 183 ? -19.141 -11.828 -13.664 1 98.62 183 CYS A N 1
ATOM 1476 C CA . CYS A 1 183 ? -18.281 -13.016 -13.688 1 98.62 183 CYS A CA 1
ATOM 1477 C C . CYS A 1 183 ? -19.016 -14.195 -14.312 1 98.62 183 CYS A C 1
ATOM 1479 O O . CYS A 1 183 ? -18.484 -14.859 -15.211 1 98.62 183 CYS A O 1
ATOM 1481 N N . GLN A 1 184 ? -20.203 -14.43 -13.875 1 98.44 184 GLN A N 1
ATOM 1482 C CA . GLN A 1 184 ? -20.969 -15.562 -14.391 1 98.44 184 GLN A CA 1
ATOM 1483 C C . GLN A 1 184 ? -21.234 -15.414 -15.883 1 98.44 184 GLN A C 1
ATOM 1485 O O . GLN A 1 184 ? -21.141 -16.391 -16.641 1 98.44 184 GLN A O 1
ATOM 1490 N N . GLU A 1 185 ? -21.516 -14.266 -16.328 1 97.94 185 GLU A N 1
ATOM 1491 C CA . GLU A 1 185 ? -21.781 -13.992 -17.734 1 97.94 185 GLU A CA 1
ATOM 1492 C C . GLU A 1 185 ? -20.562 -14.273 -18.594 1 97.94 185 GLU A C 1
ATOM 1494 O O . GLU A 1 185 ? -20.688 -14.594 -19.781 1 97.94 185 GLU A O 1
ATOM 1499 N N . HIS A 1 186 ? -19.406 -14.227 -18.047 1 98.25 186 HIS A N 1
ATOM 1500 C CA . HIS A 1 186 ? -18.172 -14.422 -18.797 1 98.25 186 HIS A CA 1
ATOM 1501 C C . HIS A 1 186 ? -17.578 -15.789 -18.531 1 98.25 186 HIS A C 1
ATOM 1503 O O . HIS A 1 186 ? -16.406 -16.031 -18.844 1 98.25 186 HIS A O 1
ATOM 1509 N N . GLY A 1 187 ? -18.297 -16.609 -17.828 1 98.12 187 GLY A N 1
ATOM 1510 C CA . GLY A 1 187 ? -17.859 -17.984 -17.578 1 98.12 187 GLY A CA 1
ATOM 1511 C C . GLY A 1 187 ? -16.828 -18.078 -16.469 1 98.12 187 GLY A C 1
ATOM 1512 O O . GLY A 1 187 ? -16.078 -19.062 -16.406 1 98.12 187 GLY A O 1
ATOM 1513 N N . ILE A 1 188 ? -16.703 -17.078 -15.648 1 98.44 188 ILE A N 1
ATOM 1514 C CA . ILE A 1 188 ? -15.797 -17.047 -14.5 1 98.44 188 ILE A CA 1
ATOM 1515 C C . ILE A 1 188 ? -16.562 -17.422 -13.234 1 98.44 188 ILE A C 1
ATOM 1517 O O . ILE A 1 188 ? -17.688 -16.984 -13.023 1 98.44 188 ILE A O 1
ATOM 1521 N N . GLU A 1 189 ? -16 -18.234 -12.352 1 98.5 189 GLU A N 1
ATOM 1522 C CA . GLU A 1 189 ? -16.625 -18.609 -11.086 1 98.5 189 GLU A CA 1
ATOM 1523 C C . GLU A 1 189 ? -16.359 -17.578 -10 1 98.5 189 GLU A C 1
ATOM 1525 O O . GLU A 1 189 ? -15.227 -17.469 -9.516 1 98.5 189 GLU A O 1
ATOM 1530 N N . PRO A 1 190 ? -17.344 -16.891 -9.664 1 98.69 190 PRO A N 1
ATOM 1531 C CA . PRO A 1 190 ? -17.156 -15.992 -8.523 1 98.69 190 PRO A CA 1
ATOM 1532 C C . PRO A 1 190 ? -17.281 -16.703 -7.184 1 98.69 190 PRO A C 1
ATOM 1534 O O . PRO A 1 190 ? -18.125 -17.594 -7.027 1 98.69 190 PRO A O 1
ATOM 1537 N N . ILE A 1 191 ? -16.438 -16.375 -6.262 1 98.81 191 ILE A N 1
ATOM 1538 C CA . ILE A 1 191 ? -16.484 -16.828 -4.871 1 98.81 191 ILE A CA 1
ATOM 1539 C C . ILE A 1 191 ? -16.578 -15.617 -3.943 1 98.81 191 ILE A C 1
ATOM 1541 O O . ILE A 1 191 ? -15.75 -14.711 -4.012 1 98.81 191 ILE A O 1
ATOM 1545 N N . VAL A 1 192 ? -17.609 -15.609 -3.139 1 98.88 192 VAL A N 1
ATOM 1546 C CA . VAL A 1 192 ? -17.797 -14.492 -2.219 1 98.88 192 VAL A CA 1
ATOM 1547 C C . VAL A 1 192 ? -17.25 -14.859 -0.841 1 98.88 192 VAL A C 1
ATOM 1549 O O . VAL A 1 192 ? -17.562 -15.93 -0.308 1 98.88 192 VAL A O 1
ATOM 1552 N N . GLN A 1 193 ? -16.406 -14.023 -0.341 1 98.88 193 GLN A N 1
ATOM 1553 C CA . GLN A 1 193 ? -15.914 -14.148 1.027 1 98.88 193 GLN A CA 1
ATOM 1554 C C . GLN A 1 193 ? -16.531 -13.086 1.933 1 98.88 193 GLN A C 1
ATOM 1556 O O . GLN A 1 193 ? -16.672 -11.93 1.53 1 98.88 193 GLN A O 1
ATOM 1561 N N . SER A 1 194 ? -16.922 -13.461 3.074 1 98.88 194 SER A N 1
ATOM 1562 C CA . SER A 1 194 ? -17.625 -12.547 3.973 1 98.88 194 SER A CA 1
ATOM 1563 C C . SER A 1 194 ? -16.812 -11.281 4.223 1 98.88 194 SER A C 1
ATOM 1565 O O . SER A 1 194 ? -15.594 -11.352 4.422 1 98.88 194 SER A O 1
ATOM 1567 N N . THR A 1 195 ? -17.516 -10.172 4.152 1 98.88 195 THR A N 1
ATOM 1568 C CA . THR A 1 195 ? -16.922 -8.969 4.727 1 98.88 195 THR A CA 1
ATOM 1569 C C . THR A 1 195 ? -16.594 -9.188 6.199 1 98.88 195 THR A C 1
ATOM 1571 O O . THR A 1 195 ? -17.406 -9.727 6.953 1 98.88 195 THR A O 1
ATOM 1574 N N . LEU A 1 196 ? -15.469 -8.82 6.555 1 98.88 196 LEU A N 1
ATOM 1575 C CA . LEU A 1 196 ? -15.031 -9.094 7.918 1 98.88 196 LEU A CA 1
ATOM 1576 C C . LEU A 1 196 ? -15.617 -8.078 8.891 1 98.88 196 LEU A C 1
ATOM 1578 O O . LEU A 1 196 ? -15.703 -6.887 8.57 1 98.88 196 LEU A O 1
ATOM 1582 N N . TYR A 1 197 ? -15.984 -8.594 10.047 1 98.5 197 TYR A N 1
ATOM 1583 C CA . TYR A 1 197 ? -16.234 -7.676 11.156 1 98.5 197 TYR A CA 1
ATOM 1584 C C . TYR A 1 197 ? -14.953 -6.938 11.547 1 98.5 197 TYR A C 1
ATOM 1586 O O . TYR A 1 197 ? -13.852 -7.363 11.195 1 98.5 197 TYR A O 1
ATOM 1594 N N . VAL A 1 198 ? -15.195 -5.832 12.242 1 96.19 198 VAL A N 1
ATOM 1595 C CA . VAL A 1 198 ? -14.055 -5.008 12.625 1 96.19 198 VAL A CA 1
ATOM 1596 C C . VAL A 1 198 ? -13.945 -4.957 14.148 1 96.19 198 VAL A C 1
ATOM 1598 O O . VAL A 1 198 ? -14.805 -5.477 14.859 1 96.19 198 VAL A O 1
ATOM 1601 N N . GLY A 1 199 ? -12.859 -4.438 14.578 1 90.56 199 GLY A N 1
ATOM 1602 C CA . GLY A 1 199 ? -12.609 -4.367 16 1 90.56 199 GLY A CA 1
ATOM 1603 C C . GLY A 1 199 ? -13.422 -3.281 16.703 1 90.56 199 GLY A C 1
ATOM 1604 O O . GLY A 1 199 ? -14.297 -2.67 16.078 1 90.56 199 GLY A O 1
ATOM 1605 N N . SER A 1 200 ? -13.086 -3.043 17.984 1 82.62 200 SER A N 1
ATOM 1606 C CA . SER A 1 200 ? -13.914 -2.248 18.891 1 82.62 200 SER A CA 1
ATOM 1607 C C . SER A 1 200 ? -13.977 -0.791 18.453 1 82.62 200 SER A C 1
ATOM 1609 O O . SER A 1 200 ? -15.031 -0.161 18.516 1 82.62 200 SER A O 1
ATOM 1611 N N . ARG A 1 201 ? -12.906 -0.314 17.938 1 77.56 201 ARG A N 1
ATOM 1612 C CA . ARG A 1 201 ? -12.844 1.098 17.578 1 77.56 201 ARG A CA 1
ATOM 1613 C C . ARG A 1 201 ? -13.828 1.419 16.453 1 77.56 201 ARG A C 1
ATOM 1615 O O . ARG A 1 201 ? -14.344 2.537 16.375 1 77.56 201 ARG A O 1
ATOM 1622 N N . LEU A 1 202 ? -14.109 0.43 15.672 1 83.5 202 LEU A N 1
ATOM 1623 C CA . LEU A 1 202 ? -14.977 0.613 14.516 1 83.5 202 LEU A CA 1
ATOM 1624 C C . LEU A 1 202 ? -16.25 -0.211 14.664 1 83.5 202 LEU A C 1
ATOM 1626 O O . LEU A 1 202 ? -16.922 -0.498 13.664 1 83.5 202 LEU A O 1
ATOM 1630 N N . ALA A 1 203 ? -16.578 -0.505 15.797 1 89.69 203 ALA A N 1
ATOM 1631 C CA . ALA A 1 203 ? -17.594 -1.511 16.078 1 89.69 203 ALA A CA 1
ATOM 1632 C C . ALA A 1 203 ? -18.953 -1.085 15.539 1 89.69 203 ALA A C 1
ATOM 1634 O O . ALA A 1 203 ? -19.812 -1.927 15.281 1 89.69 203 ALA A O 1
ATOM 1635 N N . GLN A 1 204 ? -19.172 0.15 15.367 1 90.69 204 GLN A N 1
ATOM 1636 C CA . GLN A 1 204 ? -20.453 0.654 14.859 1 90.69 204 GLN A CA 1
ATOM 1637 C C . GLN A 1 204 ? -20.719 0.144 13.445 1 90.69 204 GLN A C 1
ATOM 1639 O O . GLN A 1 204 ? -21.859 0.17 12.977 1 90.69 204 GLN A O 1
ATOM 1644 N N . LEU A 1 205 ? -19.719 -0.343 12.766 1 94.44 205 LEU A N 1
ATOM 1645 C CA . LEU A 1 205 ? -19.859 -0.842 11.398 1 94.44 205 LEU A CA 1
ATOM 1646 C C . LEU A 1 205 ? -20.359 -2.287 11.398 1 94.44 205 LEU A C 1
ATOM 1648 O O . LEU A 1 205 ? -20.859 -2.771 10.391 1 94.44 205 LEU A O 1
ATOM 1652 N N . ASN A 1 206 ? -20.219 -2.977 12.484 1 97.94 206 ASN A N 1
ATOM 1653 C CA . ASN A 1 206 ? -20.422 -4.422 12.516 1 97.94 206 ASN A CA 1
ATOM 1654 C C . ASN A 1 206 ? -21.875 -4.797 12.25 1 97.94 206 ASN A C 1
ATOM 1656 O O . ASN A 1 206 ? -22.141 -5.781 11.555 1 97.94 206 ASN A O 1
ATOM 1660 N N . PRO A 1 207 ? -22.844 -4.012 12.766 1 98 207 PRO A N 1
ATOM 1661 C CA . PRO A 1 207 ? -24.234 -4.34 12.406 1 98 207 PRO A CA 1
ATOM 1662 C C . PRO A 1 207 ? -24.484 -4.234 10.906 1 98 207 PRO A C 1
ATOM 1664 O O . PRO A 1 207 ? -25.25 -5.031 10.344 1 98 207 PRO A O 1
ATOM 1667 N N . LEU A 1 208 ? -23.875 -3.295 10.273 1 97.94 208 LEU A N 1
ATOM 1668 C CA . LEU A 1 208 ? -24.016 -3.139 8.828 1 97.94 208 LEU A CA 1
ATOM 1669 C C . LEU A 1 208 ? -23.328 -4.281 8.086 1 97.94 208 LEU A C 1
ATOM 1671 O O . LEU A 1 208 ? -23.844 -4.781 7.086 1 97.94 208 LEU A O 1
ATOM 1675 N N . VAL A 1 209 ? -22.172 -4.699 8.555 1 98.75 209 VAL A N 1
ATOM 1676 C CA . VAL A 1 209 ? -21.453 -5.84 8 1 98.75 209 VAL A CA 1
ATOM 1677 C C . VAL A 1 209 ? -22.344 -7.086 8.07 1 98.75 209 VAL A C 1
ATOM 1679 O O . VAL A 1 209 ? -22.422 -7.848 7.102 1 98.75 209 VAL A O 1
ATOM 1682 N N . GLU A 1 210 ? -22.953 -7.23 9.195 1 98.75 210 GLU A N 1
ATOM 1683 C CA . GLU A 1 210 ? -23.844 -8.375 9.383 1 98.75 210 GLU A CA 1
ATOM 1684 C C . GLU A 1 210 ? -24.969 -8.367 8.344 1 98.75 210 GLU A C 1
ATOM 1686 O O . GLU A 1 210 ? -25.25 -9.398 7.73 1 98.75 210 GLU A O 1
ATOM 1691 N N . GLN A 1 211 ? -25.578 -7.258 8.211 1 98.81 211 GLN A N 1
ATOM 1692 C CA . GLN A 1 211 ? -26.656 -7.125 7.238 1 98.81 211 GLN A CA 1
ATOM 1693 C C . GLN A 1 211 ? -26.156 -7.41 5.824 1 98.81 211 GLN A C 1
ATOM 1695 O O . GLN A 1 211 ? -26.812 -8.117 5.062 1 98.81 211 GLN A O 1
ATOM 1700 N N . LEU A 1 212 ? -25.031 -6.895 5.449 1 98.88 212 LEU A N 1
ATOM 1701 C CA . LEU A 1 212 ? -24.453 -7.105 4.125 1 98.88 212 LEU A CA 1
ATOM 1702 C C . LEU A 1 212 ? -24.172 -8.586 3.891 1 98.88 212 LEU A C 1
ATOM 1704 O O . LEU A 1 212 ? -24.531 -9.133 2.846 1 98.88 212 LEU A O 1
ATOM 1708 N N . ASN A 1 213 ? -23.578 -9.195 4.867 1 98.88 213 ASN A N 1
ATOM 1709 C CA . ASN A 1 213 ? -23.219 -10.594 4.734 1 98.88 213 ASN A CA 1
ATOM 1710 C C . ASN A 1 213 ? -24.453 -11.484 4.602 1 98.88 213 ASN A C 1
ATOM 1712 O O . ASN A 1 213 ? -24.422 -12.477 3.867 1 98.88 213 ASN A O 1
ATOM 1716 N N . GLN A 1 214 ? -25.469 -11.141 5.324 1 98.81 214 GLN A N 1
ATOM 1717 C CA . GLN A 1 214 ? -26.703 -11.906 5.207 1 98.81 214 GLN A CA 1
ATOM 1718 C C . GLN A 1 214 ? -27.281 -11.812 3.797 1 98.81 214 GLN A C 1
ATOM 1720 O O . GLN A 1 214 ? -27.703 -12.82 3.223 1 98.81 214 GLN A O 1
ATOM 1725 N N . GLN A 1 215 ? -27.297 -10.656 3.289 1 98.81 215 GLN A N 1
ATOM 1726 C CA . GLN A 1 215 ? -27.797 -10.461 1.936 1 98.81 215 GLN A CA 1
ATOM 1727 C C . GLN A 1 215 ? -26.922 -11.172 0.911 1 98.81 215 GLN A C 1
ATOM 1729 O O . GLN A 1 215 ? -27.438 -11.805 -0.015 1 98.81 215 GLN A O 1
ATOM 1734 N N . LEU A 1 216 ? -25.641 -11.094 1.049 1 98.88 216 LEU A N 1
ATOM 1735 C CA . LEU A 1 216 ? -24.719 -11.734 0.126 1 98.88 216 LEU A CA 1
ATOM 1736 C C . LEU A 1 216 ? -24.875 -13.25 0.16 1 98.88 216 LEU A C 1
ATOM 1738 O O . LEU A 1 216 ? -24.891 -13.906 -0.887 1 98.88 216 LEU A O 1
ATOM 1742 N N . LYS A 1 217 ? -24.969 -13.734 1.373 1 98.75 217 LYS A N 1
ATOM 1743 C CA . LYS A 1 217 ? -25.156 -15.18 1.52 1 98.75 217 LYS A CA 1
ATOM 1744 C C . LYS A 1 217 ? -26.422 -15.641 0.803 1 98.75 217 LYS A C 1
ATOM 1746 O O . LYS A 1 217 ? -26.391 -16.641 0.082 1 98.75 217 LYS A O 1
ATOM 1751 N N . SER A 1 218 ? -27.453 -14.984 1.016 1 98.69 218 SER A N 1
ATOM 1752 C CA . SER A 1 218 ? -28.719 -15.328 0.378 1 98.69 218 SER A CA 1
ATOM 1753 C C . SER A 1 218 ? -28.609 -15.266 -1.142 1 98.69 218 SER A C 1
ATOM 1755 O O . SER A 1 218 ? -29.094 -16.156 -1.841 1 98.69 218 SER A O 1
ATOM 1757 N N . TYR A 1 219 ? -28.031 -14.203 -1.625 1 98.69 219 TYR A N 1
ATOM 1758 C CA . TYR A 1 219 ? -27.844 -14.047 -3.061 1 98.69 219 TYR A CA 1
ATOM 1759 C C . TYR A 1 219 ? -27.016 -15.195 -3.629 1 98.69 219 TYR A C 1
ATOM 1761 O O . TYR A 1 219 ? -27.312 -15.703 -4.715 1 98.69 219 TYR A O 1
ATOM 1769 N N . CYS A 1 220 ? -26 -15.578 -2.971 1 98.75 220 CYS A N 1
ATOM 1770 C CA . CYS A 1 220 ? -25.125 -16.656 -3.414 1 98.75 220 CYS A CA 1
ATOM 1771 C C . CYS A 1 220 ? -25.875 -17.969 -3.529 1 98.75 220 CYS A C 1
ATOM 1773 O O . CYS A 1 220 ? -25.672 -18.734 -4.473 1 98.75 220 CYS A O 1
ATOM 1775 N N . VAL A 1 221 ? -26.766 -18.203 -2.562 1 98.44 221 VAL A N 1
ATOM 1776 C CA . VAL A 1 221 ? -27.594 -19.406 -2.623 1 98.44 221 VAL A CA 1
ATOM 1777 C C . VAL A 1 221 ? -28.469 -19.359 -3.871 1 98.44 221 VAL A C 1
ATOM 1779 O O . VAL A 1 221 ? -28.516 -20.328 -4.633 1 98.44 221 VAL A O 1
ATOM 1782 N N . ASP A 1 222 ? -29.062 -18.281 -4.094 1 98.19 222 ASP A N 1
ATOM 1783 C CA . ASP A 1 222 ? -29.984 -18.125 -5.215 1 98.19 222 ASP A CA 1
ATOM 1784 C C . ASP A 1 222 ? -29.266 -18.297 -6.547 1 98.19 222 ASP A C 1
ATOM 1786 O O . ASP A 1 222 ? -29.844 -18.797 -7.512 1 98.19 222 ASP A O 1
ATOM 1790 N N . LYS A 1 223 ? -28.031 -17.875 -6.594 1 98.44 223 LYS A N 1
ATOM 1791 C CA . LYS A 1 223 ? -27.297 -17.828 -7.855 1 98.44 223 LYS A CA 1
ATOM 1792 C C . LYS A 1 223 ? -26.328 -18.984 -7.965 1 98.44 223 LYS A C 1
ATOM 1794 O O . LYS A 1 223 ? -25.562 -19.078 -8.93 1 98.44 223 LYS A O 1
ATOM 1799 N N . ASN A 1 224 ? -26.328 -19.844 -6.988 1 98.19 224 ASN A N 1
ATOM 1800 C CA . ASN A 1 224 ? -25.422 -20.984 -6.934 1 98.19 224 ASN A CA 1
ATOM 1801 C C . ASN A 1 224 ? -23.953 -20.547 -6.957 1 98.19 224 ASN A C 1
ATOM 1803 O O . ASN A 1 224 ? -23.172 -21.031 -7.77 1 98.19 224 ASN A O 1
ATOM 1807 N N . ILE A 1 225 ? -23.672 -19.562 -6.207 1 98.69 225 ILE A N 1
ATOM 1808 C CA . ILE A 1 225 ? -22.328 -19.047 -6.012 1 98.69 225 ILE A CA 1
ATOM 1809 C C . ILE A 1 225 ? -21.797 -19.5 -4.652 1 98.69 225 ILE A C 1
ATOM 1811 O O . ILE A 1 225 ? -22.516 -19.484 -3.658 1 98.69 225 ILE A O 1
ATOM 1815 N N . THR A 1 226 ? -20.516 -19.906 -4.594 1 98.62 226 THR A N 1
ATOM 1816 C CA . THR A 1 226 ? -19.891 -20.281 -3.334 1 98.62 226 THR A CA 1
ATOM 1817 C C . THR A 1 226 ? -19.719 -19.078 -2.424 1 98.62 226 THR A C 1
ATOM 1819 O O . THR A 1 226 ? -19.25 -18.016 -2.863 1 98.62 226 THR A O 1
ATOM 1822 N N . TYR A 1 227 ? -20.188 -19.219 -1.224 1 98.69 227 TYR A N 1
ATOM 1823 C CA . TYR A 1 227 ? -20 -18.219 -0.169 1 98.69 227 TYR A CA 1
ATOM 1824 C C . TYR A 1 227 ? -19.125 -18.781 0.955 1 98.69 227 TYR A C 1
ATOM 1826 O O . TYR A 1 227 ? -19.422 -19.844 1.509 1 98.69 227 TYR A O 1
ATOM 1834 N N . ILE A 1 228 ? -18.047 -18.109 1.279 1 98.75 228 ILE A N 1
ATOM 1835 C CA . ILE A 1 228 ? -17.141 -18.516 2.348 1 98.75 228 ILE A CA 1
ATOM 1836 C C . ILE A 1 228 ? -17.297 -17.562 3.535 1 98.75 228 ILE A C 1
ATOM 1838 O O . ILE A 1 228 ? -17.062 -16.359 3.402 1 98.75 228 ILE A O 1
ATOM 1842 N N . ASN A 1 229 ? -17.609 -18.094 4.66 1 98.62 229 ASN A N 1
ATOM 1843 C CA . ASN A 1 229 ? -17.719 -17.297 5.875 1 98.62 229 ASN A CA 1
ATOM 1844 C C . ASN A 1 229 ? -16.391 -17.25 6.629 1 98.62 229 ASN A C 1
ATOM 1846 O O . ASN A 1 229 ? -16.156 -18.078 7.52 1 98.62 229 ASN A O 1
ATOM 1850 N N . LEU A 1 230 ? -15.602 -16.266 6.363 1 98.75 230 LEU A N 1
ATOM 1851 C CA . LEU A 1 230 ? -14.312 -16.109 7.023 1 98.75 230 LEU A CA 1
ATOM 1852 C C . LEU A 1 230 ? -14.492 -15.711 8.484 1 98.75 230 LEU A C 1
ATOM 1854 O O . LEU A 1 230 ? -13.609 -15.945 9.312 1 98.75 230 LEU A O 1
ATOM 1858 N N . ASN A 1 231 ? -15.617 -15.086 8.781 1 98.62 231 ASN A N 1
ATOM 1859 C CA . ASN A 1 231 ? -15.859 -14.555 10.125 1 98.62 231 ASN A CA 1
ATOM 1860 C C . ASN A 1 231 ? -15.945 -15.672 11.156 1 98.62 231 ASN A C 1
ATOM 1862 O O . ASN A 1 231 ? -15.688 -15.453 12.344 1 98.62 231 ASN A O 1
ATOM 1866 N N . CYS A 1 232 ? -16.281 -16.828 10.758 1 97.88 232 CYS A N 1
ATOM 1867 C CA . CYS A 1 232 ? -16.375 -17.953 11.688 1 97.88 232 CYS A CA 1
ATOM 1868 C C . CYS A 1 232 ? -15.047 -18.188 12.398 1 97.88 232 CYS A C 1
ATOM 1870 O O . CYS A 1 232 ? -15.016 -18.578 13.562 1 97.88 232 CYS A O 1
ATOM 1872 N N . VAL A 1 233 ? -13.938 -17.891 11.703 1 98 233 VAL A N 1
ATOM 1873 C CA . VAL A 1 233 ? -12.617 -18.141 12.258 1 98 233 VAL A CA 1
ATOM 1874 C C . VAL A 1 233 ? -11.992 -16.828 12.734 1 98 233 VAL A C 1
ATOM 1876 O O . VAL A 1 233 ? -11.477 -16.75 13.852 1 98 233 VAL A O 1
ATOM 1879 N N . LEU A 1 234 ? -12.102 -15.766 11.961 1 98.31 234 LEU A N 1
ATOM 1880 C CA . LEU A 1 234 ? -11.398 -14.523 12.258 1 98.31 234 LEU A CA 1
ATOM 1881 C C . LEU A 1 234 ? -12.195 -13.672 13.25 1 98.31 234 LEU A C 1
ATOM 1883 O O . LEU A 1 234 ? -11.609 -12.883 14 1 98.31 234 LEU A O 1
ATOM 1887 N N . CYS A 1 235 ? -13.508 -13.859 13.203 1 98.06 235 CYS A N 1
ATOM 1888 C CA . CYS A 1 235 ? -14.406 -13.039 14.008 1 98.06 235 CYS A CA 1
ATOM 1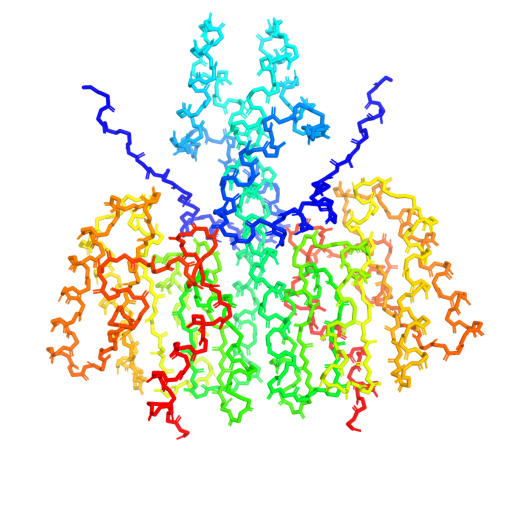889 C C . CYS A 1 235 ? -15.5 -13.891 14.641 1 98.06 235 CYS A C 1
ATOM 1891 O O . CYS A 1 235 ? -16.688 -13.586 14.508 1 98.06 235 CYS A O 1
ATOM 1893 N N . PRO A 1 236 ? -15.188 -14.797 15.484 1 96.88 236 PRO A N 1
ATOM 1894 C CA . PRO A 1 236 ? -16.203 -15.719 16 1 96.88 236 PRO A CA 1
ATOM 1895 C C . PRO A 1 236 ? -17.234 -15.016 16.875 1 96.88 236 PRO A C 1
ATOM 1897 O O . PRO A 1 236 ? -18.375 -15.484 16.969 1 96.88 236 PRO A O 1
ATOM 1900 N N . GLU A 1 237 ? -16.953 -13.945 17.516 1 96.19 237 GLU A N 1
ATOM 1901 C CA . GLU A 1 237 ? -17.891 -13.203 18.344 1 96.19 237 GLU A CA 1
ATOM 1902 C C . GLU A 1 237 ? -18.359 -11.93 17.641 1 96.19 237 GLU A C 1
ATOM 1904 O O . GLU A 1 237 ? -18.641 -10.922 18.297 1 96.19 237 GLU A O 1
ATOM 1909 N N . LYS A 1 238 ? -18.234 -11.938 16.344 1 97.06 238 LYS A N 1
ATOM 1910 C CA . LYS A 1 238 ? -18.656 -10.828 15.508 1 97.06 238 LYS A CA 1
ATOM 1911 C C . LYS A 1 238 ? -17.828 -9.578 15.773 1 97.06 238 LYS A C 1
ATOM 1913 O O . LYS A 1 238 ? -18.359 -8.469 15.828 1 97.06 238 LYS A O 1
ATOM 1918 N N . THR A 1 239 ? -16.672 -9.828 16.125 1 96.81 239 THR A N 1
ATOM 1919 C CA . THR A 1 239 ? -15.625 -8.828 16.266 1 96.81 239 THR A CA 1
ATOM 1920 C C . THR A 1 239 ? -14.273 -9.406 15.875 1 96.81 239 THR A C 1
ATOM 1922 O O . THR A 1 239 ? -13.969 -10.555 16.188 1 96.81 239 THR A O 1
ATOM 1925 N N . LEU A 1 240 ? -13.586 -8.625 15.125 1 96.44 240 LEU A N 1
ATOM 1926 C CA . LEU A 1 240 ? -12.258 -9.094 14.734 1 96.44 240 LEU A CA 1
ATOM 1927 C C . LEU A 1 240 ? -11.375 -9.32 15.961 1 96.44 240 LEU A C 1
ATOM 1929 O O . LEU A 1 240 ? -11.211 -8.422 16.781 1 96.44 240 LEU A O 1
ATOM 1933 N N . LEU A 1 241 ? -10.812 -10.477 16.094 1 92.69 241 LEU A N 1
ATOM 1934 C CA . LEU A 1 241 ? -10.023 -10.82 17.266 1 92.69 241 LEU A CA 1
ATOM 1935 C C . LEU A 1 241 ? -8.742 -9.992 17.328 1 92.69 241 LEU A C 1
ATOM 1937 O O . LEU A 1 241 ? -8.117 -9.75 16.297 1 92.69 241 LEU A O 1
ATOM 1941 N N . PRO A 1 242 ? -8.25 -9.656 18.516 1 84.88 242 PRO A N 1
ATOM 1942 C CA . PRO A 1 242 ? -7.07 -8.805 18.672 1 84.88 242 PRO A CA 1
ATOM 1943 C C . PRO A 1 242 ? -5.812 -9.422 18.078 1 84.88 242 PRO A C 1
ATOM 1945 O O . PRO A 1 242 ? -4.949 -8.695 17.562 1 84.88 242 PRO A O 1
ATOM 1948 N N . LYS A 1 243 ? -5.672 -10.727 18.062 1 88.62 243 LYS A N 1
ATOM 1949 C CA . LYS A 1 243 ? -4.477 -11.367 17.531 1 88.62 243 LYS A CA 1
ATOM 1950 C C . LYS A 1 243 ? -4.445 -11.273 16 1 88.62 243 LYS A C 1
ATOM 1952 O O . LYS A 1 243 ? -3.393 -11.469 15.391 1 88.62 243 LYS A O 1
ATOM 1957 N N . TYR A 1 244 ? -5.609 -10.977 15.406 1 93.69 244 TYR A N 1
ATOM 1958 C CA . TYR A 1 244 ? -5.715 -10.984 13.945 1 93.69 244 TYR A CA 1
ATOM 1959 C C . TYR A 1 244 ? -5.664 -9.57 13.391 1 93.69 244 TYR A C 1
ATOM 1961 O O . TYR A 1 244 ? -5.812 -9.367 12.18 1 93.69 244 TYR A O 1
ATOM 1969 N N . THR A 1 245 ? -5.43 -8.594 14.258 1 90.56 245 THR A N 1
ATOM 1970 C CA . THR A 1 245 ? -5.348 -7.215 13.789 1 90.56 245 THR A CA 1
ATOM 1971 C C . THR A 1 245 ? -4.5 -6.371 14.734 1 90.56 245 THR A C 1
ATOM 1973 O O . THR A 1 245 ? -4.309 -6.734 15.898 1 90.56 245 THR A O 1
ATOM 1976 N N . ARG A 1 246 ? -3.938 -5.273 14.078 1 81.44 246 ARG A N 1
ATOM 1977 C CA . ARG A 1 246 ? -3.223 -4.301 14.906 1 81.44 246 ARG A CA 1
ATOM 1978 C C . ARG A 1 246 ? -3.865 -2.922 14.805 1 81.44 246 ARG A C 1
ATOM 1980 O O . ARG A 1 246 ? -3.422 -1.979 15.469 1 81.44 246 ARG A O 1
ATOM 1987 N N . ASP A 1 247 ? -4.891 -2.814 13.977 1 82.5 247 ASP A N 1
ATOM 1988 C CA . ASP A 1 247 ? -5.57 -1.53 13.844 1 82.5 247 ASP A CA 1
ATOM 1989 C C . ASP A 1 247 ? -7.086 -1.714 13.805 1 82.5 247 ASP A C 1
ATOM 1991 O O . ASP A 1 247 ? -7.809 -0.834 13.328 1 82.5 247 ASP A O 1
ATOM 1995 N N . GLU A 1 248 ? -7.539 -2.934 14.148 1 87.5 248 GLU A N 1
ATOM 1996 C CA . GLU A 1 248 ? -8.953 -3.268 14.266 1 87.5 248 GLU A CA 1
ATOM 1997 C C . GLU A 1 248 ? -9.609 -3.391 12.891 1 87.5 248 GLU A C 1
ATOM 1999 O O . GLU A 1 248 ? -10.836 -3.486 12.789 1 87.5 248 GLU A O 1
ATOM 2004 N N . LEU A 1 249 ? -8.812 -3.365 11.875 1 92.5 249 LEU A N 1
ATOM 2005 C CA . LEU A 1 249 ? -9.367 -3.398 10.531 1 92.5 249 LEU A CA 1
ATOM 2006 C C . LEU A 1 249 ? -8.547 -4.316 9.625 1 92.5 249 LEU A C 1
ATOM 2008 O O . LEU A 1 249 ? -9.078 -5.273 9.062 1 92.5 249 LEU A O 1
ATOM 2012 N N . HIS A 1 250 ? -7.23 -4.031 9.5 1 93.56 250 HIS A N 1
ATOM 2013 C CA . HIS A 1 250 ? -6.367 -4.816 8.625 1 93.56 250 HIS A CA 1
ATOM 2014 C C . HIS A 1 250 ? -5.824 -6.043 9.352 1 93.56 250 HIS A C 1
ATOM 2016 O O . HIS A 1 250 ? -5.848 -6.109 10.578 1 93.56 250 HIS A O 1
ATOM 2022 N N . LEU A 1 251 ? -5.324 -6.996 8.586 1 95.75 251 LEU A N 1
ATOM 2023 C CA . LEU A 1 251 ? -5.066 -8.328 9.117 1 95.75 251 LEU A CA 1
ATOM 2024 C C . LEU A 1 251 ? -3.578 -8.531 9.391 1 95.75 251 LEU A C 1
ATOM 2026 O O . LEU A 1 251 ? -2.732 -7.973 8.688 1 95.75 251 LEU A O 1
ATOM 2030 N N . THR A 1 252 ? -3.305 -9.312 10.414 1 90.06 252 THR A N 1
ATOM 2031 C CA . THR A 1 252 ? -1.951 -9.773 10.695 1 90.06 252 THR A CA 1
ATOM 2032 C C . THR A 1 252 ? -1.575 -10.938 9.781 1 90.06 252 THR A C 1
ATOM 2034 O O . THR A 1 252 ? -2.434 -11.5 9.094 1 90.06 252 THR A O 1
ATOM 2037 N N . ALA A 1 253 ? -0.262 -11.281 9.82 1 93.5 253 ALA A N 1
ATOM 2038 C CA . ALA A 1 253 ? 0.208 -12.445 9.062 1 93.5 253 ALA A CA 1
ATOM 2039 C C . ALA A 1 253 ? -0.534 -13.711 9.477 1 93.5 253 ALA A C 1
ATOM 2041 O O . ALA A 1 253 ? -0.879 -14.539 8.641 1 93.5 253 ALA A O 1
ATOM 2042 N N . LEU A 1 254 ? -0.76 -13.82 10.75 1 94.44 254 LEU A N 1
ATOM 2043 C CA . LEU A 1 254 ? -1.48 -14.977 11.273 1 94.44 254 LEU A CA 1
ATOM 2044 C C . LEU A 1 254 ? -2.883 -15.062 10.688 1 94.44 254 LEU A C 1
ATOM 2046 O O . LEU A 1 254 ? -3.352 -16.141 10.328 1 94.44 254 LEU A O 1
ATOM 2050 N N . ALA A 1 255 ? -3.537 -13.969 10.609 1 97.44 255 ALA A N 1
ATOM 2051 C CA . ALA A 1 255 ? -4.887 -13.938 10.055 1 97.44 255 ALA A CA 1
ATOM 2052 C C . ALA A 1 255 ? -4.883 -14.352 8.586 1 97.44 255 ALA A C 1
ATOM 2054 O O . ALA A 1 255 ? -5.77 -15.086 8.141 1 97.44 255 ALA A O 1
ATOM 2055 N N . TYR A 1 256 ? -3.908 -13.883 7.816 1 98.19 256 TYR A N 1
ATOM 2056 C CA . TYR A 1 256 ? -3.816 -14.258 6.41 1 98.19 256 TYR A CA 1
ATOM 2057 C C . TYR A 1 256 ? -3.551 -15.758 6.266 1 98.19 256 TYR A C 1
ATOM 2059 O O . TYR A 1 256 ? -4.023 -16.391 5.316 1 98.19 256 TYR A O 1
ATOM 2067 N N . GLN A 1 257 ? -2.809 -16.312 7.164 1 97.31 257 GLN A N 1
ATOM 2068 C CA . GLN A 1 257 ? -2.574 -17.75 7.137 1 97.31 257 GLN A CA 1
ATOM 2069 C C . GLN A 1 257 ? -3.869 -18.516 7.383 1 97.31 257 GLN A C 1
ATOM 2071 O O . GLN A 1 257 ? -4.129 -19.531 6.723 1 97.31 257 GLN A O 1
ATOM 2076 N N . GLU A 1 258 ? -4.648 -18.062 8.344 1 98.25 258 GLU A N 1
ATOM 2077 C CA . GLU A 1 258 ? -5.953 -18.672 8.57 1 98.25 258 GLU A CA 1
ATOM 2078 C C . GLU A 1 258 ? -6.84 -18.562 7.336 1 98.25 258 GLU A C 1
ATOM 2080 O O . GLU A 1 258 ? -7.508 -19.516 6.957 1 98.25 258 GLU A O 1
ATOM 2085 N N . TRP A 1 259 ? -6.859 -17.391 6.746 1 98.69 259 TRP A N 1
ATOM 2086 C CA . TRP A 1 259 ? -7.602 -17.156 5.516 1 98.69 259 TRP A CA 1
ATOM 2087 C C . TRP A 1 259 ? -7.168 -18.141 4.422 1 98.69 259 TRP A C 1
ATOM 2089 O O . TRP A 1 259 ? -8.008 -18.766 3.779 1 98.69 259 TRP A O 1
ATOM 2099 N N . ALA A 1 260 ? -5.871 -18.297 4.23 1 98.06 260 ALA A N 1
ATOM 2100 C CA . ALA A 1 260 ? -5.324 -19.203 3.229 1 98.06 260 ALA A CA 1
ATOM 2101 C C . ALA A 1 260 ? -5.758 -20.641 3.492 1 98.06 260 ALA A C 1
ATOM 2103 O O . ALA A 1 260 ? -6.109 -21.375 2.561 1 98.06 260 ALA A O 1
ATOM 2104 N N . THR A 1 261 ? -5.75 -21 4.746 1 97.62 261 THR A N 1
ATOM 2105 C CA . THR A 1 261 ? -6.148 -22.359 5.125 1 97.62 261 THR A CA 1
ATOM 2106 C C . THR A 1 261 ? -7.598 -22.625 4.73 1 97.62 261 THR A C 1
ATOM 2108 O O . THR A 1 261 ? -7.926 -23.703 4.246 1 97.62 261 THR A O 1
ATOM 2111 N N . ILE A 1 262 ? -8.398 -21.688 4.875 1 98.06 262 ILE A N 1
ATOM 2112 C CA . ILE A 1 262 ? -9.828 -21.812 4.617 1 98.06 262 ILE A CA 1
ATOM 2113 C C . ILE A 1 262 ? -10.07 -21.953 3.115 1 98.06 262 ILE A C 1
ATOM 2115 O O . ILE A 1 262 ? -10.883 -22.766 2.682 1 98.06 262 ILE A O 1
ATOM 2119 N N . ILE A 1 263 ? -9.297 -21.219 2.283 1 97.88 263 ILE A N 1
ATOM 2120 C CA . ILE A 1 263 ? -9.672 -21.172 0.875 1 97.88 263 ILE A CA 1
ATOM 2121 C C . ILE A 1 263 ? -8.859 -22.188 0.085 1 97.88 263 ILE A C 1
ATOM 2123 O O . ILE A 1 263 ? -9.164 -22.484 -1.072 1 97.88 263 ILE A O 1
ATOM 2127 N N . LYS A 1 264 ? -7.84 -22.781 0.642 1 96.94 264 LYS A N 1
ATOM 2128 C CA . LYS A 1 264 ? -6.918 -23.672 -0.05 1 96.94 264 LYS A CA 1
ATOM 2129 C C . LYS A 1 264 ? -7.668 -24.797 -0.757 1 96.94 264 LYS A C 1
ATOM 2131 O O . LYS A 1 264 ? -7.426 -25.078 -1.935 1 96.94 264 LYS A O 1
ATOM 2136 N N . PRO A 1 265 ? -8.664 -25.422 -0.108 1 96.38 265 PRO A N 1
ATOM 2137 C CA . PRO A 1 265 ? -9.352 -26.531 -0.764 1 96.38 265 PRO A CA 1
ATOM 2138 C C . PRO A 1 265 ? -10.18 -26.094 -1.968 1 96.38 265 PRO A C 1
ATOM 2140 O O . PRO A 1 265 ? -10.57 -26.922 -2.797 1 96.38 265 PRO A O 1
ATOM 2143 N N . LEU A 1 266 ? -10.445 -24.844 -2.057 1 96.12 266 LEU A N 1
ATOM 2144 C CA . LEU A 1 266 ? -11.336 -24.344 -3.092 1 96.12 266 LEU A CA 1
ATOM 2145 C C . LEU A 1 266 ? -10.547 -23.844 -4.293 1 96.12 266 LEU A C 1
ATOM 2147 O O . LEU A 1 266 ? -11.117 -23.547 -5.344 1 96.12 266 LEU A O 1
ATOM 2151 N N . LEU A 1 267 ? -9.203 -23.688 -4.109 1 94.62 267 LEU A N 1
ATOM 2152 C CA . LEU A 1 267 ? -8.375 -23.156 -5.191 1 94.62 267 LEU A CA 1
ATOM 2153 C C . LEU A 1 267 ? -8.219 -24.188 -6.305 1 94.62 267 LEU A C 1
ATOM 2155 O O . LEU A 1 267 ? -7.66 -25.266 -6.078 1 94.62 267 LEU A O 1
ATOM 2159 N N . ASN A 1 268 ? -8.945 -24 -7.336 1 79.75 268 ASN A N 1
ATOM 2160 C CA . ASN A 1 268 ? -8.984 -24.938 -8.453 1 79.75 268 ASN A CA 1
ATOM 2161 C C . ASN A 1 268 ? -7.879 -24.641 -9.469 1 79.75 268 ASN A C 1
ATOM 2163 O O . ASN A 1 268 ? -7.617 -23.484 -9.781 1 79.75 268 ASN A O 1
ATOM 2167 N N . GLU A 1 269 ? -6.957 -25.641 -9.766 1 64.31 269 GLU A N 1
ATOM 2168 C CA . GLU A 1 269 ? -6.004 -25.516 -10.859 1 64.31 269 GLU A CA 1
ATOM 2169 C C . GLU A 1 269 ? -6.684 -25.734 -12.211 1 64.31 269 GLU A C 1
ATOM 2171 O O . GLU A 1 269 ? -7.711 -26.406 -12.297 1 64.31 269 GLU A O 1
ATOM 2176 N N . MET B 1 1 ? 17.312 33.094 9.242 1 19.39 1 MET B N 1
ATOM 2177 C CA . MET B 1 1 ? 16.594 32.5 10.367 1 19.39 1 MET B CA 1
ATOM 2178 C C . MET B 1 1 ? 15.617 31.422 9.898 1 19.39 1 MET B C 1
ATOM 2180 O O . MET B 1 1 ? 15.039 30.703 10.711 1 19.39 1 MET B O 1
ATOM 2184 N N . THR B 1 2 ? 15.07 31.641 8.641 1 22.58 2 THR B N 1
ATOM 2185 C CA . THR B 1 2 ? 13.992 30.906 7.984 1 22.58 2 THR B CA 1
ATOM 2186 C C . THR B 1 2 ? 14.43 29.484 7.66 1 22.58 2 THR B C 1
ATOM 2188 O O . THR B 1 2 ? 13.703 28.734 6.988 1 22.58 2 THR B O 1
ATOM 2191 N N . LYS B 1 3 ? 15.734 29.25 7.652 1 25.31 3 LYS B N 1
ATOM 2192 C CA . LYS B 1 3 ? 16.562 28.25 6.984 1 25.31 3 LYS B CA 1
ATOM 2193 C C . LYS B 1 3 ? 16.266 26.844 7.496 1 25.31 3 LYS B C 1
ATOM 2195 O O . LYS B 1 3 ? 16.422 25.875 6.77 1 25.31 3 LYS B O 1
ATOM 2200 N N . GLU B 1 4 ? 16.312 26.734 8.852 1 24.48 4 GLU B N 1
ATOM 2201 C CA . GLU B 1 4 ? 16.625 25.391 9.352 1 24.48 4 GLU B CA 1
ATOM 2202 C C . GLU B 1 4 ? 15.398 24.484 9.312 1 24.48 4 GLU B C 1
ATOM 2204 O O . GLU B 1 4 ? 14.711 24.312 10.32 1 24.48 4 GLU B O 1
ATOM 2209 N N . ILE B 1 5 ? 14.461 24.875 8.477 1 25.5 5 ILE B N 1
ATOM 2210 C CA . ILE B 1 5 ? 13.297 23.984 8.422 1 25.5 5 ILE B CA 1
ATOM 2211 C C . ILE B 1 5 ? 13.758 22.531 8.289 1 25.5 5 ILE B C 1
ATOM 2213 O O . ILE B 1 5 ? 14.297 22.141 7.254 1 25.5 5 ILE B O 1
ATOM 2217 N N . ASN B 1 6 ? 14.414 22.109 9.352 1 26.55 6 ASN B N 1
ATOM 2218 C CA . ASN B 1 6 ? 14.805 20.703 9.406 1 26.55 6 ASN B CA 1
ATOM 2219 C C . ASN B 1 6 ? 13.695 19.781 8.891 1 26.55 6 ASN B C 1
ATOM 2221 O O . ASN B 1 6 ? 12.586 19.797 9.422 1 26.55 6 ASN B O 1
ATOM 2225 N N . ASN B 1 7 ? 13.539 19.703 7.68 1 28.44 7 ASN B N 1
ATOM 2226 C CA . ASN B 1 7 ? 12.664 19.016 6.746 1 28.44 7 ASN B CA 1
ATOM 2227 C C . ASN B 1 7 ? 12.359 17.594 7.215 1 28.44 7 ASN B C 1
ATOM 2229 O O . ASN B 1 7 ? 12.992 16.625 6.754 1 28.44 7 ASN B O 1
ATOM 2233 N N . ARG B 1 8 ? 12.438 17.469 8.539 1 29.8 8 ARG B N 1
ATOM 2234 C CA . ARG B 1 8 ? 12.211 16.094 8.984 1 29.8 8 ARG B CA 1
ATOM 2235 C C . ARG B 1 8 ? 10.875 15.578 8.469 1 29.8 8 ARG B C 1
ATOM 2237 O O . ARG B 1 8 ? 9.82 16.156 8.75 1 29.8 8 ARG B O 1
ATOM 2244 N N . ILE B 1 9 ? 10.773 15.336 7.395 1 30.75 9 ILE B N 1
ATOM 2245 C CA . ILE B 1 9 ? 9.602 14.57 6.988 1 30.75 9 ILE B CA 1
ATOM 2246 C C . ILE B 1 9 ? 9.367 13.422 7.965 1 30.75 9 ILE B C 1
ATOM 2248 O O . ILE B 1 9 ? 10.266 13.055 8.727 1 30.75 9 ILE B O 1
ATOM 2252 N N . GLN B 1 10 ? 8.508 12.328 7.602 1 36.19 10 GLN B N 1
ATOM 2253 C CA . GLN B 1 10 ? 7.867 11.25 8.352 1 36.19 10 GLN B CA 1
ATOM 2254 C C . GLN B 1 10 ? 8.906 10.391 9.07 1 36.19 10 GLN B C 1
ATOM 2256 O O . GLN B 1 10 ? 9.727 9.734 8.43 1 36.19 10 GLN B O 1
ATOM 2261 N N . ASN B 1 11 ? 9.602 10.844 9.953 1 37.59 11 ASN B N 1
ATOM 2262 C CA . ASN B 1 11 ? 10.492 10.086 10.828 1 37.59 11 ASN B CA 1
ATOM 2263 C C . ASN B 1 11 ? 9.781 8.875 11.438 1 37.59 11 ASN B C 1
ATOM 2265 O O . ASN B 1 11 ? 9.336 8.922 12.586 1 37.59 11 ASN B O 1
ATOM 2269 N N . TYR B 1 12 ? 8.789 8.297 10.859 1 42.75 12 TYR B N 1
ATOM 2270 C CA . TYR B 1 12 ? 8.422 7.16 11.703 1 42.75 12 TYR B CA 1
ATOM 2271 C C . TYR B 1 12 ? 9.625 6.266 11.969 1 42.75 12 TYR B C 1
ATOM 2273 O O . TYR B 1 12 ? 10.133 5.609 11.055 1 42.75 12 TYR B O 1
ATOM 2281 N N . ASP B 1 13 ? 10.57 6.789 12.695 1 46 13 ASP B N 1
ATOM 2282 C CA . ASP B 1 13 ? 11.844 6.18 13.07 1 46 13 ASP B CA 1
ATOM 2283 C C . ASP B 1 13 ? 11.641 4.746 13.555 1 46 13 ASP B C 1
ATOM 2285 O O . ASP B 1 13 ? 10.516 4.332 13.844 1 46 13 ASP B O 1
ATOM 2289 N N . ALA B 1 14 ? 12.727 3.994 13.281 1 49.97 14 ALA B N 1
ATOM 2290 C CA . ALA B 1 14 ? 12.938 2.672 13.867 1 49.97 14 ALA B CA 1
ATOM 2291 C C . ALA B 1 14 ? 12.336 2.592 15.273 1 49.97 14 ALA B C 1
ATOM 2293 O O . ALA B 1 14 ? 11.898 1.523 15.703 1 49.97 14 ALA B O 1
ATOM 2294 N N . SER B 1 15 ? 12.164 3.795 15.75 1 52.56 15 SER B N 1
ATOM 2295 C CA . SER B 1 15 ? 11.688 3.805 17.125 1 52.56 15 SER B CA 1
ATOM 2296 C C . SER B 1 15 ? 10.188 3.508 17.203 1 52.56 15 SER B C 1
ATOM 2298 O O . SER B 1 15 ? 9.734 2.809 18.109 1 52.56 15 SER B O 1
ATOM 2300 N N . ILE B 1 16 ? 9.484 3.979 16.25 1 58.25 16 ILE B N 1
ATOM 2301 C CA . ILE B 1 16 ? 8.055 3.705 16.297 1 58.25 16 ILE B CA 1
ATOM 2302 C C . ILE B 1 16 ? 7.805 2.217 16.062 1 58.25 16 ILE B C 1
ATOM 2304 O O . ILE B 1 16 ? 6.953 1.612 16.719 1 58.25 16 ILE B O 1
ATOM 2308 N N . TYR B 1 17 ? 8.641 1.725 15.172 1 57.19 17 TYR B N 1
ATOM 2309 C CA . TYR B 1 17 ? 8.508 0.294 14.914 1 57.19 17 TYR B CA 1
ATOM 2310 C C . TYR B 1 17 ? 8.828 -0.514 16.172 1 57.19 17 TYR B C 1
ATOM 2312 O O . TYR B 1 17 ? 8.086 -1.424 16.531 1 57.19 17 TYR B O 1
ATOM 2320 N N . LYS B 1 18 ? 9.938 -0.01 16.656 1 58.09 18 LYS B N 1
ATOM 2321 C CA . LYS B 1 18 ? 10.32 -0.669 17.906 1 58.09 18 LYS B CA 1
ATOM 2322 C C . LYS B 1 18 ? 9.234 -0.509 18.969 1 58.09 18 LYS B C 1
ATOM 2324 O O . LYS B 1 18 ? 8.906 -1.463 19.672 1 58.09 18 LYS B O 1
ATOM 2329 N N . TYR B 1 19 ? 8.711 0.631 18.984 1 60.84 19 TYR B N 1
ATOM 2330 C CA . TYR B 1 19 ? 7.652 0.906 19.938 1 60.84 19 TYR B CA 1
ATOM 2331 C C . TYR B 1 19 ? 6.426 0.045 19.656 1 60.84 19 TYR B C 1
ATOM 2333 O O . TYR B 1 19 ? 5.84 -0.532 20.578 1 60.84 19 TYR B O 1
ATOM 2341 N N . CYS B 1 20 ? 6.105 -0.069 18.406 1 61.94 20 CYS B N 1
ATOM 2342 C CA . CYS B 1 20 ? 4.938 -0.867 18.047 1 61.94 20 CYS B CA 1
ATOM 2343 C C . CYS B 1 20 ? 5.188 -2.348 18.312 1 61.94 20 CYS B C 1
ATOM 2345 O O . CYS B 1 20 ? 4.293 -3.061 18.766 1 61.94 20 CYS B O 1
ATOM 2347 N N . LEU B 1 21 ? 6.438 -2.654 18.047 1 60.38 21 LEU B N 1
ATOM 2348 C CA . LEU B 1 21 ? 6.789 -4.051 18.281 1 60.38 21 LEU B CA 1
ATOM 2349 C C . LEU B 1 21 ? 6.785 -4.359 19.781 1 60.38 21 LEU B C 1
ATOM 2351 O O . LEU B 1 21 ? 6.383 -5.449 20.188 1 60.38 21 LEU B O 1
ATOM 2355 N N . GLU B 1 22 ? 7.18 -3.359 20.516 1 62.62 22 GLU B N 1
ATOM 2356 C CA . GLU B 1 22 ? 7.254 -3.529 21.969 1 62.62 22 GLU B CA 1
ATOM 2357 C C . GLU B 1 22 ? 5.863 -3.5 22.594 1 62.62 22 GLU B C 1
ATOM 2359 O O . GLU B 1 22 ? 5.66 -4.039 23.688 1 62.62 22 GLU B O 1
ATOM 2364 N N . HIS B 1 23 ? 4.961 -2.838 21.844 1 64.88 23 HIS B N 1
ATOM 2365 C CA . HIS B 1 23 ? 3.611 -2.707 22.391 1 64.88 23 HIS B CA 1
ATOM 2366 C C . HIS B 1 23 ? 2.582 -3.346 21.453 1 64.88 23 HIS B C 1
ATOM 2368 O O . HIS B 1 23 ? 1.536 -2.752 21.188 1 64.88 23 HIS B O 1
ATOM 2374 N N . LYS B 1 24 ? 2.939 -4.48 21.062 1 60.72 24 LYS B N 1
ATOM 2375 C CA . LYS B 1 24 ? 2.207 -5.172 20.016 1 60.72 24 LYS B CA 1
ATOM 2376 C C . LYS B 1 24 ? 0.777 -5.48 20.438 1 60.72 24 LYS B C 1
ATOM 2378 O O . LYS B 1 24 ? -0.063 -5.844 19.609 1 60.72 24 LYS B O 1
ATOM 2383 N N . GLU B 1 25 ? 0.582 -5.25 21.656 1 60.75 25 GLU B N 1
ATOM 2384 C CA . GLU B 1 25 ? -0.746 -5.574 22.172 1 60.75 25 GLU B CA 1
ATOM 2385 C C . GLU B 1 25 ? -1.718 -4.418 21.953 1 60.75 25 GLU B C 1
ATOM 2387 O O . GLU B 1 25 ? -2.936 -4.605 22 1 60.75 25 GLU B O 1
ATOM 2392 N N . LYS B 1 26 ? -1.106 -3.32 21.656 1 65.5 26 LYS B N 1
ATOM 2393 C CA . LYS B 1 26 ? -1.96 -2.146 21.5 1 65.5 26 LYS B CA 1
ATOM 2394 C C . LYS B 1 26 ? -2.266 -1.883 20.016 1 65.5 26 LYS B C 1
ATOM 2396 O O . LYS B 1 26 ? -1.491 -2.266 19.141 1 65.5 26 LYS B O 1
ATOM 2401 N N . SER B 1 27 ? -3.43 -1.259 19.953 1 69.88 27 SER B N 1
ATOM 2402 C CA . SER B 1 27 ? -3.766 -0.856 18.594 1 69.88 27 SER B CA 1
ATOM 2403 C C . SER B 1 27 ? -2.809 0.215 18.078 1 69.88 27 SER B C 1
ATOM 2405 O O . SER B 1 27 ? -2.334 1.05 18.844 1 69.88 27 SER B O 1
ATOM 2407 N N . VAL B 1 28 ? -2.445 0.153 16.812 1 68.94 28 VAL B N 1
ATOM 2408 C CA . VAL B 1 28 ? -1.57 1.133 16.188 1 68.94 28 VAL B CA 1
ATOM 2409 C C . VAL B 1 28 ? -2.102 2.541 16.438 1 68.94 28 VAL B C 1
ATOM 2411 O O . VAL B 1 28 ? -1.324 3.477 16.656 1 68.94 28 VAL B O 1
ATOM 2414 N N . PHE B 1 29 ? -3.373 2.578 16.484 1 60.91 29 PHE B N 1
ATOM 2415 C CA . PHE B 1 29 ? -3.982 3.887 16.703 1 60.91 29 PHE B CA 1
ATOM 2416 C C . PHE B 1 29 ? -3.648 4.414 18.094 1 60.91 29 PHE B C 1
ATOM 2418 O O . PHE B 1 29 ? -3.311 5.586 18.25 1 60.91 29 PHE B O 1
ATOM 2425 N N . ASP B 1 30 ? -3.775 3.51 18.984 1 66.25 30 ASP B N 1
ATOM 2426 C CA . ASP B 1 30 ? -3.432 3.902 20.359 1 66.25 30 ASP B CA 1
ATOM 2427 C C . ASP B 1 30 ? -1.955 4.273 20.469 1 66.25 30 ASP B C 1
ATOM 2429 O O . ASP B 1 30 ? -1.599 5.227 21.156 1 66.25 30 ASP B O 1
ATOM 2433 N N . LEU B 1 31 ? -1.202 3.551 19.75 1 67.25 31 LEU B N 1
ATOM 2434 C CA . LEU B 1 31 ? 0.234 3.803 19.781 1 67.25 31 LEU B CA 1
ATOM 2435 C C . LEU B 1 31 ? 0.564 5.145 19.125 1 67.25 31 LEU B C 1
ATOM 2437 O O . LEU B 1 31 ? 1.359 5.918 19.656 1 67.25 31 LEU B O 1
ATOM 2441 N N . MET B 1 32 ? -0.094 5.383 18.062 1 65.75 32 MET B N 1
ATOM 2442 C CA . MET B 1 32 ? 0.154 6.637 17.344 1 65.75 32 MET B CA 1
ATOM 2443 C C . MET B 1 32 ? -0.37 7.824 18.156 1 65.75 32 MET B C 1
ATOM 2445 O O . MET B 1 32 ? 0.287 8.859 18.234 1 65.75 32 MET B O 1
ATOM 2449 N N . ALA B 1 33 ? -1.522 7.602 18.75 1 61.41 33 ALA B N 1
ATOM 2450 C CA . ALA B 1 33 ? -2.068 8.648 19.609 1 61.41 33 ALA B CA 1
ATOM 2451 C C . ALA B 1 33 ? -1.106 8.977 20.75 1 61.41 33 ALA B C 1
ATOM 2453 O O . ALA B 1 33 ? -0.868 10.148 21.047 1 61.41 33 ALA B O 1
ATOM 2454 N N . SER B 1 34 ? -0.646 7.926 21.359 1 63.56 34 SER B N 1
ATOM 2455 C CA . SER B 1 34 ? 0.307 8.102 22.453 1 63.56 34 SER B CA 1
ATOM 2456 C C . SER B 1 34 ? 1.593 8.758 21.969 1 63.56 34 SER B C 1
ATOM 2458 O O . SER B 1 34 ? 2.111 9.68 22.609 1 63.56 34 SER B O 1
ATOM 2460 N N . PHE B 1 35 ? 2.031 8.344 20.875 1 63.56 35 PHE B N 1
ATOM 2461 C CA . PHE B 1 35 ? 3.281 8.844 20.312 1 63.56 35 PHE B CA 1
ATOM 2462 C C . PHE B 1 35 ? 3.166 10.328 19.984 1 63.56 35 PHE B C 1
ATOM 2464 O O . PHE B 1 35 ? 4.035 11.125 20.344 1 63.56 35 PHE B O 1
ATOM 2471 N N . PHE B 1 36 ? 2.066 10.672 19.422 1 61.69 36 PHE B N 1
ATOM 2472 C CA . PHE B 1 36 ? 1.913 12.039 18.922 1 61.69 36 PHE B CA 1
ATOM 2473 C C . PHE B 1 36 ? 1.44 12.961 20.047 1 61.69 36 PHE B C 1
ATOM 2475 O O . PHE B 1 36 ? 1.376 14.18 19.859 1 61.69 36 PHE B O 1
ATOM 2482 N N . SER B 1 37 ? 1.03 12.336 21.156 1 60.66 37 SER B N 1
ATOM 2483 C CA . SER B 1 37 ? 0.702 13.148 22.328 1 60.66 37 SER B CA 1
ATOM 2484 C C . SER B 1 37 ? 1.948 13.805 22.906 1 60.66 37 SER B C 1
ATOM 2486 O O . SER B 1 37 ? 1.854 14.812 23.609 1 60.66 37 SER B O 1
ATOM 2488 N N . ASP B 1 38 ? 3.023 13.117 22.609 1 59.75 38 ASP B N 1
ATOM 2489 C CA . ASP B 1 38 ? 4.301 13.703 23 1 59.75 38 ASP B CA 1
ATOM 2490 C C . ASP B 1 38 ? 4.766 14.758 22 1 59.75 38 ASP B C 1
ATOM 2492 O O . ASP B 1 38 ? 5.102 14.43 20.859 1 59.75 38 ASP B O 1
ATOM 2496 N N . LYS B 1 39 ? 4.715 15.961 22.453 1 57.31 39 LYS B N 1
ATOM 2497 C CA . LYS B 1 39 ? 5.023 17.109 21.625 1 57.31 39 LYS B CA 1
ATOM 2498 C C . LYS B 1 39 ? 6.391 16.969 20.969 1 57.31 39 LYS B C 1
ATOM 2500 O O . LYS B 1 39 ? 6.617 17.5 19.875 1 57.31 39 LYS B O 1
ATOM 2505 N N . SER B 1 40 ? 7.258 16.328 21.578 1 55.94 40 SER B N 1
ATOM 2506 C CA . SER B 1 40 ? 8.602 16.156 21.031 1 55.94 40 SER B CA 1
ATOM 2507 C C . SER B 1 40 ? 8.586 15.305 19.781 1 55.94 40 SER B C 1
ATOM 2509 O O . SER B 1 40 ? 9.531 15.336 18.984 1 55.94 40 SER B O 1
ATOM 2511 N N . ASN B 1 41 ? 7.52 14.562 19.703 1 55.47 41 ASN B N 1
ATOM 2512 C CA . ASN B 1 41 ? 7.438 13.641 18.578 1 55.47 41 ASN B CA 1
ATOM 2513 C C . ASN B 1 41 ? 6.766 14.289 17.375 1 55.47 41 ASN B C 1
ATOM 2515 O O . ASN B 1 41 ? 6.676 13.688 16.297 1 55.47 41 ASN B O 1
ATOM 2519 N N . LEU B 1 42 ? 6.145 15.359 17.609 1 52.12 42 LEU B N 1
ATOM 2520 C CA . LEU B 1 42 ? 5.316 16.031 16.609 1 52.12 42 LEU B CA 1
ATOM 2521 C C . LEU B 1 42 ? 6.184 16.766 15.594 1 52.12 42 LEU B C 1
ATOM 2523 O O . LEU B 1 42 ? 5.672 17.547 14.781 1 52.12 42 LEU B O 1
ATOM 2527 N N . ASP B 1 43 ? 7.316 16.531 15.578 1 50.75 43 ASP B N 1
ATOM 2528 C CA . ASP B 1 43 ? 8.172 17.375 14.75 1 50.75 43 ASP B CA 1
ATOM 2529 C C . ASP B 1 43 ? 7.891 17.156 13.266 1 50.75 43 ASP B C 1
ATOM 2531 O O . ASP B 1 43 ? 8.82 17.078 12.453 1 50.75 43 ASP B O 1
ATOM 2535 N N . ASN B 1 44 ? 6.488 16.969 12.961 1 56.88 44 ASN B N 1
ATOM 2536 C CA . ASN B 1 44 ? 6.316 17.031 11.508 1 56.88 44 ASN B CA 1
ATOM 2537 C C . ASN B 1 44 ? 6.371 18.469 11 1 56.88 44 ASN B C 1
ATOM 2539 O O . ASN B 1 44 ? 5.355 19.172 10.992 1 56.88 44 ASN B O 1
ATOM 2543 N N . LYS B 1 45 ? 7.539 18.938 10.727 1 56.66 45 LYS B N 1
ATOM 2544 C CA . LYS B 1 45 ? 7.82 20.312 10.359 1 56.66 45 LYS B CA 1
ATOM 2545 C C . LYS B 1 45 ? 7.035 20.719 9.117 1 56.66 45 LYS B C 1
ATOM 2547 O O . LYS B 1 45 ? 6.574 21.859 9.016 1 56.66 45 LYS B O 1
ATOM 2552 N N . ILE B 1 46 ? 6.871 19.797 8.297 1 60.25 46 ILE B N 1
ATOM 2553 C CA . ILE B 1 46 ? 6.172 20.125 7.062 1 60.25 46 ILE B CA 1
ATOM 2554 C C . ILE B 1 46 ? 4.719 20.469 7.371 1 60.25 46 ILE B C 1
ATOM 2556 O O . ILE B 1 46 ? 4.215 21.5 6.926 1 60.25 46 ILE B O 1
ATOM 2560 N N . LEU B 1 47 ? 4.133 19.609 8.141 1 69.06 47 LEU B N 1
ATOM 2561 C CA . LEU B 1 47 ? 2.742 19.859 8.492 1 69.06 47 LEU B CA 1
ATOM 2562 C C . LEU B 1 47 ? 2.615 21.156 9.281 1 69.06 47 LEU B C 1
ATOM 2564 O O . LEU B 1 47 ? 1.673 21.922 9.078 1 69.06 47 LEU B O 1
ATOM 2568 N N . PHE B 1 48 ? 3.578 21.344 10.148 1 69.75 48 PHE B N 1
ATOM 2569 C CA . PHE B 1 48 ? 3.537 22.547 10.961 1 69.75 48 PHE B CA 1
ATOM 2570 C C . PHE B 1 48 ? 3.654 23.797 10.086 1 69.75 48 PHE B C 1
ATOM 2572 O O . PHE B 1 48 ? 2.914 24.766 10.273 1 69.75 48 PHE B O 1
ATOM 2579 N N . ASN B 1 49 ? 4.559 23.719 9.18 1 68.44 49 ASN B N 1
ATOM 2580 C CA . ASN B 1 49 ? 4.73 24.859 8.266 1 68.44 49 ASN B CA 1
ATOM 2581 C C . ASN B 1 49 ? 3.463 25.125 7.461 1 68.44 49 ASN B C 1
ATOM 2583 O O . ASN B 1 49 ? 3.111 26.281 7.215 1 68.44 49 ASN B O 1
ATOM 2587 N N . GLN B 1 50 ? 2.896 24.078 7.062 1 71.75 50 GLN B N 1
ATOM 2588 C CA . GLN B 1 50 ? 1.646 24.234 6.324 1 71.75 50 GLN B CA 1
ATOM 2589 C C . GLN B 1 50 ? 0.566 24.875 7.195 1 71.75 50 GLN B C 1
ATOM 2591 O O . GLN B 1 50 ? -0.187 25.734 6.734 1 71.75 50 GLN B O 1
ATOM 2596 N N . ALA B 1 51 ? 0.518 24.406 8.383 1 75.38 51 ALA B N 1
ATOM 2597 C CA . ALA B 1 51 ? -0.454 24.984 9.312 1 75.38 51 ALA B CA 1
ATOM 2598 C C . ALA B 1 51 ? -0.184 26.469 9.547 1 75.38 51 ALA B C 1
ATOM 2600 O O . ALA B 1 51 ? -1.116 27.266 9.594 1 75.38 51 ALA B O 1
ATOM 2601 N N . GLU B 1 52 ? 1.048 26.75 9.703 1 79.44 52 GLU B N 1
ATOM 2602 C CA . GLU B 1 52 ? 1.432 28.156 9.883 1 79.44 52 GLU B CA 1
ATOM 2603 C C . GLU B 1 52 ? 1.02 29 8.68 1 79.44 52 GLU B C 1
ATOM 2605 O O . GLU B 1 52 ? 0.563 30.125 8.836 1 79.44 52 GLU B O 1
ATOM 2610 N N . GLN B 1 53 ? 1.251 28.5 7.586 1 79.44 53 GLN B N 1
ATOM 2611 C CA . GLN B 1 53 ? 0.898 29.219 6.363 1 79.44 53 GLN B CA 1
ATOM 2612 C C . GLN B 1 53 ? -0.603 29.484 6.293 1 79.44 53 GLN B C 1
ATOM 2614 O O . GLN B 1 53 ? -1.03 30.547 5.859 1 79.44 53 GLN B O 1
ATOM 2619 N N . VAL B 1 54 ? -1.344 28.5 6.609 1 78.88 54 VAL B N 1
ATOM 2620 C CA . VAL B 1 54 ? -2.789 28.688 6.637 1 78.88 54 VAL B CA 1
ATOM 2621 C C . VAL B 1 54 ? -3.139 29.828 7.602 1 78.88 54 VAL B C 1
ATOM 2623 O O . VAL B 1 54 ? -3.93 30.703 7.27 1 78.88 54 VAL B O 1
ATOM 2626 N N . ALA B 1 55 ? -2.584 29.781 8.758 1 85.5 55 ALA B N 1
ATOM 2627 C CA . ALA B 1 55 ? -2.85 30.828 9.742 1 85.5 55 ALA B CA 1
ATOM 2628 C C . ALA B 1 55 ? -2.488 32.188 9.188 1 85.5 55 ALA B C 1
ATOM 2630 O O . ALA B 1 55 ? -3.248 33.156 9.352 1 85.5 55 ALA B O 1
ATOM 2631 N N . LYS B 1 56 ? -1.384 32.219 8.562 1 85.5 56 LYS B N 1
ATOM 2632 C CA . LYS B 1 56 ? -0.923 33.5 7.992 1 85.5 56 LYS B CA 1
ATOM 2633 C C . LYS B 1 56 ? -1.871 33.969 6.898 1 85.5 56 LYS B C 1
ATOM 2635 O O . LYS B 1 56 ? -2.154 35.188 6.801 1 85.5 56 LYS B O 1
ATOM 2640 N N . GLU B 1 57 ? -2.266 33.156 6.082 1 84.62 57 GLU B N 1
ATOM 2641 C CA . GLU B 1 57 ? -3.154 33.469 4.973 1 84.62 57 GLU B CA 1
ATOM 2642 C C . GLU B 1 57 ? -4.461 34.094 5.473 1 84.62 57 GLU B C 1
ATOM 2644 O O . GLU B 1 57 ? -5.066 34.906 4.789 1 84.62 57 GLU B O 1
ATOM 2649 N N . PHE B 1 58 ? -4.852 33.688 6.598 1 86.5 58 PHE B N 1
ATOM 2650 C CA . PHE B 1 58 ? -6.102 34.219 7.152 1 86.5 58 PHE B CA 1
ATOM 2651 C C . PHE B 1 58 ? -5.828 35.219 8.258 1 86.5 58 PHE B C 1
ATOM 2653 O O . PHE B 1 58 ? -6.719 35.562 9.039 1 86.5 58 PHE B O 1
ATOM 2660 N N . ASN B 1 59 ? -4.633 35.625 8.367 1 88.06 59 ASN B N 1
ATOM 2661 C CA . ASN B 1 59 ? -4.195 36.656 9.32 1 88.06 59 ASN B CA 1
ATOM 2662 C C . ASN B 1 59 ? -4.527 36.25 10.75 1 88.06 59 ASN B C 1
ATOM 2664 O O . ASN B 1 59 ? -5.043 37.062 11.523 1 88.06 59 ASN B O 1
ATOM 2668 N N . LEU B 1 60 ? -4.34 34.969 10.961 1 87.56 60 LEU B N 1
ATOM 2669 C CA . LEU B 1 60 ? -4.57 34.469 12.305 1 87.56 60 LEU B CA 1
ATOM 2670 C C . LEU B 1 60 ? -3.264 34.375 13.078 1 87.56 60 LEU B C 1
ATOM 2672 O O . LEU B 1 60 ? -2.254 33.906 12.547 1 87.56 60 LEU B O 1
ATOM 2676 N N . ASN B 1 61 ? -3.279 34.938 14.242 1 85.25 61 ASN B N 1
ATOM 2677 C CA . ASN B 1 61 ? -2.16 34.75 15.164 1 85.25 61 ASN B CA 1
ATOM 2678 C C . ASN B 1 61 ? -2.408 33.594 16.125 1 85.25 61 ASN B C 1
ATOM 2680 O O . ASN B 1 61 ? -2.883 33.781 17.234 1 85.25 61 ASN B O 1
ATOM 2684 N N . LEU B 1 62 ? -2.102 32.469 15.648 1 86.75 62 LEU B N 1
ATOM 2685 C CA . LEU B 1 62 ? -2.322 31.281 16.469 1 86.75 62 LEU B CA 1
ATOM 2686 C C . LEU B 1 62 ? -1.029 30.844 17.141 1 86.75 62 LEU B C 1
ATOM 2688 O O . LEU B 1 62 ? 0.044 30.891 16.547 1 86.75 62 LEU B O 1
ATOM 2692 N N . ASP B 1 63 ? -1.187 30.453 18.344 1 85.44 63 ASP B N 1
ATOM 2693 C CA . ASP B 1 63 ? -0.048 29.938 19.094 1 85.44 63 ASP B CA 1
ATOM 2694 C C . ASP B 1 63 ? 0.439 28.609 18.5 1 85.44 63 ASP B C 1
ATOM 2696 O O . ASP B 1 63 ? -0.324 27.906 17.844 1 85.44 63 ASP B O 1
ATOM 2700 N N . SER B 1 64 ? 1.702 28.328 18.766 1 79.56 64 SER B N 1
ATOM 2701 C CA . SER B 1 64 ? 2.318 27.109 18.25 1 79.56 64 SER B CA 1
ATOM 2702 C C . SER B 1 64 ? 1.564 25.875 18.734 1 79.56 64 SER B C 1
ATOM 2704 O O . SER B 1 64 ? 1.447 24.891 18 1 79.56 64 SER B O 1
ATOM 2706 N N . ASP B 1 65 ? 1.002 26.031 19.891 1 77.62 65 ASP B N 1
ATOM 2707 C CA . ASP B 1 65 ? 0.285 24.906 20.453 1 77.62 65 ASP B CA 1
ATOM 2708 C C . ASP B 1 65 ? -0.989 24.609 19.672 1 77.62 65 ASP B C 1
ATOM 2710 O O . ASP B 1 65 ? -1.377 23.453 19.516 1 77.62 65 ASP B O 1
ATOM 2714 N N . VAL B 1 66 ? -1.617 25.688 19.219 1 79.88 66 VAL B N 1
ATOM 2715 C CA . VAL B 1 66 ? -2.838 25.531 18.438 1 79.88 66 VAL B CA 1
ATOM 2716 C C . VAL B 1 66 ? -2.514 24.906 17.078 1 79.88 66 VAL B C 1
ATOM 2718 O O . VAL B 1 66 ? -3.172 23.938 16.672 1 79.88 66 VAL B O 1
ATOM 2721 N N . LEU B 1 67 ? -1.473 25.359 16.516 1 77.81 67 LEU B N 1
ATOM 2722 C CA . LEU B 1 67 ? -1.065 24.844 15.219 1 77.81 67 LEU B CA 1
ATOM 2723 C C . LEU B 1 67 ? -0.654 23.391 15.32 1 77.81 67 LEU B C 1
ATOM 2725 O O . LEU B 1 67 ? -1.009 22.578 14.453 1 77.81 67 LEU B O 1
ATOM 2729 N N . LEU B 1 68 ? 0.012 23.094 16.312 1 73.69 68 LEU B N 1
ATOM 2730 C CA . LEU B 1 68 ? 0.43 21.719 16.531 1 73.69 68 LEU B CA 1
ATOM 2731 C C . LEU B 1 68 ? -0.778 20.797 16.734 1 73.69 68 LEU B C 1
ATOM 2733 O O . LEU B 1 68 ? -0.779 19.656 16.281 1 73.69 68 LEU B O 1
ATOM 2737 N N . SER B 1 69 ? -1.756 21.344 17.391 1 74.31 69 SER B N 1
ATOM 2738 C CA . SER B 1 69 ? -2.971 20.562 17.625 1 74.31 69 SER B CA 1
ATOM 2739 C C . SER B 1 69 ? -3.699 20.281 16.312 1 74.31 69 SER B C 1
ATOM 2741 O O . SER B 1 69 ? -4.219 19.188 16.094 1 74.31 69 SER B O 1
ATOM 2743 N N . PHE B 1 70 ? -3.742 21.281 15.492 1 75.75 70 PHE B N 1
ATOM 2744 C CA . PHE B 1 70 ? -4.324 21.078 14.172 1 75.75 70 PHE B CA 1
ATOM 2745 C C . PHE B 1 70 ? -3.551 20.016 13.406 1 75.75 70 PHE B C 1
ATOM 2747 O O . PHE B 1 70 ? -4.145 19.094 12.836 1 75.75 70 PHE B O 1
ATOM 2754 N N . CYS B 1 71 ? -2.27 20.094 13.414 1 70.62 71 CYS B N 1
ATOM 2755 C CA . CYS B 1 71 ? -1.423 19.156 12.695 1 70.62 71 CYS B CA 1
ATOM 2756 C C . CYS B 1 71 ? -1.627 17.734 13.203 1 70.62 71 CYS B C 1
ATOM 2758 O O . CYS B 1 71 ? -1.849 16.812 12.422 1 70.62 71 CYS B O 1
ATOM 2760 N N . ASN B 1 72 ? -1.609 17.641 14.43 1 68.19 72 ASN B N 1
ATOM 2761 C CA . ASN B 1 72 ? -1.709 16.312 15.031 1 68.19 72 ASN B CA 1
ATOM 2762 C C . ASN B 1 72 ? -3.076 15.688 14.773 1 68.19 72 ASN B C 1
ATOM 2764 O O . ASN B 1 72 ? -3.162 14.531 14.359 1 68.19 72 ASN B O 1
ATOM 2768 N N . ARG B 1 73 ? -4.008 16.438 15.008 1 67.31 73 ARG B N 1
ATOM 2769 C CA . ARG B 1 73 ? -5.363 15.906 14.898 1 67.31 73 ARG B CA 1
ATOM 2770 C C . ARG B 1 73 ? -5.711 15.586 13.445 1 67.31 73 ARG B C 1
ATOM 2772 O O . ARG B 1 73 ? -6.422 14.617 13.172 1 67.31 73 ARG B O 1
ATOM 2779 N N . LEU B 1 74 ? -5.207 16.406 12.617 1 69 74 LEU B N 1
ATOM 2780 C CA . LEU B 1 74 ? -5.59 16.234 11.219 1 69 74 LEU B CA 1
ATOM 2781 C C . LEU B 1 74 ? -4.688 15.211 10.539 1 69 74 LEU B C 1
ATOM 2783 O O . LEU B 1 74 ? -5.023 14.695 9.469 1 69 74 LEU B O 1
ATOM 2787 N N . ASN B 1 75 ? -3.605 14.844 11.234 1 68.38 75 ASN B N 1
ATOM 2788 C CA . ASN B 1 75 ? -2.66 13.914 10.625 1 68.38 75 ASN B CA 1
ATOM 2789 C C . ASN B 1 75 ? -2.742 12.531 11.273 1 68.38 75 ASN B C 1
ATOM 2791 O O . ASN B 1 75 ? -2.215 11.555 10.727 1 68.38 75 ASN B O 1
ATOM 2795 N N . ILE B 1 76 ? -3.369 12.422 12.344 1 63.5 76 ILE B N 1
ATOM 2796 C CA . ILE B 1 76 ? -3.305 11.211 13.156 1 63.5 76 ILE B CA 1
ATOM 2797 C C . ILE B 1 76 ? -3.84 10.023 12.359 1 63.5 76 ILE B C 1
ATOM 2799 O O . ILE B 1 76 ? -3.271 8.93 12.406 1 63.5 76 ILE B O 1
ATOM 2803 N N . LEU B 1 77 ? -4.91 10.234 11.75 1 63.56 77 LEU B N 1
ATOM 2804 C CA . LEU B 1 77 ? -5.512 9.125 11.023 1 63.56 77 LEU B CA 1
ATOM 2805 C C . LEU B 1 77 ? -4.586 8.633 9.914 1 63.56 77 LEU B C 1
ATOM 2807 O O . LEU B 1 77 ? -4.391 7.426 9.75 1 63.56 77 LEU B O 1
ATOM 2811 N N . GLN B 1 78 ? -4.047 9.516 9.266 1 65.88 78 GLN B N 1
ATOM 2812 C CA . GLN B 1 78 ? -3.16 9.172 8.164 1 65.88 78 GLN B CA 1
ATOM 2813 C C . GLN B 1 78 ? -1.89 8.492 8.672 1 65.88 78 GLN B C 1
ATOM 2815 O O . GLN B 1 78 ? -1.438 7.5 8.102 1 65.88 78 GLN B O 1
ATOM 2820 N N . ALA B 1 79 ? -1.366 9.07 9.625 1 67.88 79 ALA B N 1
ATOM 2821 C CA . ALA B 1 79 ? -0.17 8.484 10.227 1 67.88 79 ALA B CA 1
ATOM 2822 C C . ALA B 1 79 ? -0.452 7.082 10.758 1 67.88 79 ALA B C 1
ATOM 2824 O O . ALA B 1 79 ? 0.375 6.18 10.609 1 67.88 79 ALA B O 1
ATOM 2825 N N . SER B 1 80 ? -1.564 6.945 11.281 1 70.25 80 SER B N 1
ATOM 2826 C CA . SER B 1 80 ? -1.947 5.645 11.812 1 70.25 80 SER B CA 1
ATOM 2827 C C . SER B 1 80 ? -2.086 4.613 10.703 1 70.25 80 SER B C 1
ATOM 2829 O O . SER B 1 80 ? -1.646 3.469 10.844 1 70.25 80 SER B O 1
ATOM 2831 N N . ASN B 1 81 ? -2.66 5.016 9.633 1 74.31 81 ASN B N 1
ATOM 2832 C CA . ASN B 1 81 ? -2.812 4.102 8.5 1 74.31 81 ASN B CA 1
ATOM 2833 C C . ASN B 1 81 ? -1.46 3.701 7.918 1 74.31 81 ASN B C 1
ATOM 2835 O O . ASN B 1 81 ? -1.242 2.531 7.594 1 74.31 81 ASN B O 1
ATOM 2839 N N . ALA B 1 82 ? -0.652 4.68 7.742 1 75.88 82 ALA B N 1
ATOM 2840 C CA . ALA B 1 82 ? 0.688 4.406 7.23 1 75.88 82 ALA B CA 1
ATOM 2841 C C . ALA B 1 82 ? 1.44 3.445 8.148 1 75.88 82 ALA B C 1
ATOM 2843 O O . ALA B 1 82 ? 2.109 2.523 7.676 1 75.88 82 ALA B O 1
ATOM 2844 N N . MET B 1 83 ? 1.288 3.682 9.375 1 76.81 83 MET B N 1
ATOM 2845 C CA . MET B 1 83 ? 1.977 2.83 10.344 1 76.81 83 MET B CA 1
ATOM 2846 C C . MET B 1 83 ? 1.372 1.43 10.367 1 76.81 83 MET B C 1
ATOM 2848 O O . MET B 1 83 ? 2.092 0.442 10.523 1 76.81 83 MET B O 1
ATOM 2852 N N . SER B 1 84 ? 0.115 1.388 10.242 1 81.88 84 SER B N 1
ATOM 2853 C CA . SER B 1 84 ? -0.538 0.085 10.164 1 81.88 84 SER B CA 1
ATOM 2854 C C . SER B 1 84 ? -0.006 -0.732 8.992 1 81.88 84 SER B C 1
ATOM 2856 O O . SER B 1 84 ? 0.281 -1.922 9.141 1 81.88 84 SER B O 1
ATOM 2858 N N . GLN B 1 85 ? 0.091 -0.071 7.895 1 85.38 85 GLN B N 1
ATOM 2859 C CA . GLN B 1 85 ? 0.622 -0.753 6.719 1 85.38 85 GLN B CA 1
ATOM 2860 C C . GLN B 1 85 ? 2.066 -1.191 6.941 1 85.38 85 GLN B C 1
ATOM 2862 O O . GLN B 1 85 ? 2.443 -2.309 6.582 1 85.38 85 GLN B O 1
ATOM 2867 N N . TYR B 1 86 ? 2.854 -0.337 7.492 1 85.75 86 TYR B N 1
ATOM 2868 C CA . TYR B 1 86 ? 4.258 -0.633 7.75 1 85.75 86 TYR B CA 1
ATOM 2869 C C . TYR B 1 86 ? 4.402 -1.837 8.672 1 85.75 86 TYR B C 1
ATOM 2871 O O . TYR B 1 86 ? 5.129 -2.783 8.359 1 85.75 86 TYR B O 1
ATOM 2879 N N . ILE B 1 87 ? 3.656 -1.81 9.75 1 81.06 87 ILE B N 1
ATOM 2880 C CA . ILE B 1 87 ? 3.721 -2.879 10.742 1 81.06 87 ILE B CA 1
ATOM 2881 C C . ILE B 1 87 ? 3.174 -4.172 10.141 1 81.06 87 ILE B C 1
ATOM 2883 O O . ILE B 1 87 ? 3.729 -5.25 10.367 1 81.06 87 ILE B O 1
ATOM 2887 N N . GLY B 1 88 ? 2.125 -4.023 9.422 1 86.44 88 GLY B N 1
ATOM 2888 C CA . GLY B 1 88 ? 1.557 -5.188 8.758 1 86.44 88 GLY B CA 1
ATOM 2889 C C . GLY B 1 88 ? 2.52 -5.852 7.797 1 86.44 88 GLY B C 1
ATOM 2890 O O . GLY B 1 88 ? 2.637 -7.082 7.777 1 86.44 88 GLY B O 1
ATOM 2891 N N . LYS B 1 89 ? 3.191 -5.066 7.012 1 91.44 89 LYS B N 1
ATOM 2892 C CA . LYS B 1 89 ? 4.152 -5.598 6.051 1 91.44 89 LYS B CA 1
ATOM 2893 C C . LYS B 1 89 ? 5.344 -6.238 6.758 1 91.44 89 LYS B C 1
ATOM 2895 O O . LYS B 1 89 ? 5.824 -7.293 6.344 1 91.44 89 LYS B O 1
ATOM 2900 N N . MET B 1 90 ? 5.809 -5.555 7.793 1 87.62 90 MET B N 1
ATOM 2901 C CA . MET B 1 90 ? 6.91 -6.125 8.562 1 87.62 90 MET B CA 1
ATOM 2902 C C . MET B 1 90 ? 6.527 -7.488 9.125 1 87.62 90 MET B C 1
ATOM 2904 O O . MET B 1 90 ? 7.305 -8.445 9.039 1 87.62 90 MET B O 1
ATOM 2908 N N . ASP B 1 91 ? 5.363 -7.52 9.68 1 86.62 91 ASP B N 1
ATOM 2909 C CA . ASP B 1 91 ? 4.848 -8.766 10.234 1 86.62 91 ASP B CA 1
ATOM 2910 C C . ASP B 1 91 ? 4.727 -9.836 9.148 1 86.62 91 ASP B C 1
ATOM 2912 O O . ASP B 1 91 ? 5.148 -10.977 9.352 1 86.62 91 ASP B O 1
ATOM 2916 N N . SER B 1 92 ? 4.203 -9.5 8.086 1 94 92 SER B N 1
ATOM 2917 C CA . SER B 1 92 ? 4.012 -10.422 6.969 1 94 92 SER B CA 1
ATOM 2918 C C . SER B 1 92 ? 5.348 -10.938 6.441 1 94 92 SER B C 1
ATOM 2920 O O . SER B 1 92 ? 5.527 -12.141 6.258 1 94 92 SER B O 1
ATOM 2922 N N . HIS B 1 93 ? 6.301 -10.023 6.203 1 95.44 93 HIS B N 1
ATOM 2923 C CA . HIS B 1 93 ? 7.609 -10.406 5.684 1 95.44 93 HIS B CA 1
ATOM 2924 C C . HIS B 1 93 ? 8.32 -11.367 6.637 1 95.44 93 HIS B C 1
ATOM 2926 O O . HIS B 1 93 ? 8.867 -12.383 6.203 1 95.44 93 HIS B O 1
ATOM 2932 N N . LYS B 1 94 ? 8.258 -11.023 7.879 1 90.75 94 LYS B N 1
ATOM 2933 C CA . LYS B 1 94 ? 8.93 -11.852 8.883 1 90.75 94 LYS B CA 1
ATOM 2934 C C . LYS B 1 94 ? 8.312 -13.242 8.953 1 90.75 94 LYS B C 1
ATOM 2936 O O . LYS B 1 94 ? 9.031 -14.242 8.977 1 90.75 94 LYS B O 1
ATOM 2941 N N . ASN B 1 95 ? 7.051 -13.328 8.953 1 92 95 ASN B N 1
ATOM 2942 C CA . ASN B 1 95 ? 6.355 -14.602 9.047 1 92 95 ASN B CA 1
ATOM 2943 C C . ASN B 1 95 ? 6.531 -15.438 7.785 1 92 95 ASN B C 1
ATOM 2945 O O . ASN B 1 95 ? 6.816 -16.641 7.859 1 92 95 ASN B O 1
ATOM 2949 N N . MET B 1 96 ? 6.422 -14.82 6.668 1 94.44 96 MET B N 1
ATOM 2950 C CA . MET B 1 96 ? 6.504 -15.547 5.402 1 94.44 96 MET B CA 1
ATOM 2951 C C . MET B 1 96 ? 7.918 -16.047 5.156 1 94.44 96 MET B C 1
ATOM 2953 O O . MET B 1 96 ? 8.109 -17.109 4.543 1 94.44 96 MET B O 1
ATOM 2957 N N . SER B 1 97 ? 8.875 -15.305 5.668 1 94 97 SER B N 1
ATOM 2958 C CA . SER B 1 97 ? 10.266 -15.703 5.465 1 94 97 SER B CA 1
ATOM 2959 C C . SER B 1 97 ? 10.555 -17.062 6.102 1 94 97 SER B C 1
ATOM 2961 O O . SER B 1 97 ? 11.484 -17.75 5.688 1 94 97 SER B O 1
ATOM 2963 N N . LYS B 1 98 ? 9.742 -17.484 7.039 1 93.25 98 LYS B N 1
ATOM 2964 C CA . LYS B 1 98 ? 9.945 -18.75 7.758 1 93.25 98 LYS B CA 1
ATOM 2965 C C . LYS B 1 98 ? 9.18 -19.891 7.098 1 93.25 98 LYS B C 1
ATOM 2967 O O . LYS B 1 98 ? 9.289 -21.031 7.523 1 93.25 98 LYS B O 1
ATOM 2972 N N . GLN B 1 99 ? 8.516 -19.547 6.016 1 93.06 99 GLN B N 1
ATOM 2973 C CA . GLN B 1 99 ? 7.586 -20.531 5.473 1 93.06 99 GLN B CA 1
ATOM 2974 C C . GLN B 1 99 ? 8.117 -21.125 4.172 1 93.06 99 GLN B C 1
ATOM 2976 O O . GLN B 1 99 ? 7.645 -22.188 3.729 1 93.06 99 GLN B O 1
ATOM 2981 N N . HIS B 1 100 ? 9.078 -20.438 3.59 1 93.94 100 HIS B N 1
ATOM 2982 C CA . HIS B 1 100 ? 9.625 -20.906 2.324 1 93.94 100 HIS B CA 1
ATOM 2983 C C . HIS B 1 100 ? 10.969 -20.25 2.031 1 93.94 100 HIS B C 1
ATOM 2985 O O . HIS B 1 100 ? 11.414 -19.375 2.781 1 93.94 100 HIS B O 1
ATOM 2991 N N . THR B 1 101 ? 11.602 -20.734 0.983 1 96.12 101 THR B N 1
ATOM 2992 C CA . THR B 1 101 ? 12.836 -20.125 0.518 1 96.12 101 THR B CA 1
ATOM 2993 C C . THR B 1 101 ? 12.594 -19.312 -0.749 1 96.12 101 THR B C 1
ATOM 2995 O O . THR B 1 101 ? 11.57 -19.484 -1.416 1 96.12 101 THR B O 1
ATOM 2998 N N . ALA B 1 102 ? 13.461 -18.406 -1.014 1 96.69 102 ALA B N 1
ATOM 2999 C CA . ALA B 1 102 ? 13.422 -17.594 -2.225 1 96.69 102 ALA B CA 1
ATOM 3000 C C . ALA B 1 102 ? 14.828 -17.203 -2.67 1 96.69 102 ALA B C 1
ATOM 3002 O O . ALA B 1 102 ? 15.625 -16.703 -1.873 1 96.69 102 ALA B O 1
ATOM 3003 N N . ASN B 1 103 ? 15.141 -17.344 -3.934 1 97.44 103 ASN B N 1
ATOM 3004 C CA . ASN B 1 103 ? 16.484 -17.094 -4.445 1 97.44 103 ASN B CA 1
ATOM 3005 C C . ASN B 1 103 ? 16.75 -15.594 -4.605 1 97.44 103 ASN B C 1
ATOM 3007 O O . ASN B 1 103 ? 17.891 -15.148 -4.469 1 97.44 103 ASN B O 1
ATOM 3011 N N . ILE B 1 104 ? 15.695 -14.883 -4.961 1 98.31 104 ILE B N 1
ATOM 3012 C CA . ILE B 1 104 ? 15.859 -13.477 -5.301 1 98.31 104 ILE B CA 1
ATOM 3013 C C . ILE B 1 104 ? 14.969 -12.617 -4.402 1 98.31 104 ILE B C 1
ATOM 3015 O O . ILE B 1 104 ? 13.773 -12.891 -4.262 1 98.31 104 ILE B O 1
ATOM 3019 N N . ILE B 1 105 ? 15.516 -11.609 -3.795 1 98.62 105 ILE B N 1
ATOM 3020 C CA . ILE B 1 105 ? 14.773 -10.656 -2.984 1 98.62 105 ILE B CA 1
ATOM 3021 C C . ILE B 1 105 ? 14.875 -9.258 -3.6 1 98.62 105 ILE B C 1
ATOM 3023 O O . ILE B 1 105 ? 15.977 -8.773 -3.873 1 98.62 105 ILE B O 1
ATOM 3027 N N . MET B 1 106 ? 13.734 -8.656 -3.896 1 98.81 106 MET B N 1
ATOM 3028 C CA . MET B 1 106 ? 13.695 -7.219 -4.137 1 98.81 106 MET B CA 1
ATOM 3029 C C . MET B 1 106 ? 13.531 -6.457 -2.826 1 98.81 106 MET B C 1
ATOM 3031 O O . MET B 1 106 ? 12.508 -6.586 -2.148 1 98.81 106 MET B O 1
ATOM 3035 N N . PHE B 1 107 ? 14.516 -5.68 -2.402 1 98.81 107 PHE B N 1
ATOM 3036 C CA . PHE B 1 107 ? 14.57 -5.07 -1.08 1 98.81 107 PHE B CA 1
ATOM 3037 C C . PHE B 1 107 ? 14.578 -3.549 -1.184 1 98.81 107 PHE B C 1
ATOM 3039 O O . PHE B 1 107 ? 15.398 -2.975 -1.902 1 98.81 107 PHE B O 1
ATOM 3046 N N . GLY B 1 108 ? 13.586 -2.906 -0.583 1 98.31 108 GLY B N 1
ATOM 3047 C CA . GLY B 1 108 ? 13.555 -1.459 -0.713 1 98.31 108 GLY B CA 1
ATOM 3048 C C . GLY B 1 108 ? 12.336 -0.83 -0.073 1 98.31 108 GLY B C 1
ATOM 3049 O O . GLY B 1 108 ? 11.82 -1.336 0.927 1 98.31 108 GLY B O 1
ATOM 3050 N N . ASP B 1 109 ? 11.992 0.355 -0.541 1 96.38 109 ASP B N 1
ATOM 3051 C CA . ASP B 1 109 ? 10.883 1.146 -0.008 1 96.38 109 ASP B CA 1
ATOM 3052 C C . ASP B 1 109 ? 9.641 1.021 -0.889 1 96.38 109 ASP B C 1
ATOM 3054 O O . ASP B 1 109 ? 9.305 -0.074 -1.344 1 96.38 109 ASP B O 1
ATOM 3058 N N . SER B 1 110 ? 8.914 2.123 -1.091 1 96.31 110 SER B N 1
ATOM 3059 C CA . SER B 1 110 ? 7.668 2.061 -1.852 1 96.31 110 SER B CA 1
ATOM 3060 C C . SER B 1 110 ? 7.934 1.755 -3.322 1 96.31 110 SER B C 1
ATOM 3062 O O . SER B 1 110 ? 7.121 1.104 -3.982 1 96.31 110 SER B O 1
ATOM 3064 N N . ILE B 1 111 ? 9.055 2.238 -3.846 1 98 111 ILE B N 1
ATOM 3065 C CA . ILE B 1 111 ? 9.383 2.02 -5.25 1 98 111 ILE B CA 1
ATOM 3066 C C . ILE B 1 111 ? 9.547 0.524 -5.516 1 98 111 ILE B C 1
ATOM 3068 O O . ILE B 1 111 ? 9.078 0.013 -6.535 1 98 111 ILE B O 1
ATOM 3072 N N . THR B 1 112 ? 10.172 -0.163 -4.605 1 98.69 112 THR B N 1
ATOM 3073 C CA . THR B 1 112 ? 10.289 -1.614 -4.691 1 98.69 112 THR B CA 1
ATOM 3074 C C . THR B 1 112 ? 8.969 -2.285 -4.348 1 98.69 112 THR B C 1
ATOM 3076 O O . THR B 1 112 ? 8.516 -3.182 -5.059 1 98.69 112 THR B O 1
ATOM 3079 N N . ASP B 1 113 ? 8.32 -1.801 -3.309 1 97.5 113 ASP B N 1
ATOM 3080 C CA . ASP B 1 113 ? 7.094 -2.383 -2.781 1 97.5 113 ASP B CA 1
ATOM 3081 C C . ASP B 1 113 ? 6.008 -2.439 -3.854 1 97.5 113 ASP B C 1
ATOM 3083 O O . ASP B 1 113 ? 5.258 -3.416 -3.934 1 97.5 113 ASP B O 1
ATOM 3087 N N . TRP B 1 114 ? 5.895 -1.405 -4.652 1 97.12 114 TRP B N 1
ATOM 3088 C CA . TRP B 1 114 ? 4.773 -1.267 -5.574 1 97.12 114 TRP B CA 1
ATOM 3089 C C . TRP B 1 114 ? 5.035 -2.033 -6.867 1 97.12 114 TRP B C 1
ATOM 3091 O O . TRP B 1 114 ? 4.145 -2.162 -7.711 1 97.12 114 TRP B O 1
ATOM 3101 N N . GLY B 1 115 ? 6.195 -2.637 -7.055 1 97.81 115 GLY B N 1
ATOM 3102 C CA . GLY B 1 115 ? 6.504 -3.404 -8.25 1 97.81 115 GLY B CA 1
ATOM 3103 C C . GLY B 1 115 ? 5.828 -4.762 -8.281 1 97.81 115 GLY B C 1
ATOM 3104 O O . GLY B 1 115 ? 5.797 -5.469 -7.273 1 97.81 115 GLY B O 1
ATOM 3105 N N . PRO B 1 116 ? 5.234 -5.059 -9.406 1 97.38 116 PRO B N 1
ATOM 3106 C CA . PRO B 1 116 ? 4.625 -6.383 -9.547 1 97.38 116 PRO B CA 1
ATOM 3107 C C . PRO B 1 116 ? 5.637 -7.461 -9.922 1 97.38 116 PRO B C 1
ATOM 3109 O O . PRO B 1 116 ? 5.469 -8.141 -10.938 1 97.38 116 PRO B O 1
ATOM 3112 N N . TRP B 1 117 ? 6.551 -7.754 -9.086 1 97.69 117 TRP B N 1
ATOM 3113 C CA . TRP B 1 117 ? 7.727 -8.57 -9.367 1 97.69 117 TRP B CA 1
ATOM 3114 C C . TRP B 1 117 ? 7.32 -10 -9.719 1 97.69 117 TRP B C 1
ATOM 3116 O O . TRP B 1 117 ? 7.879 -10.602 -10.641 1 97.69 117 TRP B O 1
ATOM 3126 N N . TYR B 1 118 ? 6.328 -10.547 -9.016 1 95.06 118 TYR B N 1
ATOM 3127 C CA . TYR B 1 118 ? 5.883 -11.922 -9.258 1 95.06 118 TYR B CA 1
ATOM 3128 C C . TYR B 1 118 ? 5.312 -12.062 -10.664 1 95.06 118 TYR B C 1
ATOM 3130 O O . TYR B 1 118 ? 5.551 -13.07 -11.336 1 95.06 118 TYR B O 1
ATOM 3138 N N . GLU B 1 119 ? 4.637 -11.062 -11.078 1 96.25 119 GLU B N 1
ATOM 3139 C CA . GLU B 1 119 ? 4.012 -11.133 -12.398 1 96.25 119 GLU B CA 1
ATOM 3140 C C . GLU B 1 119 ? 5.012 -10.789 -13.492 1 96.25 119 GLU B C 1
ATOM 3142 O O . GLU B 1 119 ? 4.895 -11.273 -14.625 1 96.25 119 GLU B O 1
ATOM 3147 N N . LEU B 1 120 ? 6 -9.977 -13.18 1 96.69 120 LEU B N 1
ATOM 3148 C CA . LEU B 1 120 ? 7.047 -9.633 -14.133 1 96.69 120 LEU B CA 1
ATOM 3149 C C . LEU B 1 120 ? 8 -10.805 -14.344 1 96.69 120 LEU B C 1
ATOM 3151 O O . LEU B 1 120 ? 8.578 -10.953 -15.422 1 96.69 120 LEU B O 1
ATOM 3155 N N . PHE B 1 121 ? 8.125 -11.617 -13.242 1 95.12 121 PHE B N 1
ATOM 3156 C CA . PHE B 1 121 ? 9.023 -12.766 -13.281 1 95.12 121 PHE B CA 1
ATOM 3157 C C . PHE B 1 121 ? 8.328 -14.016 -12.758 1 95.12 121 PHE B C 1
ATOM 3159 O O . PHE B 1 121 ? 8.773 -14.609 -11.773 1 95.12 121 PHE B O 1
ATOM 3166 N N . PRO B 1 122 ? 7.371 -14.539 -13.461 1 89.81 122 PRO B N 1
ATOM 3167 C CA . PRO B 1 122 ? 6.547 -15.625 -12.93 1 89.81 122 PRO B CA 1
ATOM 3168 C C . PRO B 1 122 ? 7.328 -16.938 -12.766 1 89.81 122 PRO B C 1
ATOM 3170 O O . PRO B 1 122 ? 6.93 -17.797 -11.984 1 89.81 122 PRO B O 1
ATOM 3173 N N . GLU B 1 123 ? 8.469 -17.078 -13.391 1 89.56 123 GLU B N 1
ATOM 3174 C CA . GLU B 1 123 ? 9.203 -18.328 -13.336 1 89.56 123 GLU B CA 1
ATOM 3175 C C . GLU B 1 123 ? 10.375 -18.25 -12.359 1 89.56 123 GLU B C 1
ATOM 3177 O O . GLU B 1 123 ? 11.141 -19.203 -12.219 1 89.56 123 GLU B O 1
ATOM 3182 N N . LYS B 1 124 ? 10.477 -17.125 -11.711 1 93.75 124 LYS B N 1
ATOM 3183 C CA . LYS B 1 124 ? 11.609 -16.922 -10.812 1 93.75 124 LYS B CA 1
ATOM 3184 C C . LYS B 1 124 ? 11.18 -17.031 -9.352 1 93.75 124 LYS B C 1
ATOM 3186 O O . LYS B 1 124 ? 10.07 -16.625 -8.992 1 93.75 124 LYS B O 1
ATOM 3191 N N . SER B 1 125 ? 12.016 -17.641 -8.578 1 95.06 125 SER B N 1
ATOM 3192 C CA . SER B 1 125 ? 11.836 -17.641 -7.133 1 95.06 125 SER B CA 1
ATOM 3193 C C . SER B 1 125 ? 12.172 -16.266 -6.543 1 95.06 125 SER B C 1
ATOM 3195 O O . SER B 1 125 ? 13.289 -16.062 -6.059 1 95.06 125 SER B O 1
ATOM 3197 N N . ILE B 1 126 ? 11.227 -15.344 -6.605 1 97.06 126 ILE B N 1
ATOM 3198 C CA . ILE B 1 126 ? 11.469 -13.945 -6.27 1 97.06 126 ILE B CA 1
ATOM 3199 C C . ILE B 1 126 ? 10.438 -13.477 -5.242 1 97.06 126 ILE B C 1
ATOM 3201 O O . ILE B 1 126 ? 9.258 -13.844 -5.324 1 97.06 126 ILE B O 1
ATOM 3205 N N . VAL B 1 127 ? 10.844 -12.742 -4.207 1 97.75 127 VAL B N 1
ATOM 3206 C CA . VAL B 1 127 ? 9.914 -12.18 -3.236 1 97.75 127 VAL B CA 1
ATOM 3207 C C . VAL B 1 127 ? 10.109 -10.672 -3.143 1 97.75 127 VAL B C 1
ATOM 3209 O O . VAL B 1 127 ? 11.219 -10.172 -3.361 1 97.75 127 VAL B O 1
ATOM 3212 N N . ASN B 1 128 ? 9.023 -9.984 -2.92 1 98.38 128 ASN B N 1
ATOM 3213 C CA . ASN B 1 128 ? 9.016 -8.547 -2.686 1 98.38 128 ASN B CA 1
ATOM 3214 C C . ASN B 1 128 ? 9.188 -8.219 -1.205 1 98.38 128 ASN B C 1
ATOM 3216 O O . ASN B 1 128 ? 8.336 -8.57 -0.384 1 98.38 128 ASN B O 1
ATOM 3220 N N . ARG B 1 129 ? 10.234 -7.555 -0.871 1 98.38 129 ARG B N 1
ATOM 3221 C CA . ARG B 1 129 ? 10.484 -7.102 0.493 1 98.38 129 ARG B CA 1
ATOM 3222 C C . ARG B 1 129 ? 10.625 -5.582 0.546 1 98.38 129 ARG B C 1
ATOM 3224 O O . ARG B 1 129 ? 11.438 -5.055 1.304 1 98.38 129 ARG B O 1
ATOM 3231 N N . GLY B 1 130 ? 9.922 -4.949 -0.368 1 98 130 GLY B N 1
ATOM 3232 C CA . GLY B 1 130 ? 9.703 -3.52 -0.229 1 98 130 GLY B CA 1
ATOM 3233 C C . GLY B 1 130 ? 8.648 -3.172 0.8 1 98 130 GLY B C 1
ATOM 3234 O O . GLY B 1 130 ? 7.656 -3.889 0.942 1 98 130 GLY B O 1
ATOM 3235 N N . ILE B 1 131 ? 8.883 -2.094 1.493 1 94.5 131 ILE B N 1
ATOM 3236 C CA . ILE B 1 131 ? 7.867 -1.551 2.391 1 94.5 131 ILE B CA 1
ATOM 3237 C C . ILE B 1 131 ? 7.684 -0.059 2.123 1 94.5 131 ILE B C 1
ATOM 3239 O O . ILE B 1 131 ? 8.633 0.721 2.238 1 94.5 131 ILE B O 1
ATOM 3243 N N . ALA B 1 132 ? 6.453 0.277 1.761 1 92.25 132 ALA B N 1
ATOM 3244 C CA . ALA B 1 132 ? 6.148 1.672 1.454 1 92.25 132 ALA B CA 1
ATOM 3245 C C . ALA B 1 132 ? 6.473 2.578 2.639 1 92.25 132 ALA B C 1
ATOM 3247 O O . ALA B 1 132 ? 6.117 2.27 3.779 1 92.25 132 ALA B O 1
ATOM 3248 N N . GLY B 1 133 ? 7.117 3.693 2.377 1 87.5 133 GLY B N 1
ATOM 3249 C CA . GLY B 1 133 ? 7.445 4.691 3.385 1 87.5 133 GLY B CA 1
ATOM 3250 C C . GLY B 1 133 ? 8.734 4.387 4.125 1 87.5 133 GLY B C 1
ATOM 3251 O O . GLY B 1 133 ? 9.242 5.23 4.867 1 87.5 133 GLY B O 1
ATOM 3252 N N . ASP B 1 134 ? 9.305 3.207 3.875 1 90.56 134 ASP B N 1
ATOM 3253 C CA . ASP B 1 134 ? 10.516 2.783 4.57 1 90.56 134 ASP B CA 1
ATOM 3254 C C . ASP B 1 134 ? 11.727 3.582 4.094 1 90.56 134 ASP B C 1
ATOM 3256 O O . ASP B 1 134 ? 11.641 4.32 3.107 1 90.56 134 ASP B O 1
ATOM 3260 N N . ASN B 1 135 ? 12.773 3.564 4.918 1 91.81 135 ASN B N 1
ATOM 3261 C CA . ASN B 1 135 ? 14.062 4.148 4.578 1 91.81 135 ASN B CA 1
ATOM 3262 C C . ASN B 1 135 ? 15.219 3.219 4.953 1 91.81 135 ASN B C 1
ATOM 3264 O O . ASN B 1 135 ? 14.992 2.072 5.348 1 91.81 135 ASN B O 1
ATOM 3268 N N . THR B 1 136 ? 16.438 3.672 4.762 1 94.5 136 THR B N 1
ATOM 3269 C CA . THR B 1 136 ? 17.562 2.771 4.953 1 94.5 136 THR B CA 1
ATOM 3270 C C . THR B 1 136 ? 17.703 2.381 6.422 1 94.5 136 THR B C 1
ATOM 3272 O O . THR B 1 136 ? 18.266 1.327 6.738 1 94.5 136 THR B O 1
ATOM 3275 N N . GLN B 1 137 ? 17.281 3.25 7.309 1 89 137 GLN B N 1
ATOM 3276 C CA . GLN B 1 137 ? 17.281 2.877 8.719 1 89 137 GLN B CA 1
ATOM 3277 C C . GLN B 1 137 ? 16.375 1.684 8.977 1 89 137 GLN B C 1
ATOM 3279 O O . GLN B 1 137 ? 16.766 0.72 9.641 1 89 137 GLN B O 1
ATOM 3284 N N . GLY B 1 138 ? 15.109 1.788 8.484 1 89.38 138 GLY B N 1
ATOM 3285 C CA . GLY B 1 138 ? 14.18 0.675 8.609 1 89.38 138 GLY B CA 1
ATOM 3286 C C . GLY B 1 138 ? 14.656 -0.576 7.891 1 89.38 138 GLY B C 1
ATOM 3287 O O . GLY B 1 138 ? 14.492 -1.688 8.398 1 89.38 138 GLY B O 1
ATOM 3288 N N . MET B 1 139 ? 15.258 -0.405 6.793 1 94.31 139 MET B N 1
ATOM 3289 C CA . MET B 1 139 ? 15.781 -1.526 6.016 1 94.31 139 MET B CA 1
ATOM 3290 C C . MET B 1 139 ? 16.891 -2.24 6.77 1 94.31 139 MET B C 1
ATOM 3292 O O . MET B 1 139 ? 16.938 -3.471 6.812 1 94.31 139 MET B O 1
ATOM 3296 N N . LEU B 1 140 ? 17.781 -1.45 7.301 1 93.5 140 LEU B N 1
ATOM 3297 C CA . LEU B 1 140 ? 18.859 -2.039 8.086 1 93.5 140 LEU B CA 1
ATOM 3298 C C . LEU B 1 140 ? 18.297 -2.814 9.273 1 93.5 140 LEU B C 1
ATOM 3300 O O . LEU B 1 140 ? 18.797 -3.891 9.609 1 93.5 140 LEU B O 1
ATOM 3304 N N . PHE B 1 141 ? 17.328 -2.307 9.828 1 88.06 141 PHE B N 1
ATOM 3305 C CA . PHE B 1 141 ? 16.703 -2.926 10.992 1 88.06 141 PHE B CA 1
ATOM 3306 C C . PHE B 1 141 ? 16.109 -4.285 10.633 1 88.06 141 PHE B C 1
ATOM 3308 O O . PHE B 1 141 ? 16.156 -5.219 11.43 1 88.06 141 PHE B O 1
ATOM 3315 N N . ARG B 1 142 ? 15.602 -4.418 9.406 1 90.62 142 ARG B N 1
ATOM 3316 C CA . ARG B 1 142 ? 14.867 -5.641 9.086 1 90.62 142 ARG B CA 1
ATOM 3317 C C . ARG B 1 142 ? 15.672 -6.535 8.148 1 90.62 142 ARG B C 1
ATOM 3319 O O . ARG B 1 142 ? 15.188 -7.582 7.715 1 90.62 142 ARG B O 1
ATOM 3326 N N . ILE B 1 143 ? 16.875 -6.227 7.879 1 95.06 143 ILE B N 1
ATOM 3327 C CA . ILE B 1 143 ? 17.641 -6.953 6.871 1 95.06 143 ILE B CA 1
ATOM 3328 C C . ILE B 1 143 ? 17.844 -8.398 7.32 1 95.06 143 ILE B C 1
ATOM 3330 O O . ILE B 1 143 ? 17.859 -9.312 6.496 1 95.06 143 ILE B O 1
ATOM 3334 N N . GLN B 1 144 ? 17.938 -8.672 8.594 1 94.06 144 GLN B N 1
ATOM 3335 C CA . GLN B 1 144 ? 18.188 -10.023 9.086 1 94.06 144 GLN B CA 1
ATOM 3336 C C . GLN B 1 144 ? 16.984 -10.93 8.82 1 94.06 144 GLN B C 1
ATOM 3338 O O . GLN B 1 144 ? 17.125 -12.156 8.773 1 94.06 144 GLN B O 1
ATOM 3343 N N . ASP B 1 145 ? 15.82 -10.398 8.625 1 93.12 145 ASP B N 1
ATOM 3344 C CA . ASP B 1 145 ? 14.594 -11.164 8.445 1 93.12 145 ASP B CA 1
ATOM 3345 C C . ASP B 1 145 ? 14.586 -11.875 7.098 1 93.12 145 ASP B C 1
ATOM 3347 O O . ASP B 1 145 ? 13.758 -12.758 6.859 1 93.12 145 ASP B O 1
ATOM 3351 N N . ILE B 1 146 ? 15.562 -11.57 6.227 1 97.06 146 ILE B N 1
ATOM 3352 C CA . ILE B 1 146 ? 15.57 -12.211 4.914 1 97.06 146 ILE B CA 1
ATOM 3353 C C . ILE B 1 146 ? 16.344 -13.523 4.98 1 97.06 146 ILE B C 1
ATOM 3355 O O . ILE B 1 146 ? 16.266 -14.344 4.062 1 97.06 146 ILE B O 1
ATOM 3359 N N . LEU B 1 147 ? 17.094 -13.797 6.055 1 97.88 147 LEU B N 1
ATOM 3360 C CA . LEU B 1 147 ? 18.047 -14.906 6.125 1 97.88 147 LEU B CA 1
ATOM 3361 C C . LEU B 1 147 ? 17.328 -16.25 6.023 1 97.88 147 LEU B C 1
ATOM 3363 O O . LEU B 1 147 ? 17.781 -17.141 5.305 1 97.88 147 LEU B O 1
ATOM 3367 N N . PRO B 1 148 ? 16.141 -16.391 6.719 1 97.75 148 PRO B N 1
ATOM 3368 C CA . PRO B 1 148 ? 15.484 -17.703 6.641 1 97.75 148 PRO B CA 1
ATOM 3369 C C . PRO B 1 148 ? 15.078 -18.062 5.215 1 97.75 148 PRO B C 1
ATOM 3371 O O . PRO B 1 148 ? 14.875 -19.25 4.91 1 97.75 148 PRO B O 1
ATOM 3374 N N . LEU B 1 149 ? 14.977 -17.094 4.297 1 97.88 149 LEU B N 1
ATOM 3375 C CA . LEU B 1 149 ? 14.602 -17.344 2.906 1 97.88 149 LEU B CA 1
ATOM 3376 C C . LEU B 1 149 ? 15.75 -18 2.146 1 97.88 149 LEU B C 1
ATOM 3378 O O . LEU B 1 149 ? 15.555 -18.516 1.048 1 97.88 149 LEU B O 1
ATOM 3382 N N . GLN B 1 150 ? 16.953 -17.906 2.717 1 97.88 150 GLN B N 1
ATOM 3383 C CA . GLN B 1 150 ? 18.156 -18.438 2.086 1 97.88 150 GLN B CA 1
ATOM 3384 C C . GLN B 1 150 ? 18.328 -17.891 0.673 1 97.88 150 GLN B C 1
ATOM 3386 O O . GLN B 1 150 ? 18.5 -18.641 -0.281 1 97.88 150 GLN B O 1
ATOM 3391 N N . PRO B 1 151 ? 18.375 -16.578 0.582 1 98.12 151 PRO B N 1
ATOM 3392 C CA . PRO B 1 151 ? 18.469 -15.977 -0.754 1 98.12 151 PRO B CA 1
ATOM 3393 C C . PRO B 1 151 ? 19.859 -16.078 -1.349 1 98.12 151 PRO B C 1
ATOM 3395 O O . PRO B 1 151 ? 20.859 -16.062 -0.612 1 98.12 151 PRO B O 1
ATOM 3398 N N . LYS B 1 152 ? 19.875 -16.156 -2.664 1 98.31 152 LYS B N 1
ATOM 3399 C CA . LYS B 1 152 ? 21.141 -16.062 -3.393 1 98.31 152 LYS B CA 1
ATOM 3400 C C . LYS B 1 152 ? 21.5 -14.617 -3.715 1 98.31 152 LYS B C 1
ATOM 3402 O O . LYS B 1 152 ? 22.672 -14.242 -3.672 1 98.31 152 LYS B O 1
ATOM 3407 N N . GLN B 1 153 ? 20.438 -13.828 -4.078 1 98.56 153 GLN B N 1
ATOM 3408 C CA . GLN B 1 153 ? 20.641 -12.445 -4.496 1 98.56 153 GLN B CA 1
ATOM 3409 C C . GLN B 1 153 ? 19.656 -11.516 -3.783 1 98.56 153 GLN B C 1
ATOM 3411 O O . GLN B 1 153 ? 18.5 -11.875 -3.549 1 98.56 153 GLN B O 1
ATOM 3416 N N . VAL B 1 154 ? 20.109 -10.352 -3.469 1 98.75 154 VAL B N 1
ATOM 3417 C CA . VAL B 1 154 ? 19.25 -9.273 -2.98 1 98.75 154 VAL B CA 1
ATOM 3418 C C . VAL B 1 154 ? 19.484 -8.016 -3.812 1 98.75 154 VAL B C 1
ATOM 3420 O O . VAL B 1 154 ? 20.609 -7.527 -3.918 1 98.75 154 VAL B O 1
ATOM 3423 N N . PHE B 1 155 ? 18.438 -7.484 -4.43 1 98.88 155 PHE B N 1
ATOM 3424 C CA . PHE B 1 155 ? 18.469 -6.254 -5.211 1 98.88 155 PHE B CA 1
ATOM 3425 C C . PHE B 1 155 ? 18.031 -5.066 -4.363 1 98.88 155 PHE B C 1
ATOM 3427 O O . PHE B 1 155 ? 16.875 -4.977 -3.971 1 98.88 155 PHE B O 1
ATOM 3434 N N . PHE B 1 156 ? 18.938 -4.121 -4.109 1 98.88 156 PHE B N 1
ATOM 3435 C CA . PHE B 1 156 ? 18.688 -2.984 -3.23 1 98.88 156 PHE B CA 1
ATOM 3436 C C . PHE B 1 156 ? 18.328 -1.745 -4.039 1 98.88 156 PHE B C 1
ATOM 3438 O O . PHE B 1 156 ? 19 -1.419 -5.023 1 98.88 156 PHE B O 1
ATOM 3445 N N . LEU B 1 157 ? 17.312 -1.085 -3.701 1 98.88 157 LEU B N 1
ATOM 3446 C CA . LEU B 1 157 ? 17.016 0.274 -4.145 1 98.88 157 LEU B CA 1
ATOM 3447 C C . LEU B 1 157 ? 16.344 1.077 -3.037 1 98.88 157 LEU B C 1
ATOM 3449 O O . LEU B 1 157 ? 15.25 0.735 -2.598 1 98.88 157 LEU B O 1
ATOM 3453 N N . ALA B 1 158 ? 17.016 2.133 -2.531 1 98.12 158 ALA B N 1
ATOM 3454 C CA . ALA B 1 158 ? 16.531 2.973 -1.442 1 98.12 158 ALA B CA 1
ATOM 3455 C C . ALA B 1 158 ? 17.219 4.328 -1.434 1 98.12 158 ALA B C 1
ATOM 3457 O O . ALA B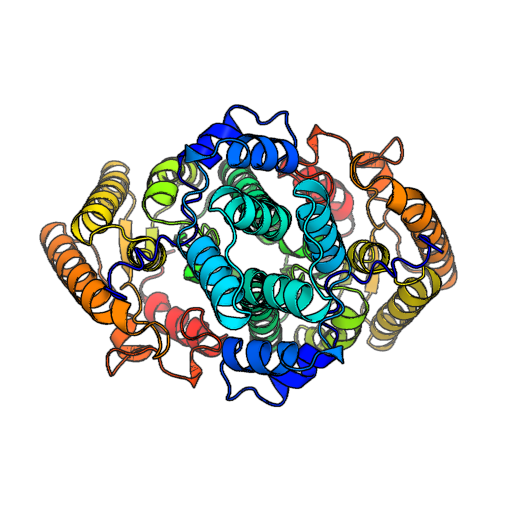 1 158 ? 17.938 4.672 -2.383 1 98.12 158 ALA B O 1
ATOM 3458 N N . GLY B 1 159 ? 16.906 5.145 -0.489 1 97.5 159 GLY B N 1
ATOM 3459 C CA . GLY B 1 159 ? 17.641 6.375 -0.249 1 97.5 159 GLY B CA 1
ATOM 3460 C C . GLY B 1 159 ? 16.797 7.621 -0.428 1 97.5 159 GLY B C 1
ATOM 3461 O O . GLY B 1 159 ? 17.016 8.625 0.247 1 97.5 159 GLY B O 1
ATOM 3462 N N . ILE B 1 160 ? 15.852 7.586 -1.358 1 96.38 160 ILE B N 1
ATOM 3463 C CA . ILE B 1 160 ? 15.117 8.797 -1.707 1 96.38 160 ILE B CA 1
ATOM 3464 C C . ILE B 1 160 ? 14.305 9.273 -0.504 1 96.38 160 ILE B C 1
ATOM 3466 O O . ILE B 1 160 ? 14.227 10.469 -0.237 1 96.38 160 ILE B O 1
ATOM 3470 N N . ASN B 1 161 ? 13.672 8.289 0.197 1 90.81 161 ASN B N 1
ATOM 3471 C CA . ASN B 1 161 ? 12.93 8.664 1.392 1 90.81 161 ASN B CA 1
ATOM 3472 C C . ASN B 1 161 ? 13.844 9.258 2.459 1 90.81 161 ASN B C 1
ATOM 3474 O O . ASN B 1 161 ? 13.469 10.211 3.143 1 90.81 161 ASN B O 1
ATOM 3478 N N . ASP B 1 162 ? 15.062 8.711 2.617 1 91 162 ASP B N 1
ATOM 3479 C CA . ASP B 1 162 ? 16.047 9.242 3.555 1 91 162 ASP B CA 1
ATOM 3480 C C . ASP B 1 162 ? 16.359 10.703 3.26 1 91 162 ASP B C 1
ATOM 3482 O O . ASP B 1 162 ? 16.281 11.555 4.152 1 91 162 ASP B O 1
ATOM 3486 N N . LEU B 1 163 ? 16.672 10.906 2.051 1 91.81 163 LEU B N 1
ATOM 3487 C CA . LEU B 1 163 ? 17.062 12.25 1.629 1 91.81 163 LEU B CA 1
ATOM 3488 C C . LEU B 1 163 ? 15.906 13.227 1.797 1 91.81 163 LEU B C 1
ATOM 3490 O O . LEU B 1 163 ? 16.109 14.359 2.252 1 91.81 163 LEU B O 1
ATOM 3494 N N . ALA B 1 164 ? 14.695 12.773 1.431 1 84.44 164 ALA B N 1
ATOM 3495 C CA . ALA B 1 164 ? 13.508 13.609 1.591 1 84.44 164 ALA B CA 1
ATOM 3496 C C . ALA B 1 164 ? 13.258 13.922 3.062 1 84.44 164 ALA B C 1
ATOM 3498 O O . ALA B 1 164 ? 12.672 14.961 3.391 1 84.44 164 ALA B O 1
ATOM 3499 N N . GLN B 1 165 ? 13.695 13.016 3.875 1 77.44 165 GLN B N 1
ATOM 3500 C CA . GLN B 1 165 ? 13.469 13.164 5.309 1 77.44 165 GLN B CA 1
ATOM 3501 C C . GLN B 1 165 ? 14.609 13.945 5.961 1 77.44 165 GLN B C 1
ATOM 3503 O O . GLN B 1 165 ? 14.617 14.156 7.176 1 77.44 165 GLN B O 1
ATOM 3508 N N . GLY B 1 166 ? 15.617 14.305 5.23 1 81.31 166 GLY B N 1
ATOM 3509 C CA . GLY B 1 166 ? 16.656 15.211 5.711 1 81.31 166 GLY B CA 1
ATOM 3510 C C . GLY B 1 166 ? 17.922 14.5 6.145 1 81.31 166 GLY B C 1
ATOM 3511 O O . GLY B 1 166 ? 18.844 15.125 6.645 1 81.31 166 GLY B O 1
ATOM 3512 N N . PHE B 1 167 ? 17.984 13.25 6.004 1 87.06 167 PHE B N 1
ATOM 3513 C CA . PHE B 1 167 ? 19.219 12.539 6.285 1 87.06 167 PHE B CA 1
ATOM 3514 C C . PHE B 1 167 ? 20.312 12.938 5.293 1 87.06 167 PHE B C 1
ATOM 3516 O O . PHE B 1 167 ? 20.016 13.219 4.125 1 87.06 167 PHE B O 1
ATOM 3523 N N . THR B 1 168 ? 21.484 12.969 5.793 1 93.06 168 THR B N 1
ATOM 3524 C CA . THR B 1 168 ? 22.609 13.32 4.93 1 93.06 168 THR B CA 1
ATOM 3525 C C . THR B 1 168 ? 22.969 12.148 4.012 1 93.06 168 THR B C 1
ATOM 3527 O O . THR B 1 168 ? 22.656 10.992 4.324 1 93.06 168 THR B O 1
ATOM 3530 N N . VAL B 1 169 ? 23.609 12.484 2.939 1 98 169 VAL B N 1
ATOM 3531 C CA . VAL B 1 169 ? 24.094 11.461 2.016 1 98 169 VAL B CA 1
ATOM 3532 C C . VAL B 1 169 ? 25 10.484 2.752 1 98 169 VAL B C 1
ATOM 3534 O O . VAL B 1 169 ? 24.922 9.273 2.539 1 98 169 VAL B O 1
ATOM 3537 N N . HIS B 1 170 ? 25.766 10.992 3.66 1 97.75 170 HIS B N 1
ATOM 3538 C CA . HIS B 1 170 ? 26.703 10.156 4.406 1 97.75 170 HIS B CA 1
ATOM 3539 C C . HIS B 1 170 ? 25.969 9.141 5.273 1 97.75 170 HIS B C 1
ATOM 3541 O O . HIS B 1 170 ? 26.359 7.977 5.348 1 97.75 170 HIS B O 1
ATOM 3547 N N . GLU B 1 171 ? 24.969 9.508 5.949 1 95.69 171 GLU B N 1
ATOM 3548 C CA . GLU B 1 171 ? 24.172 8.609 6.785 1 95.69 171 GLU B CA 1
ATOM 3549 C C . GLU B 1 171 ? 23.547 7.492 5.953 1 95.69 171 GLU B C 1
ATOM 3551 O O . GLU B 1 171 ? 23.594 6.32 6.34 1 95.69 171 GLU B O 1
ATOM 3556 N N . VAL B 1 172 ? 22.984 7.887 4.852 1 97.69 172 VAL B N 1
ATOM 3557 C CA . VAL B 1 172 ? 22.328 6.93 3.963 1 97.69 172 VAL B CA 1
ATOM 3558 C C . VAL B 1 172 ? 23.375 5.938 3.43 1 97.69 172 VAL B C 1
ATOM 3560 O O . VAL B 1 172 ? 23.156 4.727 3.469 1 97.69 172 VAL B O 1
ATOM 3563 N N . PHE B 1 173 ? 24.484 6.492 2.982 1 98.62 173 PHE B N 1
ATOM 3564 C CA . PHE B 1 173 ? 25.562 5.688 2.432 1 98.62 173 PHE B CA 1
ATOM 3565 C C . PHE B 1 173 ? 26.078 4.699 3.467 1 98.62 173 PHE B C 1
ATOM 3567 O O . PHE B 1 173 ? 26.297 3.525 3.158 1 98.62 173 PHE B O 1
ATOM 3574 N N . SER B 1 174 ? 26.234 5.133 4.645 1 98.06 174 SER B N 1
ATOM 3575 C CA . SER B 1 174 ? 26.766 4.277 5.703 1 98.06 174 SER B CA 1
ATOM 3576 C C . SER B 1 174 ? 25.828 3.104 5.977 1 98.06 174 SER B C 1
ATOM 3578 O O . SER B 1 174 ? 26.281 1.976 6.176 1 98.06 174 SER B O 1
ATOM 3580 N N . ARG B 1 175 ? 24.594 3.332 5.969 1 96.69 175 ARG B N 1
ATOM 3581 C CA . ARG B 1 175 ? 23.625 2.262 6.203 1 96.69 175 ARG B CA 1
ATOM 3582 C C . ARG B 1 175 ? 23.594 1.283 5.031 1 96.69 175 ARG B C 1
ATOM 3584 O O . ARG B 1 175 ? 23.453 0.075 5.23 1 96.69 175 ARG B O 1
ATOM 3591 N N . TYR B 1 176 ? 23.734 1.82 3.82 1 98.38 176 TYR B N 1
ATOM 3592 C CA . TYR B 1 176 ? 23.891 0.956 2.656 1 98.38 176 TYR B CA 1
ATOM 3593 C C . TYR B 1 176 ? 25.078 0.008 2.834 1 98.38 176 TYR B C 1
ATOM 3595 O O . TYR B 1 176 ? 24.938 -1.205 2.654 1 98.38 176 TYR B O 1
ATOM 3603 N N . CYS B 1 177 ? 26.172 0.637 3.193 1 98.56 177 CYS B N 1
ATOM 3604 C CA . CYS B 1 177 ? 27.391 -0.165 3.344 1 98.56 177 CYS B CA 1
ATOM 3605 C C . CYS B 1 177 ? 27.172 -1.289 4.352 1 98.56 177 CYS B C 1
ATOM 3607 O O . CYS B 1 177 ? 27.547 -2.434 4.102 1 98.56 177 CYS B O 1
ATOM 3609 N N . SER B 1 178 ? 26.547 -0.972 5.434 1 98.25 178 SER B N 1
ATOM 3610 C CA . SER B 1 178 ? 26.281 -1.973 6.461 1 98.25 178 SER B CA 1
ATOM 3611 C C . SER B 1 178 ? 25.422 -3.109 5.922 1 98.25 178 SER B C 1
ATOM 3613 O O . SER B 1 178 ? 25.688 -4.281 6.203 1 98.25 178 SER B O 1
ATOM 3615 N N . MET B 1 179 ? 24.453 -2.834 5.16 1 98.56 179 MET B N 1
ATOM 3616 C CA . MET B 1 179 ? 23.547 -3.848 4.613 1 98.56 179 MET B CA 1
ATOM 3617 C C . MET B 1 179 ? 24.266 -4.703 3.572 1 98.56 179 MET B C 1
ATOM 3619 O O . MET B 1 179 ? 24.094 -5.922 3.539 1 98.56 179 MET B O 1
ATOM 3623 N N . LEU B 1 180 ? 25.031 -4.031 2.744 1 98.81 180 LEU B N 1
ATOM 3624 C CA . LEU B 1 180 ? 25.75 -4.754 1.703 1 98.81 180 LEU B CA 1
ATOM 3625 C C . LEU B 1 180 ? 26.797 -5.684 2.311 1 98.81 180 LEU B C 1
ATOM 3627 O O . LEU B 1 180 ? 26.953 -6.828 1.881 1 98.81 180 LEU B O 1
ATOM 3631 N N . ASP B 1 181 ? 27.484 -5.203 3.316 1 98.44 181 ASP B N 1
ATOM 3632 C CA . ASP B 1 181 ? 28.453 -6.035 4.027 1 98.44 181 ASP B CA 1
ATOM 3633 C C . ASP B 1 181 ? 27.766 -7.234 4.68 1 98.44 181 ASP B C 1
ATOM 3635 O O . ASP B 1 181 ? 28.297 -8.352 4.652 1 98.44 181 ASP B O 1
ATOM 3639 N N . PHE B 1 182 ? 26.641 -6.992 5.273 1 98.31 182 PHE B N 1
ATOM 3640 C CA . PHE B 1 182 ? 25.859 -8.055 5.887 1 98.31 182 PHE B CA 1
ATOM 3641 C C . PHE B 1 182 ? 25.578 -9.164 4.887 1 98.31 182 PHE B C 1
ATOM 3643 O O . PHE B 1 182 ? 25.734 -10.352 5.203 1 98.31 182 PHE B O 1
ATOM 3650 N N . CYS B 1 183 ? 25.172 -8.781 3.691 1 98.62 183 CYS B N 1
ATOM 3651 C CA . CYS B 1 183 ? 24.891 -9.773 2.662 1 98.62 183 CYS B CA 1
ATOM 3652 C C . CYS B 1 183 ? 26.125 -10.586 2.322 1 98.62 183 CYS B C 1
ATOM 3654 O O . CYS B 1 183 ? 26.094 -11.82 2.299 1 98.62 183 CYS B O 1
ATOM 3656 N N . GLN B 1 184 ? 27.203 -9.914 2.104 1 98.44 184 GLN B N 1
ATOM 3657 C CA . GLN B 1 184 ? 28.438 -10.602 1.729 1 98.44 184 GLN B CA 1
ATOM 3658 C C . GLN B 1 184 ? 28.906 -11.523 2.85 1 98.44 184 GLN B C 1
ATOM 3660 O O . GLN B 1 184 ? 29.344 -12.648 2.592 1 98.44 184 GLN B O 1
ATOM 3665 N N . GLU B 1 185 ? 28.781 -11.133 4.051 1 97.94 185 GLU B N 1
ATOM 3666 C CA . GLU B 1 185 ? 29.188 -11.93 5.207 1 97.94 185 GLU B CA 1
ATOM 3667 C C . GLU B 1 185 ? 28.375 -13.211 5.316 1 97.94 185 GLU B C 1
ATOM 3669 O O . GLU B 1 185 ? 28.844 -14.211 5.859 1 97.94 185 GLU B O 1
ATOM 3674 N N . HIS B 1 186 ? 27.203 -13.227 4.785 1 98.19 186 HIS B N 1
ATOM 3675 C CA . HIS B 1 186 ? 26.328 -14.383 4.887 1 98.19 186 HIS B CA 1
ATOM 3676 C C . HIS B 1 186 ? 26.281 -15.156 3.574 1 98.19 186 HIS B C 1
ATOM 3678 O O . HIS B 1 186 ? 25.406 -16 3.377 1 98.19 186 HIS B O 1
ATOM 3684 N N . GLY B 1 187 ? 27.141 -14.781 2.648 1 98.12 187 GLY B N 1
ATOM 3685 C CA . GLY B 1 187 ? 27.234 -15.508 1.392 1 98.12 187 GLY B CA 1
ATOM 3686 C C . GLY B 1 187 ? 26.141 -15.148 0.406 1 98.12 187 GLY B C 1
ATOM 3687 O O . GLY B 1 187 ? 25.844 -15.914 -0.513 1 98.12 187 GLY B O 1
ATOM 3688 N N . ILE B 1 188 ? 25.453 -14.047 0.59 1 98.44 188 ILE B N 1
ATOM 3689 C CA . ILE B 1 188 ? 24.406 -13.539 -0.296 1 98.44 188 ILE B CA 1
ATOM 3690 C C . ILE B 1 188 ? 25 -12.492 -1.238 1 98.44 188 ILE B C 1
ATOM 3692 O O . ILE B 1 188 ? 25.797 -11.648 -0.818 1 98.44 188 ILE B O 1
ATOM 3696 N N . GLU B 1 189 ? 24.656 -12.484 -2.504 1 98.5 189 GLU B N 1
ATOM 3697 C CA . GLU B 1 189 ? 25.125 -11.508 -3.482 1 98.5 189 GLU B CA 1
ATOM 3698 C C . GLU B 1 189 ? 24.25 -10.25 -3.463 1 98.5 189 GLU B C 1
ATOM 3700 O O . GLU B 1 189 ? 23.109 -10.273 -3.918 1 98.5 189 GLU B O 1
ATOM 3705 N N . PRO B 1 190 ? 24.812 -9.242 -2.975 1 98.69 190 PRO B N 1
ATOM 3706 C CA . PRO B 1 190 ? 24.062 -7.984 -3.076 1 98.69 190 PRO B CA 1
ATOM 3707 C C . PRO B 1 190 ? 24.203 -7.32 -4.445 1 98.69 190 PRO B C 1
ATOM 3709 O O . PRO B 1 190 ? 25.281 -7.359 -5.043 1 98.69 190 PRO B O 1
ATOM 3712 N N . ILE B 1 191 ? 23.141 -6.797 -4.953 1 98.81 191 ILE B N 1
ATOM 3713 C CA . ILE B 1 191 ? 23.094 -5.984 -6.164 1 98.81 191 ILE B CA 1
ATOM 3714 C C . ILE B 1 191 ? 22.516 -4.609 -5.844 1 98.81 191 ILE B C 1
ATOM 3716 O O . ILE B 1 191 ? 21.422 -4.5 -5.289 1 98.81 191 ILE B O 1
ATOM 3720 N N . VAL B 1 192 ? 23.281 -3.596 -6.156 1 98.88 192 VAL B N 1
ATOM 3721 C CA . VAL B 1 192 ? 22.844 -2.234 -5.879 1 98.88 192 VAL B CA 1
ATOM 3722 C C . VAL B 1 192 ? 22.234 -1.624 -7.137 1 98.88 192 VAL B C 1
ATOM 3724 O O . VAL B 1 192 ? 22.828 -1.681 -8.219 1 98.88 192 VAL B O 1
ATOM 3727 N N . GLN B 1 193 ? 21.047 -1.14 -6.992 1 98.88 193 GLN B N 1
ATOM 3728 C CA . GLN B 1 193 ? 20.391 -0.385 -8.055 1 98.88 193 GLN B CA 1
ATOM 3729 C C . GLN B 1 193 ? 20.344 1.104 -7.727 1 98.88 193 GLN B C 1
ATOM 3731 O O . GLN B 1 193 ? 20.094 1.484 -6.582 1 98.88 193 GLN B O 1
ATOM 3736 N N . SER B 1 194 ? 20.625 1.914 -8.664 1 98.88 194 SER B N 1
ATOM 3737 C CA . SER B 1 194 ? 20.719 3.352 -8.43 1 98.88 194 SER B CA 1
ATOM 3738 C C . SER B 1 194 ? 19.438 3.893 -7.805 1 98.88 194 SER B C 1
ATOM 3740 O O . SER B 1 194 ? 18.328 3.521 -8.211 1 98.88 194 SER B O 1
ATOM 3742 N N . THR B 1 195 ? 19.641 4.711 -6.797 1 98.88 195 THR B N 1
ATOM 3743 C CA . THR B 1 195 ? 18.516 5.551 -6.387 1 98.88 195 THR B CA 1
ATOM 3744 C C . THR B 1 195 ? 18.016 6.402 -7.551 1 98.88 195 THR B C 1
ATOM 3746 O O . THR B 1 195 ? 18.828 7 -8.273 1 98.88 195 THR B O 1
ATOM 3749 N N . LEU B 1 196 ? 16.812 6.418 -7.73 1 98.88 196 LEU B N 1
ATOM 3750 C CA . LEU B 1 196 ? 16.266 7.113 -8.891 1 98.88 196 LEU B CA 1
ATOM 3751 C C . LEU B 1 196 ? 16.203 8.617 -8.648 1 98.88 196 LEU B C 1
ATOM 3753 O O . LEU B 1 196 ? 15.859 9.055 -7.543 1 98.88 196 LEU B O 1
ATOM 3757 N N . TYR B 1 197 ? 16.5 9.344 -9.695 1 98.56 197 TYR B N 1
ATOM 3758 C CA . TYR B 1 197 ? 16.156 10.758 -9.672 1 98.56 197 TYR B CA 1
ATOM 3759 C C . TYR B 1 197 ? 14.641 10.938 -9.617 1 98.56 197 TYR B C 1
ATOM 3761 O O . TYR B 1 197 ? 13.883 10.008 -9.914 1 98.56 197 TYR B O 1
ATOM 3769 N N . VAL B 1 198 ? 14.281 12.148 -9.195 1 96.19 198 VAL B N 1
ATOM 3770 C CA . VAL B 1 198 ? 12.859 12.43 -9.047 1 96.19 198 VAL B CA 1
ATOM 3771 C C . VAL B 1 198 ? 12.445 13.547 -10 1 96.19 198 VAL B C 1
ATOM 3773 O O . VAL B 1 198 ? 13.289 14.141 -10.68 1 96.19 198 VAL B O 1
ATOM 3776 N N . GLY B 1 199 ? 11.18 13.711 -10.102 1 90.75 199 GLY B N 1
ATOM 3777 C CA . GLY B 1 199 ? 10.656 14.711 -11.016 1 90.75 199 GLY B CA 1
ATOM 3778 C C . GLY B 1 199 ? 10.82 16.125 -10.492 1 90.75 199 GLY B C 1
ATOM 3779 O O . GLY B 1 199 ? 11.484 16.359 -9.484 1 90.75 199 GLY B O 1
ATOM 3780 N N . SER B 1 200 ? 10.18 17.078 -11.211 1 82.88 200 SER B N 1
ATOM 3781 C CA . SER B 1 200 ? 10.43 18.5 -11.047 1 82.88 200 SER B CA 1
ATOM 3782 C C . SER B 1 200 ? 10 18.984 -9.664 1 82.88 200 SER B C 1
ATOM 3784 O O . SER B 1 200 ? 10.688 19.797 -9.039 1 82.88 200 SER B O 1
ATOM 3786 N N . ARG B 1 201 ? 8.938 18.453 -9.188 1 77.94 201 ARG B N 1
ATOM 3787 C CA . ARG B 1 201 ? 8.391 18.922 -7.914 1 77.94 201 ARG B CA 1
ATOM 3788 C C . ARG B 1 201 ? 9.367 18.641 -6.77 1 77.94 201 ARG B C 1
ATOM 3790 O O . ARG B 1 201 ? 9.391 19.391 -5.785 1 77.94 201 ARG B O 1
ATOM 3797 N N . LEU B 1 202 ? 10.164 17.641 -6.961 1 83.75 202 LEU B N 1
ATOM 3798 C CA . LEU B 1 202 ? 11.086 17.219 -5.914 1 83.75 202 LEU B CA 1
ATOM 3799 C C . LEU B 1 202 ? 12.531 17.391 -6.371 1 83.75 202 LEU B C 1
ATOM 3801 O O . LEU B 1 202 ? 13.445 16.766 -5.816 1 83.75 202 LEU B O 1
ATOM 3805 N N . ALA B 1 203 ? 12.727 18.203 -7.258 1 89.69 203 ALA B N 1
ATOM 3806 C CA . ALA B 1 203 ? 13.984 18.281 -7.996 1 89.69 203 ALA B CA 1
ATOM 3807 C C . ALA B 1 203 ? 15.141 18.656 -7.07 1 89.69 203 ALA B C 1
ATOM 3809 O O . ALA B 1 203 ? 16.297 18.344 -7.359 1 89.69 203 ALA B O 1
ATOM 3810 N N . GLN B 1 204 ? 14.883 19.281 -5.988 1 90.38 204 GLN B N 1
ATOM 3811 C CA . GLN B 1 204 ? 15.922 19.672 -5.043 1 90.38 204 GLN B CA 1
ATOM 3812 C C . GLN B 1 204 ? 16.641 18.469 -4.465 1 90.38 204 GLN B C 1
ATOM 3814 O O . GLN B 1 204 ? 17.734 18.578 -3.924 1 90.38 204 GLN B O 1
ATOM 3819 N N . LEU B 1 205 ? 16.062 17.297 -4.582 1 94.44 205 LEU B N 1
ATOM 3820 C CA . LEU B 1 205 ? 16.656 16.078 -4.051 1 94.44 205 LEU B CA 1
ATOM 3821 C C . LEU B 1 205 ? 17.672 15.484 -5.027 1 94.44 205 LEU B C 1
ATOM 3823 O O . LEU B 1 205 ? 18.516 14.672 -4.641 1 94.44 205 LEU B O 1
ATOM 3827 N N . ASN B 1 206 ? 17.625 15.867 -6.266 1 97.94 206 ASN B N 1
ATOM 3828 C CA . ASN B 1 206 ? 18.359 15.188 -7.32 1 97.94 206 ASN B CA 1
ATOM 3829 C C . ASN B 1 206 ? 19.859 15.359 -7.148 1 97.94 206 ASN B C 1
ATOM 3831 O O . ASN B 1 206 ? 20.641 14.422 -7.383 1 97.94 206 ASN B O 1
ATOM 3835 N N . PRO B 1 207 ? 20.344 16.562 -6.711 1 98 207 PRO B N 1
ATOM 3836 C CA . PRO B 1 207 ? 21.781 16.656 -6.461 1 98 207 PRO B CA 1
ATOM 3837 C C . PRO B 1 207 ? 22.25 15.695 -5.367 1 98 207 PRO B C 1
ATOM 3839 O O . PRO B 1 207 ? 23.359 15.148 -5.457 1 98 207 PRO B O 1
ATOM 3842 N N . LEU B 1 208 ? 21.453 15.484 -4.379 1 98.06 208 LEU B N 1
ATOM 3843 C CA . LEU B 1 208 ? 21.797 14.555 -3.311 1 98.06 208 LEU B CA 1
ATOM 3844 C C . LEU B 1 208 ? 21.766 13.117 -3.82 1 98.06 208 LEU B C 1
ATOM 3846 O O . LEU B 1 208 ? 22.625 12.305 -3.449 1 98.06 208 LEU B O 1
ATOM 3850 N N . VAL B 1 209 ? 20.812 12.789 -4.645 1 98.81 209 VAL B N 1
ATOM 3851 C CA . VAL B 1 209 ? 20.719 11.477 -5.277 1 98.81 209 VAL B CA 1
ATOM 3852 C C . VAL B 1 209 ? 22 11.203 -6.078 1 98.81 209 VAL B C 1
ATOM 3854 O O . VAL B 1 209 ? 22.562 10.102 -6.012 1 98.81 209 VAL B O 1
ATOM 3857 N N . GLU B 1 210 ? 22.391 12.211 -6.789 1 98.75 210 GLU B N 1
ATOM 3858 C CA . GLU B 1 210 ? 23.609 12.086 -7.586 1 98.75 210 GLU B CA 1
ATOM 3859 C C . GLU B 1 210 ? 24.812 11.766 -6.707 1 98.75 210 GLU B C 1
ATOM 3861 O O . GLU B 1 210 ? 25.594 10.875 -7.023 1 98.75 210 GLU B O 1
ATOM 3866 N N . GLN B 1 211 ? 24.938 12.508 -5.672 1 98.81 211 GLN B N 1
ATOM 3867 C CA . GLN B 1 211 ? 26.047 12.281 -4.746 1 98.81 211 GLN B CA 1
ATOM 3868 C C . GLN B 1 211 ? 25.984 10.883 -4.148 1 98.81 211 GLN B C 1
ATOM 3870 O O . GLN B 1 211 ? 27 10.195 -4.062 1 98.81 211 GLN B O 1
ATOM 3875 N N . LEU B 1 212 ? 24.828 10.43 -3.734 1 98.88 212 LEU B N 1
ATOM 3876 C CA . LEU B 1 212 ? 24.656 9.102 -3.156 1 98.88 212 LEU B CA 1
ATOM 3877 C C . LEU B 1 212 ? 25.031 8.016 -4.16 1 98.88 212 LEU B C 1
ATOM 3879 O O . LEU B 1 212 ? 25.766 7.09 -3.824 1 98.88 212 LEU B O 1
ATOM 3883 N N . ASN B 1 213 ? 24.562 8.18 -5.348 1 98.88 213 ASN B N 1
ATOM 3884 C CA . ASN B 1 213 ? 24.812 7.18 -6.379 1 98.88 213 ASN B CA 1
ATOM 3885 C C . ASN B 1 213 ? 26.297 7.094 -6.723 1 98.88 213 ASN B C 1
ATOM 3887 O O . ASN B 1 213 ? 26.812 6.008 -6.992 1 98.88 213 ASN B O 1
ATOM 3891 N N . GLN B 1 214 ? 26.938 8.219 -6.73 1 98.81 214 GLN B N 1
ATOM 3892 C CA . GLN B 1 214 ? 28.375 8.211 -6.984 1 98.81 214 GLN B CA 1
ATOM 3893 C C . GLN B 1 214 ? 29.125 7.438 -5.902 1 98.81 214 GLN B C 1
ATOM 3895 O O . GLN B 1 214 ? 30.016 6.637 -6.199 1 98.81 214 GLN B O 1
ATOM 3900 N N . GLN B 1 215 ? 28.781 7.688 -4.707 1 98.81 215 GLN B N 1
ATOM 3901 C CA . GLN B 1 215 ? 29.422 6.988 -3.592 1 98.81 215 GLN B CA 1
ATOM 3902 C C . GLN B 1 215 ? 29.109 5.492 -3.637 1 98.81 215 GLN B C 1
ATOM 3904 O O . GLN B 1 215 ? 30 4.668 -3.416 1 98.81 215 GLN B O 1
ATOM 3909 N N . LEU B 1 216 ? 27.891 5.137 -3.924 1 98.88 216 LEU B N 1
ATOM 3910 C CA . LEU B 1 216 ? 27.5 3.734 -3.992 1 98.88 216 LEU B CA 1
ATOM 3911 C C . LEU B 1 216 ? 28.234 3.012 -5.109 1 98.88 216 LEU B C 1
ATOM 3913 O O . LEU B 1 216 ? 28.703 1.886 -4.922 1 98.88 216 LEU B O 1
ATOM 3917 N N . LYS B 1 217 ? 28.266 3.689 -6.23 1 98.75 217 LYS B N 1
ATOM 3918 C CA . LYS B 1 217 ? 28.984 3.098 -7.359 1 98.75 217 LYS B CA 1
ATOM 3919 C C . LYS B 1 217 ? 30.438 2.814 -7.008 1 98.75 217 LYS B C 1
ATOM 3921 O O . LYS B 1 217 ? 30.953 1.733 -7.297 1 98.75 217 LYS B O 1
ATOM 3926 N N . SER B 1 218 ? 31.078 3.738 -6.449 1 98.69 218 SER B N 1
ATOM 3927 C CA . SER B 1 218 ? 32.469 3.582 -6.051 1 98.69 218 SER B CA 1
ATOM 3928 C C . SER B 1 218 ? 32.656 2.441 -5.051 1 98.69 218 SER B C 1
ATOM 3930 O O . SER B 1 218 ? 33.562 1.637 -5.172 1 98.69 218 SER B O 1
ATOM 3932 N N . TYR B 1 219 ? 31.797 2.418 -4.066 1 98.69 219 TYR B N 1
ATOM 3933 C CA . TYR B 1 219 ? 31.828 1.356 -3.066 1 98.69 219 TYR B CA 1
ATOM 3934 C C . TYR B 1 219 ? 31.656 -0.011 -3.715 1 98.69 219 TYR B C 1
ATOM 3936 O O . TYR B 1 219 ? 32.312 -0.974 -3.344 1 98.69 219 TYR B O 1
ATOM 3944 N N . CYS B 1 220 ? 30.766 -0.125 -4.621 1 98.75 220 CYS B N 1
ATOM 3945 C CA . CYS B 1 220 ? 30.484 -1.381 -5.309 1 98.75 220 CYS B CA 1
ATOM 3946 C C . CYS B 1 220 ? 31.719 -1.872 -6.062 1 98.75 220 CYS B C 1
ATOM 3948 O O . CYS B 1 220 ? 32 -3.07 -6.07 1 98.75 220 CYS B O 1
ATOM 3950 N N . VAL B 1 221 ? 32.406 -0.934 -6.684 1 98.44 221 VAL B N 1
ATOM 3951 C CA . VAL B 1 221 ? 33.656 -1.292 -7.375 1 98.44 221 VAL B CA 1
ATOM 3952 C C . VAL B 1 221 ? 34.656 -1.85 -6.371 1 98.44 221 VAL B C 1
ATOM 3954 O O . VAL B 1 221 ? 35.25 -2.916 -6.594 1 98.44 221 VAL B O 1
ATOM 3957 N N . ASP B 1 222 ? 34.812 -1.196 -5.309 1 98.19 222 ASP B N 1
ATOM 3958 C CA . ASP B 1 222 ? 35.781 -1.574 -4.293 1 98.19 222 ASP B CA 1
ATOM 3959 C C . ASP B 1 222 ? 35.469 -2.945 -3.701 1 98.19 222 ASP B C 1
ATOM 3961 O O . ASP B 1 222 ? 36.375 -3.707 -3.354 1 98.19 222 ASP B O 1
ATOM 3965 N N . LYS B 1 223 ? 34.188 -3.244 -3.602 1 98.44 223 LYS B N 1
ATOM 3966 C CA . LYS B 1 223 ? 33.75 -4.449 -2.902 1 98.44 223 LYS B CA 1
ATOM 3967 C C . LYS B 1 223 ? 33.375 -5.547 -3.891 1 98.44 223 LYS B C 1
ATOM 3969 O O . LYS B 1 223 ? 32.906 -6.617 -3.486 1 98.44 223 LYS B O 1
ATOM 3974 N N . ASN B 1 224 ? 33.531 -5.285 -5.148 1 98.19 224 ASN B N 1
ATOM 3975 C CA . ASN B 1 224 ? 33.156 -6.215 -6.207 1 98.19 224 ASN B CA 1
ATOM 3976 C C . ASN B 1 224 ? 31.672 -6.57 -6.145 1 98.19 224 ASN B C 1
ATOM 3978 O O . ASN B 1 224 ? 31.312 -7.75 -6.137 1 98.19 224 ASN B O 1
ATOM 3982 N N . ILE B 1 225 ? 30.875 -5.602 -5.949 1 98.69 225 ILE B N 1
ATOM 3983 C CA . ILE B 1 225 ? 29.422 -5.719 -5.957 1 98.69 225 ILE B CA 1
ATOM 3984 C C . ILE B 1 225 ? 28.875 -5.16 -7.27 1 98.69 225 ILE B C 1
ATOM 3986 O O . ILE B 1 225 ? 29.328 -4.125 -7.754 1 98.69 225 ILE B O 1
ATOM 3990 N N . THR B 1 226 ? 27.875 -5.832 -7.855 1 98.62 226 THR B N 1
ATOM 3991 C CA . THR B 1 226 ? 27.234 -5.355 -9.07 1 98.62 226 THR B CA 1
ATOM 3992 C C . THR B 1 226 ? 26.422 -4.094 -8.789 1 98.62 226 THR B C 1
ATOM 3994 O O . THR B 1 226 ? 25.656 -4.039 -7.816 1 98.62 226 THR B O 1
ATOM 3997 N N . TYR B 1 227 ? 26.656 -3.09 -9.57 1 98.69 227 TYR B N 1
ATOM 3998 C CA . TYR B 1 227 ? 25.891 -1.847 -9.547 1 98.69 227 TYR B CA 1
ATOM 3999 C C . TYR B 1 227 ? 25.125 -1.657 -10.844 1 98.69 227 TYR B C 1
ATOM 4001 O O . TYR B 1 227 ? 25.703 -1.699 -11.93 1 98.69 227 TYR B O 1
ATOM 4009 N N . ILE B 1 228 ? 23.828 -1.484 -10.758 1 98.75 228 ILE B N 1
ATOM 4010 C CA . ILE B 1 228 ? 22.969 -1.268 -11.914 1 98.75 228 ILE B CA 1
ATOM 4011 C C . ILE B 1 228 ? 22.5 0.183 -11.938 1 98.75 228 ILE B C 1
ATOM 4013 O O . ILE B 1 228 ? 21.844 0.644 -11.008 1 98.75 228 ILE B O 1
ATOM 4017 N N . ASN B 1 229 ? 22.781 0.868 -13 1 98.62 229 ASN B N 1
ATOM 4018 C CA . ASN B 1 229 ? 22.312 2.242 -13.164 1 98.62 229 ASN B CA 1
ATOM 4019 C C . ASN B 1 229 ? 20.969 2.295 -13.867 1 98.62 229 ASN B C 1
ATOM 4021 O O . ASN B 1 229 ? 20.906 2.428 -15.094 1 98.62 229 ASN B O 1
ATOM 4025 N N . LEU B 1 230 ? 19.922 2.328 -13.109 1 98.75 230 LEU B N 1
ATOM 4026 C CA . LEU B 1 230 ? 18.578 2.389 -13.664 1 98.75 230 LEU B CA 1
ATOM 4027 C C . LEU B 1 230 ? 18.297 3.76 -14.273 1 98.75 230 LEU B C 1
ATOM 4029 O O . LEU B 1 230 ? 17.438 3.896 -15.141 1 98.75 230 LEU B O 1
ATOM 4033 N N . ASN B 1 231 ? 19.016 4.77 -13.789 1 98.62 231 ASN B N 1
ATOM 4034 C CA . ASN B 1 231 ? 18.75 6.145 -14.203 1 98.62 231 ASN B CA 1
ATOM 4035 C C . ASN B 1 231 ? 19.078 6.348 -15.688 1 98.62 231 ASN B C 1
ATOM 4037 O O . ASN B 1 231 ? 18.531 7.246 -16.328 1 98.62 231 ASN B O 1
ATOM 4041 N N . CYS B 1 232 ? 19.922 5.555 -16.219 1 97.94 232 CYS B N 1
ATOM 4042 C CA . CYS B 1 232 ? 20.266 5.684 -17.641 1 97.94 232 CYS B CA 1
ATOM 4043 C C . CYS B 1 232 ? 19.016 5.555 -18.516 1 97.94 232 CYS B C 1
ATOM 4045 O O . CYS B 1 232 ? 18.922 6.203 -19.562 1 97.94 232 CYS B O 1
ATOM 4047 N N . VAL B 1 233 ? 18.047 4.75 -18.062 1 98.06 233 VAL B N 1
ATOM 4048 C CA . VAL B 1 233 ? 16.844 4.5 -18.859 1 98.06 233 VAL B CA 1
ATOM 4049 C C . VAL B 1 233 ? 15.68 5.312 -18.312 1 98.06 233 VAL B C 1
ATOM 4051 O O . VAL B 1 233 ? 14.969 5.977 -19.062 1 98.06 233 VAL B O 1
ATOM 4054 N N . LEU B 1 234 ? 15.508 5.367 -17 1 98.38 234 LEU B N 1
ATOM 4055 C CA . LEU B 1 234 ? 14.328 5.977 -16.391 1 98.38 234 LEU B CA 1
ATOM 4056 C C . LEU B 1 234 ? 14.508 7.484 -16.25 1 98.38 234 LEU B C 1
ATOM 4058 O O . LEU B 1 234 ? 13.531 8.234 -16.25 1 98.38 234 LEU B O 1
ATOM 4062 N N . CYS B 1 235 ? 15.773 7.875 -16.109 1 98.12 235 CYS B N 1
ATOM 4063 C CA . CYS B 1 235 ? 16.109 9.273 -15.844 1 98.12 235 CYS B CA 1
ATOM 4064 C C . CYS B 1 235 ? 17.297 9.719 -16.672 1 98.12 235 CYS B C 1
ATOM 4066 O O . CYS B 1 235 ? 18.266 10.25 -16.125 1 98.12 235 CYS B O 1
ATOM 4068 N N . PRO B 1 236 ? 17.219 9.719 -17.938 1 97 236 PRO B N 1
ATOM 4069 C CA . PRO B 1 236 ? 18.406 10.008 -18.766 1 97 236 PRO B CA 1
ATOM 4070 C C . PRO B 1 236 ? 18.891 11.445 -18.594 1 97 236 PRO B C 1
ATOM 4072 O O . PRO B 1 236 ? 20.078 11.719 -18.781 1 97 236 PRO B O 1
ATOM 4075 N N . GLU B 1 237 ? 18.078 12.391 -18.266 1 96.25 237 GLU B N 1
ATOM 4076 C CA . GLU B 1 237 ? 18.469 13.789 -18.062 1 96.25 237 GLU B CA 1
ATOM 4077 C C . GLU B 1 237 ? 18.516 14.141 -16.578 1 96.25 237 GLU B C 1
ATOM 4079 O O . GLU B 1 237 ? 18.234 15.281 -16.203 1 96.25 237 GLU B O 1
ATOM 4084 N N . LYS B 1 238 ? 18.656 13.117 -15.781 1 97.06 238 LYS B N 1
ATOM 4085 C CA . LYS B 1 238 ? 18.766 13.266 -14.336 1 97.06 238 LYS B CA 1
ATOM 4086 C C . LYS B 1 238 ? 17.453 13.805 -13.742 1 97.06 238 LYS B C 1
ATOM 4088 O O . LYS B 1 238 ? 17.484 14.656 -12.852 1 97.06 238 LYS B O 1
ATOM 4093 N N . THR B 1 239 ? 16.453 13.477 -14.367 1 96.88 239 THR B N 1
ATOM 4094 C CA . THR B 1 239 ? 15.094 13.711 -13.922 1 96.88 239 THR B CA 1
ATOM 4095 C C . THR B 1 239 ? 14.18 12.562 -14.352 1 96.88 239 THR B C 1
ATOM 4097 O O . THR B 1 239 ? 14.305 12.047 -15.461 1 96.88 239 THR B O 1
ATOM 4100 N N . LEU B 1 240 ? 13.391 12.156 -13.43 1 96.62 240 LEU B N 1
ATOM 4101 C CA . LEU B 1 240 ? 12.461 11.078 -13.773 1 96.62 240 LEU B CA 1
ATOM 4102 C C . LEU B 1 240 ? 11.531 11.516 -14.906 1 96.62 240 LEU B C 1
ATOM 4104 O O . LEU B 1 240 ? 10.859 12.539 -14.797 1 96.62 240 LEU B O 1
ATOM 4108 N N . LEU B 1 241 ? 11.469 10.766 -15.961 1 92.94 241 LEU B N 1
ATOM 4109 C CA . LEU B 1 241 ? 10.672 11.148 -17.125 1 92.94 241 LEU B CA 1
ATOM 4110 C C . LEU B 1 241 ? 9.18 11.125 -16.797 1 92.94 241 LEU B C 1
ATOM 4112 O O . LEU B 1 241 ? 8.711 10.242 -16.078 1 92.94 241 LEU B O 1
ATOM 4116 N N . PRO B 1 242 ? 8.375 12 -17.422 1 85.56 242 PRO B N 1
ATOM 4117 C CA . PRO B 1 242 ? 6.945 12.117 -17.125 1 85.56 242 PRO B CA 1
ATOM 4118 C C . PRO B 1 242 ? 6.172 10.836 -17.422 1 85.56 242 PRO B C 1
ATOM 4120 O O . PRO B 1 242 ? 5.207 10.508 -16.734 1 85.56 242 PRO B O 1
ATOM 4123 N N . LYS B 1 243 ? 6.57 10.07 -18.406 1 89.06 243 LYS B N 1
ATOM 4124 C CA . LYS B 1 243 ? 5.855 8.844 -18.766 1 89.06 243 LYS B CA 1
ATOM 4125 C C . LYS B 1 243 ? 6.078 7.754 -17.734 1 89.06 243 LYS B C 1
ATOM 4127 O O . LYS B 1 243 ? 5.324 6.777 -17.672 1 89.06 243 LYS B O 1
ATOM 4132 N N . TYR B 1 244 ? 7.117 7.922 -16.891 1 94 244 TYR B N 1
ATOM 4133 C CA . TYR B 1 244 ? 7.492 6.883 -15.945 1 94 244 TYR B CA 1
ATOM 4134 C C . TYR B 1 244 ? 6.988 7.215 -14.547 1 94 244 TYR B C 1
ATOM 4136 O O . TYR B 1 244 ? 7.266 6.488 -13.586 1 94 244 TYR B O 1
ATOM 4144 N N . THR B 1 245 ? 6.227 8.289 -14.414 1 90.88 245 THR B N 1
ATOM 4145 C CA . THR B 1 245 ? 5.691 8.656 -13.109 1 90.88 245 THR B CA 1
ATOM 4146 C C . THR B 1 245 ? 4.414 9.477 -13.258 1 90.88 245 THR B C 1
ATOM 4148 O O . THR B 1 245 ? 4.168 10.07 -14.305 1 90.88 245 THR B O 1
ATOM 4151 N N . ARG B 1 246 ? 3.598 9.359 -12.125 1 81.88 246 ARG B N 1
ATOM 4152 C CA . ARG B 1 246 ? 2.414 10.211 -12.07 1 81.88 246 ARG B CA 1
ATOM 4153 C C . ARG B 1 246 ? 2.461 11.141 -10.859 1 81.88 246 ARG B C 1
ATOM 4155 O O . ARG B 1 246 ? 1.568 11.969 -10.672 1 81.88 246 ARG B O 1
ATOM 4162 N N . ASP B 1 247 ? 3.488 10.984 -10.047 1 82.75 247 ASP B N 1
ATOM 4163 C CA . ASP B 1 247 ? 3.615 11.852 -8.875 1 82.75 247 ASP B CA 1
ATOM 4164 C C . ASP B 1 247 ? 5.059 12.32 -8.695 1 82.75 247 ASP B C 1
ATOM 4166 O O . ASP B 1 247 ? 5.449 12.727 -7.598 1 82.75 247 ASP B O 1
ATOM 4170 N N . GLU B 1 248 ? 5.887 12.094 -9.727 1 87.56 248 GLU B N 1
ATOM 4171 C CA . GLU B 1 248 ? 7.27 12.562 -9.781 1 87.56 248 GLU B CA 1
ATOM 4172 C C . GLU B 1 248 ? 8.172 11.734 -8.875 1 87.56 248 GLU B C 1
ATOM 4174 O O . GLU B 1 248 ? 9.328 12.086 -8.656 1 87.56 248 GLU B O 1
ATOM 4179 N N . LEU B 1 249 ? 7.645 10.68 -8.352 1 92.69 249 LEU B N 1
ATOM 4180 C CA . LEU B 1 249 ? 8.414 9.875 -7.41 1 92.69 249 LEU B CA 1
ATOM 4181 C C . LEU B 1 249 ? 8.211 8.383 -7.672 1 92.69 249 LEU B C 1
ATOM 4183 O O . LEU B 1 249 ? 9.18 7.66 -7.918 1 92.69 249 LEU B O 1
ATOM 4187 N N . HIS B 1 250 ? 6.941 7.922 -7.637 1 93.75 250 HIS B N 1
ATOM 4188 C CA . HIS B 1 250 ? 6.645 6.508 -7.824 1 93.75 250 HIS B CA 1
ATOM 4189 C C . HIS B 1 250 ? 6.508 6.164 -9.305 1 93.75 250 HIS B C 1
ATOM 4191 O O . HIS B 1 250 ? 6.328 7.059 -10.141 1 93.75 250 HIS B O 1
ATOM 4197 N N . LEU B 1 251 ? 6.586 4.887 -9.617 1 96 251 LEU B N 1
ATOM 4198 C CA . LEU B 1 251 ? 6.781 4.461 -11 1 96 251 LEU B CA 1
ATOM 4199 C C . LEU B 1 251 ? 5.477 3.965 -11.609 1 96 251 LEU B C 1
ATOM 4201 O O . LEU B 1 251 ? 4.629 3.41 -10.906 1 96 251 LEU B O 1
ATOM 4205 N N . THR B 1 252 ? 5.34 4.195 -12.898 1 90.44 252 THR B N 1
ATOM 4206 C CA . THR B 1 252 ? 4.258 3.617 -13.688 1 90.44 252 THR B CA 1
ATOM 4207 C C . THR B 1 252 ? 4.555 2.162 -14.039 1 90.44 252 THR B C 1
ATOM 4209 O O . THR B 1 252 ? 5.68 1.692 -13.852 1 90.44 252 THR B O 1
ATOM 4212 N N . ALA B 1 253 ? 3.506 1.485 -14.578 1 93.81 253 ALA B N 1
ATOM 4213 C CA . ALA B 1 253 ? 3.689 0.114 -15.047 1 93.81 253 ALA B CA 1
ATOM 4214 C C . ALA B 1 253 ? 4.781 0.041 -16.109 1 93.81 253 ALA B C 1
ATOM 4216 O O . ALA B 1 253 ? 5.582 -0.896 -16.125 1 93.81 253 ALA B O 1
ATOM 4217 N N . LEU B 1 254 ? 4.797 1.015 -16.969 1 94.75 254 LEU B N 1
ATOM 4218 C CA . LEU B 1 254 ? 5.805 1.07 -18.016 1 94.75 254 LEU B CA 1
ATOM 4219 C C . LEU B 1 254 ? 7.207 1.143 -17.422 1 94.75 254 LEU B C 1
ATOM 4221 O O . LEU B 1 254 ? 8.125 0.487 -17.922 1 94.75 254 LEU B O 1
ATOM 4225 N N . ALA B 1 255 ? 7.367 1.933 -16.438 1 97.62 255 ALA B N 1
ATOM 4226 C CA . ALA B 1 255 ? 8.672 2.072 -15.789 1 97.62 255 ALA B CA 1
ATOM 4227 C C . ALA B 1 255 ? 9.109 0.754 -15.156 1 97.62 255 ALA B C 1
ATOM 4229 O O . ALA B 1 255 ? 10.281 0.38 -15.25 1 97.62 255 ALA B O 1
ATOM 4230 N N . TYR B 1 256 ? 8.195 0.044 -14.516 1 98.19 256 TYR B N 1
ATOM 4231 C CA . TYR B 1 256 ? 8.539 -1.242 -13.914 1 98.19 256 TYR B CA 1
ATOM 4232 C C . TYR B 1 256 ? 8.914 -2.258 -14.984 1 98.19 256 TYR B C 1
ATOM 4234 O O . TYR B 1 256 ? 9.773 -3.117 -14.758 1 98.19 256 TYR B O 1
ATOM 4242 N N . GLN B 1 257 ? 8.305 -2.18 -16.125 1 97.38 257 GLN B N 1
ATOM 4243 C CA . GLN B 1 257 ? 8.672 -3.062 -17.219 1 97.38 257 GLN B CA 1
ATOM 4244 C C . GLN B 1 257 ? 10.094 -2.781 -17.703 1 97.38 257 GLN B C 1
ATOM 4246 O O . GLN B 1 257 ? 10.859 -3.709 -17.984 1 97.38 257 GLN B O 1
ATOM 4251 N N . GLU B 1 258 ? 10.43 -1.508 -17.812 1 98.31 258 GLU B N 1
ATOM 4252 C CA . GLU B 1 258 ? 11.797 -1.146 -18.172 1 98.31 258 GLU B CA 1
ATOM 4253 C C . GLU B 1 258 ? 12.789 -1.653 -17.125 1 98.31 258 GLU B C 1
ATOM 4255 O O . GLU B 1 258 ? 13.836 -2.193 -17.469 1 98.31 258 GLU B O 1
ATOM 4260 N N . TRP B 1 259 ? 12.453 -1.465 -15.867 1 98.69 259 TRP B N 1
ATOM 4261 C CA . TRP B 1 259 ? 13.258 -1.961 -14.758 1 98.69 259 TRP B CA 1
ATOM 4262 C C . TRP B 1 259 ? 13.469 -3.469 -14.867 1 98.69 259 TRP B C 1
ATOM 4264 O O . TRP B 1 259 ? 14.594 -3.955 -14.758 1 98.69 259 TRP B O 1
ATOM 4274 N N . ALA B 1 260 ? 12.406 -4.211 -15.125 1 98 260 ALA B N 1
ATOM 4275 C CA . ALA B 1 260 ? 12.461 -5.664 -15.258 1 98 260 ALA B CA 1
ATOM 4276 C C . ALA B 1 260 ? 13.375 -6.066 -16.406 1 98 260 ALA B C 1
ATOM 4278 O O . ALA B 1 260 ? 14.156 -7.016 -16.297 1 98 260 ALA B O 1
ATOM 4279 N N . THR B 1 261 ? 13.273 -5.332 -17.484 1 97.62 261 THR B N 1
ATOM 4280 C CA . THR B 1 261 ? 14.094 -5.621 -18.656 1 97.62 261 THR B CA 1
ATOM 4281 C C . THR B 1 261 ? 15.578 -5.48 -18.328 1 97.62 261 THR B C 1
ATOM 4283 O O . THR B 1 261 ? 16.391 -6.293 -18.766 1 97.62 261 THR B O 1
ATOM 4286 N N . ILE B 1 262 ? 15.898 -4.555 -17.562 1 98.06 262 ILE B N 1
ATOM 4287 C CA . ILE B 1 262 ? 17.281 -4.254 -17.219 1 98.06 262 ILE B CA 1
ATOM 4288 C C . ILE B 1 262 ? 17.844 -5.348 -16.312 1 98.06 262 ILE B C 1
ATOM 4290 O O . ILE B 1 262 ? 18.984 -5.781 -16.484 1 98.06 262 ILE B O 1
ATOM 4294 N N . ILE B 1 263 ? 17.016 -5.875 -15.391 1 97.88 263 ILE B N 1
ATOM 4295 C CA . ILE B 1 263 ? 17.609 -6.746 -14.375 1 97.88 263 ILE B CA 1
ATOM 4296 C C . ILE B 1 263 ? 17.438 -8.203 -14.789 1 97.88 263 ILE B C 1
ATOM 4298 O O . ILE B 1 263 ? 18.047 -9.102 -14.203 1 97.88 263 ILE B O 1
ATOM 4302 N N . LYS B 1 264 ? 16.641 -8.516 -15.789 1 96.88 264 LYS B N 1
ATOM 4303 C CA . LYS B 1 264 ? 16.297 -9.875 -16.188 1 96.88 264 LYS B CA 1
ATOM 4304 C C . LYS B 1 264 ? 17.562 -10.711 -16.422 1 96.88 264 LYS B C 1
ATOM 4306 O O . LYS B 1 264 ? 17.672 -11.828 -15.922 1 96.88 264 LYS B O 1
ATOM 4311 N N . PRO B 1 265 ? 18.578 -10.164 -17.109 1 96.38 265 PRO B N 1
ATOM 4312 C CA . PRO B 1 265 ? 19.766 -10.977 -17.375 1 96.38 265 PRO B CA 1
ATOM 4313 C C . PRO B 1 265 ? 20.562 -11.305 -16.109 1 96.38 265 PRO B C 1
ATOM 4315 O O . PRO B 1 265 ? 21.391 -12.219 -16.125 1 96.38 265 PRO B O 1
ATOM 4318 N N . LEU B 1 266 ? 20.328 -10.602 -15.086 1 96.06 266 LEU B N 1
ATOM 4319 C CA . LEU B 1 266 ? 21.125 -10.742 -13.875 1 96.06 266 LEU B CA 1
ATOM 4320 C C . LEU B 1 266 ? 20.438 -11.688 -12.891 1 96.06 266 LEU B C 1
ATOM 4322 O O . LEU B 1 266 ? 21.047 -12.078 -11.891 1 96.06 266 LEU B O 1
ATOM 4326 N N . LEU B 1 267 ? 19.141 -11.992 -13.148 1 94.5 267 LEU B N 1
ATOM 4327 C CA . LEU B 1 267 ? 18.406 -12.844 -12.227 1 94.5 267 LEU B CA 1
ATOM 4328 C C . LEU B 1 267 ? 18.875 -14.289 -12.312 1 94.5 267 LEU B C 1
ATOM 4330 O O . LEU B 1 267 ? 18.766 -14.922 -13.367 1 94.5 267 LEU B O 1
ATOM 4334 N N . ASN B 1 268 ? 19.656 -14.664 -11.383 1 79.69 268 ASN B N 1
ATOM 4335 C CA . ASN B 1 268 ? 20.281 -15.984 -11.352 1 79.69 268 ASN B CA 1
ATOM 4336 C C . ASN B 1 268 ? 19.375 -17.016 -10.703 1 79.69 268 ASN B C 1
ATOM 4338 O O . ASN B 1 268 ? 18.734 -16.75 -9.68 1 79.69 268 ASN B O 1
ATOM 4342 N N . GLU B 1 269 ? 18.969 -18.141 -11.445 1 64.19 269 GLU B N 1
ATOM 4343 C CA . GLU B 1 269 ? 18.266 -19.266 -10.828 1 64.19 269 GLU B CA 1
ATOM 4344 C C . GLU B 1 269 ? 19.219 -20.109 -9.984 1 64.19 269 GLU B C 1
ATOM 4346 O O . GLU B 1 269 ? 20.422 -20.141 -10.234 1 64.19 269 GLU B O 1
#

Solvent-accessible surface area (backbone atoms only — not comparable to full-atom values): 28410 Å² total; per-residue (Å²): 132,87,71,75,63,60,44,29,41,87,67,77,40,63,57,51,53,49,48,44,62,73,40,62,87,45,39,38,52,56,50,43,51,57,50,56,66,36,68,86,63,48,67,45,42,48,47,42,50,46,40,50,48,46,31,52,75,67,73,43,90,68,52,70,67,55,40,46,46,46,38,47,64,62,34,45,64,57,52,26,51,54,47,43,50,44,53,36,49,51,44,31,50,49,56,50,20,74,72,47,71,28,37,32,34,39,37,30,14,39,69,43,40,72,47,63,56,57,78,76,37,72,90,52,56,58,45,80,55,25,37,59,84,40,33,48,68,49,46,56,71,49,54,71,48,51,56,67,16,60,39,49,34,37,41,38,38,57,45,61,54,31,49,52,35,60,49,50,56,65,60,51,49,53,41,48,51,53,49,46,50,53,29,52,77,72,71,21,45,47,31,43,37,44,48,65,41,30,10,77,92,50,40,84,49,29,67,53,40,50,53,40,41,54,51,50,48,52,50,21,62,77,68,74,34,56,67,43,69,53,32,68,76,55,15,68,83,65,28,33,39,69,84,34,25,45,62,42,69,50,60,27,45,65,38,50,49,52,53,47,62,69,47,53,86,71,64,71,134,134,86,71,75,64,63,44,30,40,89,65,77,40,64,56,49,53,48,47,43,65,74,40,60,86,46,39,38,51,58,50,43,51,57,48,54,66,35,68,84,62,48,59,45,40,59,48,41,50,48,42,50,49,49,31,52,76,67,72,45,90,70,53,71,67,56,40,48,45,47,38,48,62,60,34,45,65,58,53,27,50,53,48,44,52,44,52,37,49,52,44,31,50,49,55,51,20,74,72,47,71,30,39,32,34,40,38,30,15,39,69,43,38,71,46,62,56,55,76,77,36,72,88,52,56,58,44,80,55,25,36,60,86,39,33,49,68,47,46,54,72,50,53,71,49,51,54,68,15,61,40,50,33,38,41,37,37,58,44,62,55,31,49,62,30,56,48,50,57,66,60,52,50,52,41,48,50,52,47,48,49,51,28,52,75,71,72,21,44,48,32,43,37,45,48,63,43,28,11,78,94,50,40,85,51,30,67,52,40,52,53,41,41,52,53,50,48,52,50,21,62,76,67,72,35,56,68,42,68,52,34,69,75,55,14,68,81,66,28,34,40,69,84,34,25,48,63,41,70,48,58,28,46,65,38,50,50,53,53,48,62,68,46,52,88,70,65,72,132

Secondary structure (DSSP, 8-state):
-------------HHHHHHHHHTTTS-HHHHHHHHHHSGGG---HHHHHHHHHHHHHTT----HHHHHHHHHHHHHHHHHHHHHHHHHHHHHHHHHHTT---SEEEEESHHHHT--HHHHSTTS-EEEEE-TT--HHHHHHHGGGGGGG--SEEEEE--HHHHHTT--HHHHHHHHHHHHHHHHHTT-EEEEEPPPP--GGGGGGHHHHHHHHHHHHHHHHHHT-EEE-THHHH-TTSS--GGGBSSSSSBPHHHHHHHHHHHGGG---/-------------HHHHHHHHHTTTS-HHHHHHHHHHSGGG---HHHHHHHHHHHHHTT----HHHHHHHHHHHHHHHHHHHHHHHHHHHHHHHHHHTT---SEEEEESHHHHT--HHHHSTTS-EEEEE-TT--HHHHHHHGGGGGGG--SEEEEE--HHHHHTT--HHHHHHHHHHHHHHHHHTT-EEEEEPPPP--GGGGGGHHHHHHHHHHHHHHHHHHT-EEE-THHHH-TTSS--GGGBSSSSSBPHHHHHHHHHHHGGG---

Foldseek 3Di:
DVPPLLLQDPCPDVVLLVVCVVPVVDQLLVSLCVQLVPVVNLPNSVQLVVLVVVCVVVVHDDDSVVSSVCSCVVCSVVSSVLVVQQNVLLVVLLVVLQVEAAAEEEAEEVQQVVFPVCVLCVPHRYDGHYYHLDALNVRLVSLVSNVSNVYQEYEDEHDLSCVSSPHALVVRLVSVVVSCVVCVVSNHAYEYEQHAAFADVPNVCLVRSVVNRVSVVVVCVVVVHHYHYLCVPQPVPSFGDCQQDDPRHHGDPVSSNSVSVRCVVVRDD/DPPPLLLQAPPPDVVLLVVCVVCVVDQLLVSLCVQLVPVVNLSNSVQLVVLVVVCVVVVHDDDSVVSSVCSCVVCSVVSSVLVVQQNVLLVVLLVVLQVEAAAEEEAEEVQQQVFPVCVLCVPHRYDGHYYHLDALNVRLVSLVSNVSNVYQEYEDEHDLSCVSSNHALVVRLVSVVVSCVVCVVSNHAYEYEQHAAFADVPNVCLVRSVVNRVSVVVVCVVVVHHYHYLCVPQPVPSFGDCQQDDPRHHGDPVSSNSVSVRCVVVRDD

pLDDT: mean 84.91, std 18.13, range [19.39, 98.88]

Sequence (538 aa):
MTKEINNRIQNYDASIYKYCLEHKEKSVFDLMASFFSDKSNLDNKILFNQAEQVAKEFNLNLDSDVLLSFCNRLNILQASNAMSQYIGKMDSHKNMSKQHTANIIMFGDSITDWGPWYELFPEKSIVNRGIAGDNTQGMLFRIQDILPLQPKQVFFLAGINDLAQGFTVHEVFSRYCSMLDFCQEHGIEPIVQSTLYVGSRLAQLNPLVEQLNQQLKSYCVDKNITYINLNCVLCPEKTLLPKYTRDELHLTALAYQEWATIIKPLLNEMTKEINNRIQNYDASIYKYCLEHKEKSVFDLMASFFSDKSNLDNKILFNQAEQVAKEFNLNLDSDVLLSFCNRLNILQASNAMSQYIGKMDSHKNMSKQHTANIIMFGDSITDWGPWYELFPEKSIVNRGIAGDNTQGMLFRIQDILPLQPKQVFFLAGINDLAQGFTVHEVFSRYCSMLDFCQEHGIEPIVQSTLYVGSRLAQLNPLVEQLNQQLKSYCVDKNITYINLNCVLCPEKTLLPKYTRDELHLTALAYQEWATIIKPLLNE